Protein AF-A0A183PJD3-F1 (afdb_monomer)

InterPro domains:
  IPR001202 WW domain [PF00397] (45-72)
  IPR001202 WW domain [PF00397] (86-113)
  IPR001202 WW domain [PS01159] (47-72)
  IPR001202 WW domain [PS50020] (41-74)
  IPR001202 WW domain [PS50020] (87-115)
  IPR001202 WW domain [SM00456] (42-74)
  IPR001202 WW domain [SM00456] (83-115)
  IPR001202 WW domain [cd00201] (44-74)
  IPR001202 WW domain [cd00201] (85-115)
  IPR002713 FF domain [PF01846] (238-280)
  IPR002713 FF domain [PF01846] (368-421)
  IPR002713 FF domain [PS51676] (296-351)
  IPR002713 FF domain [SM00441] (230-284)
  IPR002713 FF domain [SM00441] (297-351)
  IPR002713 FF domain [SM00441] (364-424)
  IPR036020 WW domain superfamily [SSF51045] (35-75)
  IPR036020 WW domain superfamily [SSF51045] (81-115)
  IPR036517 FF domain superfamily [G3DSA:1.10.10.440] (220-285)
  IPR036517 FF domain superfamily [G3DSA:1.10.10.440] (286-356)
  IPR036517 FF domain superfamily [G3DSA:1.10.10.440] (357-432)

pLDDT: mean 73.34, std 24.61, range [25.33, 97.88]

Solvent-accessible surface area (backbone atoms only — not comparable to full-atom values): 30853 Å² total; per-residue (Å²): 132,90,82,88,86,85,89,86,91,82,88,89,82,80,88,85,90,80,83,84,82,85,79,80,88,78,87,88,81,87,82,81,87,83,83,76,80,72,50,72,75,53,58,63,66,28,67,42,86,46,68,46,98,84,66,49,64,32,36,37,23,76,72,76,74,46,75,39,75,63,85,51,80,72,78,44,49,75,44,52,50,45,58,73,70,44,57,60,44,84,45,67,44,97,86,68,49,63,34,34,36,27,74,80,81,72,45,74,39,78,60,87,51,66,72,53,53,53,40,53,50,51,43,49,52,63,70,65,72,79,79,76,88,86,88,87,86,90,89,90,87,85,89,89,85,88,85,87,89,88,81,86,86,85,90,90,90,76,82,87,75,81,51,71,69,54,57,50,53,52,55,63,57,66,76,74,74,85,86,83,86,84,82,83,90,85,86,86,82,86,88,88,82,88,87,85,89,87,88,84,88,89,83,83,89,88,82,89,87,88,84,84,86,90,82,82,92,81,85,86,85,84,78,77,82,85,64,88,44,75,68,48,48,52,49,51,46,48,47,48,42,56,75,54,62,55,56,42,82,60,52,73,67,60,43,43,76,59,37,71,87,43,78,69,59,63,74,63,83,54,66,71,57,56,51,50,51,46,54,51,44,30,56,49,36,49,47,48,58,53,48,54,51,48,51,51,52,52,48,35,48,54,52,28,46,54,49,55,73,66,36,91,87,66,56,52,86,64,52,71,71,62,49,50,75,70,36,68,88,35,66,54,53,63,73,36,57,69,75,58,49,50,60,48,45,60,54,44,35,52,53,45,40,50,48,54,56,46,53,51,50,51,49,52,54,50,34,57,49,53,51,52,51,51,59,72,67,38,84,88,68,49,59,80,64,48,70,75,56,52,52,50,56,43,67,74,29,67,75,48,69,69,32,69,69,50,68,64,49,56,67,69,57,56,49,49,55,47,52,56,50,35,51,50,41,45,49,52,53,54,51,46,55,51,50,50,55,52,48,52,58,50,50,59,44,51,55,50,54,54,48,49,52,53,51,53,52,34,36,77,71,63,75,42,53,98,83,59,51,68,78,65,51,44,71,65,74,73,115

Radius of gyration: 49.26 Å; Cα contacts (8 Å, |Δi|>4): 268; chains: 1; bounding box: 119×136×124 Å

Secondary structure (DSSP, 8-state):
---------------------------------------HHHHTT-EEEEE-TTS-EEEEETTT--EESSPPTTTS-HHHHHHHT-SEEEEE-TTS-EEEEETTT--EESS--HHHHHHHHHHHHHHHTTS---------------------------PPPPPHHHHHHHHHHTTS-------------PPP------------------------------------SHHHHHHHHHHHHHHTT--TT--HHHHHHHHTTSGGGGS---HHHHHHHHHHHHHHHHHHHHHHHHHHHHHHHHHHHHHHHT-TT--TT--HHHHHHHHTT-HHHHTS-HHHHHHHHHHHHHHHHHHHHHHHHHHHHHHHHHHHHHHHH-TT--TT--HHHHHHHHHT-HHHHT-HHHHTS-HHHHHHHHHHHHHHHHHHHHHHHHHHHHHHHHHHHHHHHHHHHHHHHHHHTTS--TT--HHHHHHHH--

Structure (mmCIF, N/CA/C/O backbone):
data_AF-A0A183PJD3-F1
#
_entry.id   AF-A0A183PJD3-F1
#
loop_
_atom_site.group_PDB
_atom_site.id
_atom_site.type_symbol
_atom_site.label_atom_id
_atom_site.label_alt_id
_atom_site.label_comp_id
_atom_site.label_asym_id
_atom_site.label_entity_id
_atom_site.label_seq_id
_atom_site.pdbx_PDB_ins_code
_atom_site.Cartn_x
_atom_site.Cartn_y
_atom_site.Cartn_z
_atom_site.occupancy
_atom_site.B_iso_or_equiv
_atom_site.auth_seq_id
_atom_site.auth_comp_id
_atom_site.auth_asym_id
_atom_site.auth_atom_id
_atom_site.pdbx_PDB_model_num
ATOM 1 N N . MET A 1 1 ? -37.348 -37.891 -31.412 1.00 41.81 1 MET A N 1
ATOM 2 C CA . MET A 1 1 ? -36.635 -37.026 -30.440 1.00 41.81 1 MET A CA 1
ATOM 3 C C . MET A 1 1 ? -36.827 -35.569 -30.862 1.00 41.81 1 MET A C 1
ATOM 5 O O . MET A 1 1 ? -37.270 -35.357 -31.985 1.00 41.81 1 MET A O 1
ATOM 9 N N . ALA A 1 2 ? -36.609 -34.597 -29.971 1.00 39.41 2 ALA A N 1
ATOM 10 C CA . ALA A 1 2 ? -36.847 -33.166 -30.234 1.00 39.41 2 ALA A CA 1
ATOM 11 C C . ALA A 1 2 ? -35.868 -32.584 -31.285 1.00 39.41 2 ALA A C 1
ATOM 13 O O . ALA A 1 2 ? -34.819 -33.178 -31.514 1.00 39.41 2 ALA A O 1
ATOM 14 N N . GLY A 1 3 ? -36.130 -31.440 -31.931 1.00 28.84 3 GLY A N 1
ATOM 15 C CA . GLY A 1 3 ? -37.303 -30.547 -31.886 1.00 28.84 3 GLY A CA 1
ATOM 16 C C . GLY A 1 3 ? -37.085 -29.311 -32.786 1.00 28.84 3 GLY A C 1
ATOM 17 O O . GLY A 1 3 ? -35.941 -28.964 -33.061 1.00 28.84 3 GLY A O 1
ATOM 18 N N . TYR A 1 4 ? -38.155 -28.676 -33.283 1.00 35.03 4 TYR A N 1
ATOM 19 C CA . TYR A 1 4 ? -38.076 -27.549 -34.239 1.00 35.03 4 TYR A CA 1
ATOM 20 C C . TYR A 1 4 ? -37.845 -26.167 -33.565 1.00 35.03 4 TYR A C 1
ATOM 22 O O . TYR A 1 4 ? -38.125 -26.026 -32.374 1.00 35.03 4 TYR A O 1
ATOM 30 N N . PRO A 1 5 ? -37.355 -25.147 -34.308 1.00 49.28 5 PRO A N 1
ATOM 31 C CA . PRO A 1 5 ? -37.060 -23.798 -33.799 1.00 49.28 5 PRO A CA 1
ATOM 32 C C . PRO A 1 5 ? -38.197 -22.759 -34.012 1.00 49.28 5 PRO A C 1
ATOM 34 O O . PRO A 1 5 ? -39.247 -23.077 -34.560 1.00 49.28 5 PRO A O 1
ATOM 37 N N . HIS A 1 6 ? -37.885 -21.495 -33.669 1.00 31.31 6 HIS A N 1
ATOM 38 C CA . HIS A 1 6 ? -38.583 -20.209 -33.915 1.00 31.31 6 HIS A CA 1
ATOM 39 C C . HIS A 1 6 ? -39.651 -19.669 -32.925 1.00 31.31 6 HIS A C 1
ATOM 41 O O . HIS A 1 6 ? -40.658 -20.292 -32.623 1.00 31.31 6 HIS A O 1
ATOM 47 N N . HIS A 1 7 ? -39.408 -18.401 -32.549 1.00 33.59 7 HIS A N 1
ATOM 48 C CA . HIS A 1 7 ? -40.323 -17.273 -32.274 1.00 33.59 7 HIS A CA 1
ATOM 49 C C . HIS A 1 7 ? -41.572 -17.407 -31.372 1.00 33.59 7 HIS A C 1
ATOM 51 O O . HIS A 1 7 ? -42.620 -17.855 -31.814 1.00 33.59 7 HIS A O 1
ATOM 57 N N . PHE A 1 8 ? -41.522 -16.712 -30.226 1.00 29.62 8 PHE A N 1
ATOM 58 C CA . PHE A 1 8 ? -42.503 -15.697 -29.776 1.00 29.62 8 PHE A CA 1
ATOM 59 C C . PHE A 1 8 ? -41.684 -14.622 -29.013 1.00 29.62 8 PHE A C 1
ATOM 61 O O . PHE A 1 8 ? -40.809 -15.003 -28.244 1.00 29.62 8 PHE A O 1
ATOM 68 N N . VAL A 1 9 ? -41.709 -13.301 -29.249 1.00 30.89 9 VAL A N 1
ATOM 69 C CA . VAL A 1 9 ? -42.735 -12.301 -29.636 1.00 30.89 9 VAL A CA 1
ATOM 70 C C . VAL A 1 9 ? -43.510 -11.722 -28.441 1.00 30.89 9 VAL A C 1
ATOM 72 O O . VAL A 1 9 ? -44.583 -12.193 -28.081 1.00 30.89 9 VAL A O 1
ATOM 75 N N . THR A 1 10 ? -42.982 -10.610 -27.921 1.00 29.44 10 THR A N 1
ATOM 76 C CA . THR A 1 10 ? -43.690 -9.555 -27.170 1.00 29.44 10 THR A CA 1
ATOM 77 C C . THR A 1 10 ? -43.034 -8.221 -27.557 1.00 29.44 10 THR A C 1
ATOM 79 O O . THR A 1 10 ? -41.882 -7.965 -27.231 1.00 29.44 10 THR A O 1
ATOM 82 N N . ALA A 1 11 ? -43.607 -7.493 -28.517 1.00 30.38 11 ALA A N 1
ATOM 83 C CA . ALA A 1 11 ? -44.678 -6.504 -28.327 1.00 30.38 11 ALA A CA 1
ATOM 84 C C . ALA A 1 11 ? -44.126 -5.137 -27.873 1.00 30.38 11 ALA A C 1
ATOM 86 O O . ALA A 1 11 ? -43.779 -4.940 -26.713 1.00 30.38 11 ALA A O 1
ATOM 87 N N . HIS A 1 12 ? -44.048 -4.195 -28.818 1.00 30.08 12 HIS A N 1
ATOM 88 C CA . HIS A 1 12 ? -43.500 -2.851 -28.626 1.00 30.08 12 HIS A CA 1
ATOM 89 C C . HIS A 1 12 ? -44.633 -1.812 -28.710 1.00 30.08 12 HIS A C 1
ATOM 91 O O . HIS A 1 12 ? -45.297 -1.704 -29.740 1.00 30.08 12 HIS A O 1
ATOM 97 N N . LEU A 1 13 ? -44.851 -1.061 -27.629 1.00 32.12 13 LEU A N 1
ATOM 98 C CA . LEU A 1 13 ? -45.772 0.079 -27.505 1.00 32.12 13 LEU A CA 1
ATOM 99 C C . LEU A 1 13 ? -45.138 1.065 -26.500 1.00 32.12 13 LEU A C 1
ATOM 101 O O . LEU A 1 13 ? -44.667 0.616 -25.461 1.00 32.12 13 LEU A O 1
ATOM 105 N N . GLY A 1 14 ? -45.094 2.384 -26.705 1.00 26.23 14 GLY A N 1
ATOM 106 C CA . GLY A 1 14 ? -45.423 3.170 -27.899 1.00 26.23 14 GLY A CA 1
ATOM 107 C C . GLY A 1 14 ? -45.722 4.639 -27.542 1.00 26.23 14 GLY A C 1
ATOM 108 O O . GLY A 1 14 ? -46.578 4.870 -26.697 1.00 26.23 14 GLY A O 1
ATOM 109 N N . TYR A 1 15 ? -45.085 5.599 -28.238 1.00 31.28 15 TYR A N 1
ATOM 110 C CA . TYR A 1 15 ? -45.245 7.072 -28.102 1.00 31.28 15 TYR A CA 1
ATOM 111 C C . TYR A 1 15 ? -44.806 7.706 -26.756 1.00 31.28 15 TYR A C 1
ATOM 113 O O . TYR A 1 15 ? -44.725 7.022 -25.741 1.00 31.28 15 TYR A O 1
ATOM 121 N N . PRO A 1 16 ? -44.614 9.044 -26.697 1.00 41.31 16 PRO A N 1
ATOM 122 C CA . PRO A 1 16 ? -43.756 9.909 -27.526 1.00 41.31 16 PRO A CA 1
ATOM 123 C C . PRO A 1 16 ? -42.675 10.607 -26.646 1.00 41.31 16 PRO A C 1
ATOM 125 O O . PRO A 1 16 ? -42.697 10.501 -25.428 1.00 41.31 16 PRO A O 1
ATOM 128 N N . GLY A 1 17 ? -41.684 11.357 -27.138 1.00 27.53 17 GLY A N 1
ATOM 129 C CA . GLY A 1 17 ? -41.460 11.901 -28.479 1.00 27.53 17 GLY A CA 1
ATOM 130 C C . GLY A 1 17 ? -41.365 13.435 -28.454 1.00 27.53 17 GLY A C 1
ATOM 131 O O . GLY A 1 17 ? -42.299 14.107 -28.876 1.00 27.53 17 GLY A O 1
ATOM 132 N N . TYR A 1 18 ? -40.234 13.976 -27.984 1.00 32.53 18 TYR A N 1
ATOM 133 C CA . TYR A 1 18 ? -39.846 15.387 -28.144 1.00 32.53 18 TYR A CA 1
ATOM 134 C C . TYR A 1 18 ? -38.422 15.472 -28.707 1.00 32.53 18 TYR A C 1
ATOM 136 O O . TYR A 1 18 ? -37.580 14.626 -28.409 1.00 32.53 18 TYR A O 1
ATOM 144 N N . ALA A 1 19 ? -38.177 16.447 -29.584 1.00 31.42 19 ALA A N 1
ATOM 145 C CA . ALA A 1 19 ? -37.013 16.449 -30.467 1.00 31.42 19 ALA A CA 1
ATOM 146 C C . ALA A 1 19 ? -35.782 17.148 -29.869 1.00 31.42 19 ALA A C 1
ATOM 148 O O . ALA A 1 19 ? -35.881 18.245 -29.323 1.00 31.42 19 ALA A O 1
ATOM 149 N N . HIS A 1 20 ? -34.602 16.562 -30.090 1.00 29.31 20 HIS A N 1
ATOM 150 C CA . HIS A 1 20 ? -33.339 17.295 -30.016 1.00 29.31 20 HIS A CA 1
ATOM 151 C C . HIS A 1 20 ? -33.124 18.068 -31.320 1.00 29.31 20 HIS A C 1
ATOM 153 O O . HIS A 1 20 ? -32.841 17.480 -32.364 1.00 29.31 20 HIS A O 1
ATOM 159 N N . THR A 1 21 ? -33.249 19.392 -31.263 1.00 30.44 21 THR A N 1
ATOM 160 C CA . THR A 1 21 ? -32.995 20.270 -32.409 1.00 30.44 21 THR A CA 1
ATOM 161 C C . THR A 1 21 ? -31.496 20.342 -32.701 1.00 30.44 21 THR A C 1
ATOM 163 O O . THR A 1 21 ? -30.753 21.039 -32.013 1.00 30.44 21 THR A O 1
ATOM 166 N N . THR A 1 22 ? -31.035 19.653 -33.744 1.00 33.44 22 THR A N 1
ATOM 167 C CA . THR A 1 22 ? -29.688 19.859 -34.293 1.00 33.44 22 THR A CA 1
ATOM 168 C C . THR A 1 22 ? -29.606 21.234 -34.952 1.00 33.44 22 THR A C 1
ATOM 170 O O . THR A 1 22 ? -30.261 21.458 -35.971 1.00 33.44 22 THR A O 1
ATOM 173 N N . PHE A 1 23 ? -28.788 22.139 -34.412 1.00 29.20 23 PHE A N 1
ATOM 174 C CA . PHE A 1 23 ? -28.471 23.407 -35.071 1.00 29.20 23 PHE A CA 1
ATOM 175 C C . PHE A 1 23 ? -27.035 23.388 -35.600 1.00 29.20 23 PHE A C 1
ATOM 177 O O . PHE A 1 23 ? -26.088 23.173 -34.846 1.00 29.20 23 PHE A O 1
ATOM 184 N N . VAL A 1 24 ? -26.883 23.591 -36.909 1.00 35.16 24 VAL A N 1
ATOM 185 C CA . VAL A 1 24 ? -25.585 23.600 -37.594 1.00 35.16 24 VAL A CA 1
ATOM 186 C C . VAL A 1 24 ? -25.028 25.029 -37.583 1.00 35.16 24 VAL A C 1
ATOM 188 O O . VAL A 1 24 ? -25.715 25.932 -38.063 1.00 35.16 24 VAL A O 1
ATOM 191 N N . PRO A 1 25 ? -23.802 25.274 -37.084 1.00 31.66 25 PRO A N 1
ATOM 192 C CA . PRO A 1 25 ? -23.184 26.591 -37.168 1.00 31.66 25 PRO A CA 1
ATOM 193 C C . PRO A 1 25 ? -22.685 26.857 -38.597 1.00 31.66 25 PRO A C 1
ATOM 195 O O . PRO A 1 25 ? -21.680 26.298 -39.037 1.00 31.66 25 PRO A O 1
ATOM 198 N N . A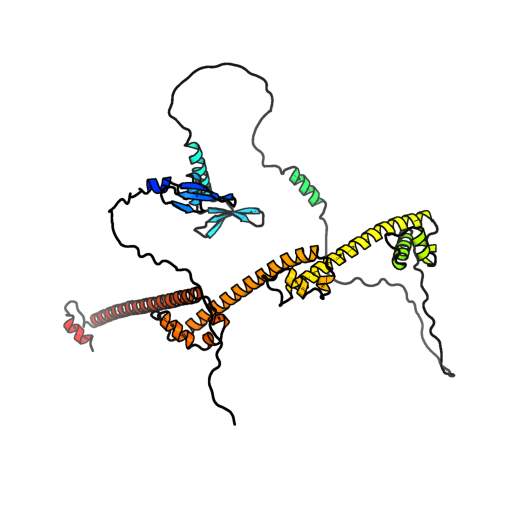LA A 1 26 ? -23.386 27.727 -39.326 1.00 30.08 26 ALA A N 1
ATOM 199 C CA . ALA A 1 26 ? -22.888 28.302 -40.574 1.00 30.08 26 ALA A CA 1
ATOM 200 C C . ALA A 1 26 ? -21.807 29.370 -40.298 1.00 30.08 26 ALA A C 1
ATOM 202 O O . ALA A 1 26 ? -21.770 29.974 -39.228 1.00 30.08 26 ALA A O 1
ATOM 203 N N . SER A 1 27 ? -20.898 29.565 -41.254 1.00 32.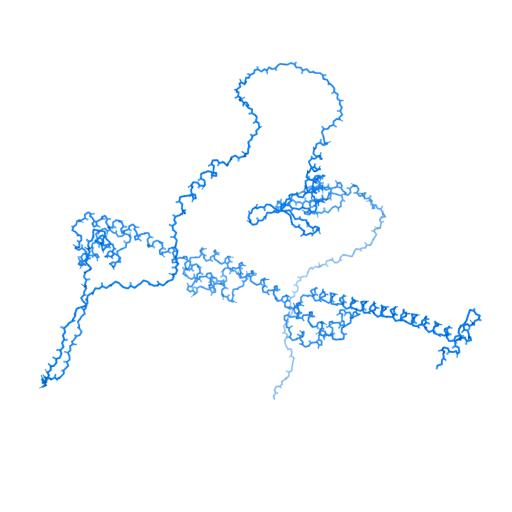94 27 SER A N 1
ATOM 204 C CA . SER A 1 27 ? -19.644 30.317 -41.078 1.00 32.94 27 SER A CA 1
ATOM 205 C C . SER A 1 27 ? -19.768 31.849 -41.196 1.00 32.94 27 SER A C 1
ATOM 207 O O . SER A 1 27 ? -20.809 32.360 -41.596 1.00 32.94 27 SER A O 1
ATOM 209 N N . ILE A 1 28 ? -18.610 32.517 -41.004 1.00 33.47 28 ILE A N 1
ATOM 210 C CA . ILE A 1 28 ? -18.258 33.947 -41.209 1.00 33.47 28 ILE A CA 1
ATOM 211 C C . ILE A 1 28 ? -18.296 34.750 -39.884 1.00 33.47 28 ILE A C 1
ATOM 213 O O . ILE A 1 28 ? -19.300 34.719 -39.186 1.00 33.47 28 ILE A O 1
ATOM 217 N N . SER A 1 29 ? -17.245 35.472 -39.455 1.00 27.41 29 SER A N 1
ATOM 218 C CA . SER A 1 29 ? -16.002 35.924 -40.125 1.00 27.41 29 SER A CA 1
ATOM 219 C C . SER A 1 29 ? -14.735 35.825 -39.247 1.00 27.41 29 SER A C 1
ATOM 221 O O . SER A 1 29 ? -14.807 35.800 -38.022 1.00 27.41 29 SER A O 1
ATOM 223 N N . ASN A 1 30 ? -13.557 35.881 -39.885 1.00 40.41 30 ASN A N 1
ATOM 224 C CA . ASN A 1 30 ? -12.325 36.348 -39.231 1.00 40.41 30 ASN A CA 1
ATOM 225 C C . ASN A 1 30 ? -12.359 37.878 -39.056 1.00 40.41 30 ASN A C 1
ATOM 227 O O . ASN A 1 30 ? -12.640 38.590 -40.024 1.00 40.41 30 ASN A O 1
ATOM 231 N N . PRO A 1 31 ? -11.889 38.384 -37.910 1.00 32.62 31 PRO A N 1
ATOM 232 C CA . PRO A 1 31 ? -10.976 39.522 -37.855 1.00 32.62 31 PRO A CA 1
ATOM 233 C C . PRO A 1 31 ? -9.562 39.058 -37.457 1.00 32.62 31 PRO A C 1
ATOM 235 O O . PRO A 1 31 ? -9.393 38.086 -36.724 1.00 32.62 31 PRO A O 1
ATOM 238 N N . ALA A 1 32 ? -8.529 39.736 -37.959 1.00 27.61 32 ALA A N 1
ATOM 239 C CA . ALA A 1 32 ? -7.133 39.366 -37.710 1.00 27.61 32 ALA A CA 1
ATOM 240 C C . ALA A 1 32 ? -6.560 39.986 -36.419 1.00 27.61 32 ALA A C 1
ATOM 242 O O . ALA A 1 32 ? -7.008 41.038 -35.976 1.00 27.61 32 ALA A O 1
ATOM 243 N N . ASN A 1 33 ? -5.511 39.345 -35.890 1.00 36.53 33 ASN A N 1
ATOM 244 C CA . ASN A 1 33 ? -4.451 39.879 -35.023 1.00 36.53 33 ASN A CA 1
ATOM 245 C C . ASN A 1 33 ? -4.799 40.981 -34.002 1.00 36.53 33 ASN A C 1
ATOM 247 O O . ASN A 1 33 ? -4.826 42.168 -34.316 1.00 36.53 33 ASN A O 1
ATOM 251 N N . SER A 1 34 ? -4.823 40.603 -32.722 1.00 30.41 34 SER A N 1
ATOM 252 C CA . SER A 1 34 ? -4.477 41.493 -31.598 1.00 30.41 34 SER A CA 1
ATOM 253 C C . SER A 1 34 ? -3.848 40.702 -30.441 1.00 30.41 34 SER A C 1
ATOM 255 O O . SER A 1 34 ? -4.283 40.787 -29.296 1.00 30.41 34 SER A O 1
ATOM 257 N N . VAL A 1 35 ? -2.817 39.896 -30.735 1.00 35.25 35 VAL A N 1
ATOM 258 C CA . VAL A 1 35 ? -1.986 39.283 -29.685 1.00 35.25 35 VAL A CA 1
ATOM 259 C C . VAL A 1 35 ? -1.051 40.356 -29.132 1.00 35.25 35 VAL A C 1
ATOM 261 O O . VAL A 1 35 ? 0.051 40.564 -29.637 1.00 35.25 35 VAL A O 1
ATOM 264 N N . THR A 1 36 ? -1.500 41.054 -28.091 1.00 41.69 36 THR A N 1
ATOM 265 C CA . THR A 1 36 ? -0.639 41.931 -27.295 1.00 41.69 36 THR A CA 1
ATOM 266 C C . THR A 1 36 ? 0.420 41.074 -26.607 1.00 41.69 36 THR A C 1
ATOM 268 O O . THR A 1 36 ? 0.128 40.400 -25.620 1.00 41.69 36 THR A O 1
ATOM 271 N N . GLN A 1 37 ? 1.654 41.083 -27.120 1.00 43.75 37 GLN A N 1
ATOM 272 C CA . GLN A 1 37 ? 2.791 40.482 -26.424 1.00 43.75 37 GLN A CA 1
ATOM 273 C C . GLN A 1 37 ? 3.050 41.253 -25.125 1.00 43.75 37 GLN A C 1
ATOM 275 O O . GLN A 1 37 ? 3.690 42.304 -25.121 1.00 43.75 37 GLN A O 1
ATOM 280 N N . LEU A 1 38 ? 2.534 40.725 -24.015 1.00 54.06 38 LEU A N 1
ATOM 281 C CA . LEU A 1 38 ? 2.899 41.167 -22.674 1.00 54.06 38 LEU A CA 1
ATOM 282 C C . LEU A 1 38 ? 4.397 40.929 -22.476 1.00 54.06 38 LEU A C 1
ATOM 284 O O . LEU A 1 38 ? 4.893 39.822 -22.692 1.00 54.06 38 LEU A O 1
ATOM 288 N N . SER A 1 39 ? 5.125 41.964 -22.060 1.00 55.41 39 SER A N 1
ATOM 289 C CA . SER A 1 39 ? 6.545 41.812 -21.748 1.00 55.41 39 SER A CA 1
ATOM 290 C C . SER A 1 39 ? 6.735 40.919 -20.517 1.00 55.41 39 SER A C 1
ATOM 292 O O . SER A 1 39 ? 5.891 40.891 -19.616 1.00 55.41 39 SER A O 1
ATOM 294 N N . ALA A 1 40 ? 7.883 40.241 -20.428 1.00 55.09 40 ALA A N 1
ATOM 295 C CA . ALA A 1 40 ? 8.231 39.440 -19.251 1.00 55.09 40 ALA A CA 1
ATOM 296 C C . ALA A 1 40 ? 8.166 40.261 -17.945 1.00 55.09 40 ALA A C 1
ATOM 298 O O . ALA A 1 40 ? 7.750 39.749 -16.913 1.00 55.09 40 ALA A O 1
ATOM 299 N N . ALA A 1 41 ? 8.481 41.562 -17.998 1.00 54.66 41 ALA A N 1
ATOM 300 C CA . ALA A 1 41 ? 8.358 42.469 -16.856 1.00 54.66 41 ALA A CA 1
ATOM 301 C C . ALA A 1 41 ? 6.904 42.672 -16.380 1.00 54.66 41 ALA A C 1
ATOM 303 O O . ALA A 1 41 ? 6.678 42.840 -15.185 1.00 54.66 41 ALA A O 1
ATOM 304 N N . GLN A 1 42 ? 5.919 42.635 -17.284 1.00 54.94 42 GLN A N 1
ATOM 305 C CA . GLN A 1 42 ? 4.496 42.753 -16.935 1.00 54.94 42 GLN A CA 1
ATOM 306 C C . GLN A 1 42 ? 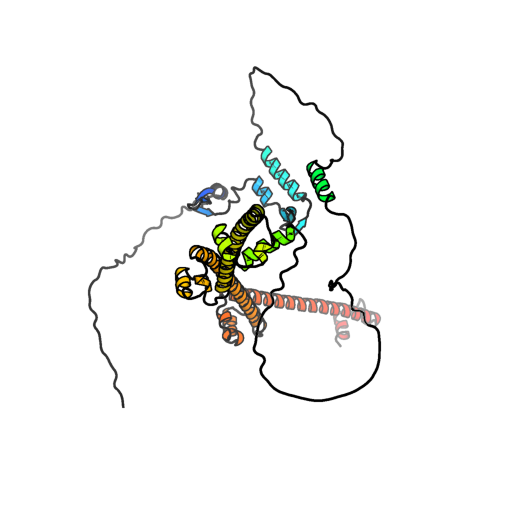3.940 41.432 -16.396 1.00 54.94 42 GLN A C 1
ATOM 308 O O . GLN A 1 42 ? 3.270 41.438 -15.369 1.00 54.94 42 GLN A O 1
ATOM 313 N N . ILE A 1 43 ? 4.281 40.301 -17.026 1.00 58.66 43 ILE A N 1
ATOM 314 C CA . ILE A 1 43 ? 3.921 38.956 -16.541 1.00 58.66 43 ILE A CA 1
ATOM 315 C C . ILE A 1 43 ? 4.384 38.772 -15.086 1.00 58.66 4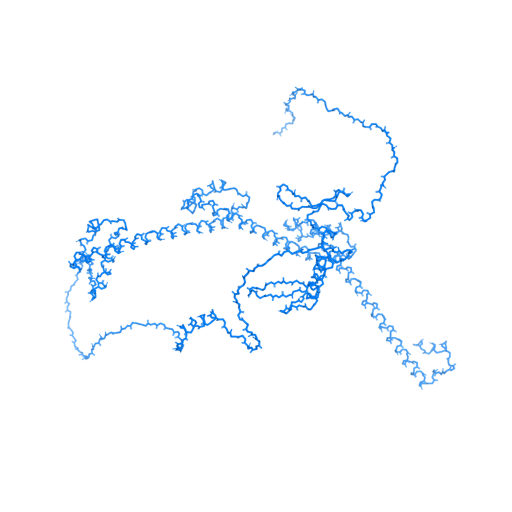3 ILE A C 1
ATOM 317 O O . ILE A 1 43 ? 3.598 38.371 -14.228 1.00 58.66 43 ILE A O 1
ATOM 321 N N . ASN A 1 44 ? 5.621 39.171 -14.796 1.00 58.81 44 ASN A N 1
ATOM 322 C CA . ASN A 1 44 ? 6.257 39.083 -13.482 1.00 58.81 44 ASN A CA 1
ATOM 323 C C . ASN A 1 44 ? 5.655 40.023 -12.413 1.00 58.81 44 ASN A C 1
ATOM 325 O O . ASN A 1 44 ? 5.886 39.826 -11.221 1.00 58.81 44 ASN A O 1
ATOM 329 N N . ALA A 1 45 ? 4.881 41.039 -12.809 1.00 61.50 45 ALA A N 1
ATOM 330 C CA . ALA A 1 45 ? 4.266 42.013 -11.902 1.00 61.50 45 ALA A CA 1
ATOM 331 C C . ALA A 1 45 ? 2.797 41.695 -11.546 1.00 61.50 45 ALA A C 1
ATOM 333 O O . ALA A 1 45 ? 2.197 42.405 -10.743 1.00 61.50 45 ALA A O 1
ATOM 334 N N . GLY A 1 46 ? 2.199 40.657 -12.146 1.00 62.34 46 GLY A N 1
ATOM 335 C CA . GLY A 1 46 ? 0.755 40.393 -12.071 1.00 62.34 46 GLY A CA 1
ATOM 336 C C . GLY A 1 46 ? 0.251 39.587 -10.872 1.00 62.34 46 GLY A C 1
ATOM 337 O O . GLY A 1 46 ? -0.961 39.396 -10.765 1.00 62.34 46 GLY A O 1
ATOM 338 N N . TRP A 1 47 ? 1.133 39.059 -10.018 1.00 76.69 47 TRP A N 1
ATOM 339 C CA . TRP A 1 47 ? 0.773 38.086 -8.978 1.00 76.69 47 TRP A CA 1
ATOM 340 C C . TRP A 1 47 ? 0.126 38.719 -7.736 1.00 76.69 47 TRP A C 1
ATOM 342 O O . TRP A 1 47 ? 0.745 39.519 -7.038 1.00 76.69 47 TRP A O 1
ATOM 352 N N . VAL A 1 48 ? -1.091 38.278 -7.412 1.00 75.81 48 VAL A N 1
ATOM 353 C CA . VAL A 1 48 ? -1.876 38.695 -6.239 1.00 75.81 48 VAL A CA 1
ATOM 354 C C . VAL A 1 48 ? -2.131 37.490 -5.328 1.00 75.81 48 VAL A C 1
ATOM 356 O O . VAL A 1 48 ? -2.413 36.394 -5.813 1.00 75.81 48 VAL A O 1
ATOM 359 N N . GLU A 1 49 ? -2.033 37.671 -4.008 1.00 83.44 49 GLU A N 1
ATOM 360 C CA . GLU A 1 49 ? -2.379 36.634 -3.025 1.00 83.44 49 GLU A CA 1
ATOM 361 C C . GLU A 1 49 ? -3.898 36.595 -2.785 1.00 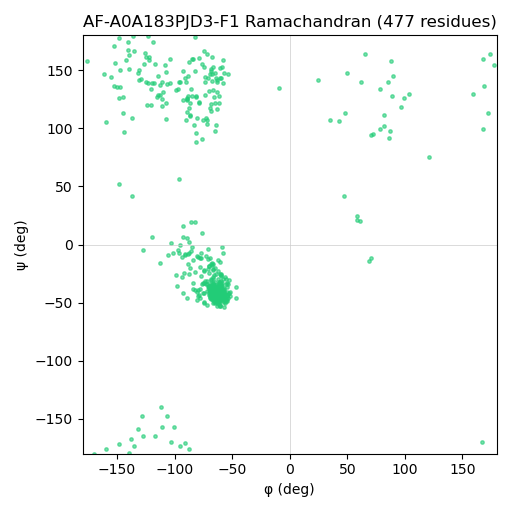83.44 49 GLU A C 1
ATOM 363 O O . GLU A 1 49 ? -4.516 37.601 -2.441 1.00 83.44 49 GLU A O 1
ATOM 368 N N . HIS A 1 50 ? -4.490 35.412 -2.923 1.00 77.19 50 HIS A N 1
ATOM 369 C CA . HIS A 1 50 ? -5.892 35.118 -2.642 1.00 77.19 50 HIS A CA 1
ATOM 370 C C . HIS A 1 50 ? -6.007 33.943 -1.659 1.00 77.19 50 HIS A C 1
ATOM 372 O O . HIS A 1 50 ? -5.051 33.207 -1.419 1.00 77.19 50 HIS A O 1
ATOM 378 N N . HIS A 1 51 ? -7.190 33.768 -1.069 1.00 86.00 51 HIS A N 1
ATOM 379 C CA . HIS A 1 51 ? -7.485 32.679 -0.137 1.00 86.00 51 HIS A CA 1
ATOM 380 C C . HIS A 1 51 ? -8.641 31.836 -0.686 1.00 86.00 51 HIS A C 1
ATOM 382 O O . HIS A 1 51 ? -9.639 32.374 -1.164 1.00 86.00 51 HIS A O 1
ATOM 388 N N . SER A 1 52 ? -8.490 30.514 -0.643 1.00 75.06 52 SER A N 1
ATOM 389 C CA . SER A 1 52 ? -9.523 29.550 -1.026 1.00 75.06 52 SER A CA 1
ATOM 390 C C . SER A 1 52 ? -10.628 29.467 0.036 1.00 75.06 52 SER A C 1
ATOM 392 O O . SER A 1 52 ? -10.451 29.902 1.173 1.00 75.06 52 SER A O 1
ATOM 394 N N . HIS A 1 53 ? -11.754 28.839 -0.309 1.00 65.12 53 HIS A N 1
ATOM 395 C CA . HIS A 1 53 ? -12.838 28.530 0.633 1.00 65.12 53 HIS A CA 1
ATOM 396 C C . HIS A 1 53 ? -12.384 27.606 1.783 1.00 65.12 53 HIS A C 1
ATOM 398 O O . HIS A 1 53 ? -12.935 27.677 2.875 1.00 65.12 53 HIS A O 1
ATOM 404 N N . ASP A 1 54 ? -11.338 26.801 1.560 1.00 68.81 54 ASP A N 1
ATOM 405 C CA . ASP A 1 54 ? -10.642 25.979 2.568 1.00 68.81 54 ASP A CA 1
ATOM 406 C C . ASP A 1 54 ? -9.535 26.763 3.321 1.00 68.81 54 ASP A C 1
ATOM 408 O O . ASP A 1 54 ? -8.569 26.195 3.821 1.00 68.81 54 ASP A O 1
ATOM 412 N N . GLY A 1 55 ? -9.574 28.101 3.302 1.00 72.44 55 GLY A N 1
ATOM 413 C CA . GLY A 1 55 ? -8.603 28.995 3.956 1.00 72.44 55 GLY A CA 1
ATOM 414 C C . GLY A 1 55 ? -7.186 29.015 3.356 1.00 72.44 55 GLY A C 1
ATOM 415 O O . GLY A 1 55 ? -6.407 29.921 3.657 1.00 72.44 55 GLY A O 1
ATOM 416 N N . ARG A 1 56 ? -6.832 28.054 2.492 1.00 70.38 56 ARG A N 1
ATOM 417 C CA . ARG A 1 56 ? -5.499 27.945 1.871 1.00 70.38 56 ARG A CA 1
ATOM 418 C C . ARG A 1 56 ? -5.188 29.143 0.979 1.00 70.38 56 ARG A C 1
ATOM 420 O O . ARG A 1 56 ? -5.981 29.487 0.103 1.00 70.38 56 ARG A O 1
ATOM 427 N N . LYS A 1 57 ? -4.000 29.722 1.156 1.00 81.38 57 LYS A N 1
ATOM 428 C CA . LYS A 1 57 ? -3.457 30.757 0.269 1.00 81.38 57 LYS A CA 1
ATOM 429 C C . LYS A 1 57 ? -3.134 30.183 -1.111 1.00 81.38 57 LYS A C 1
ATOM 431 O O . LYS A 1 57 ? -2.599 29.081 -1.209 1.00 81.38 57 LYS A O 1
ATOM 436 N N . TYR A 1 58 ? -3.411 30.958 -2.151 1.00 77.19 58 TYR A N 1
ATOM 437 C CA . TYR A 1 58 ? -2.958 30.726 -3.520 1.00 77.19 58 TYR A CA 1
ATOM 438 C C . TYR A 1 58 ? -2.606 32.062 -4.178 1.00 77.19 58 TYR A C 1
ATOM 440 O O . TYR A 1 58 ? -3.064 33.120 -3.748 1.00 77.19 58 TYR A O 1
ATOM 448 N N . TYR A 1 59 ? -1.787 32.026 -5.222 1.00 82.06 59 TYR A N 1
ATOM 449 C CA . TYR A 1 59 ? -1.332 33.211 -5.941 1.00 82.06 59 TYR A CA 1
ATOM 450 C C . TYR A 1 59 ? -1.896 33.182 -7.357 1.00 82.06 59 TYR A C 1
ATOM 452 O O . TYR A 1 59 ? -1.780 32.175 -8.056 1.00 82.06 59 TYR A O 1
ATOM 460 N N . TYR A 1 60 ? -2.526 34.277 -7.771 1.00 77.81 60 TYR A N 1
ATOM 461 C CA . TYR A 1 60 ? -3.163 34.423 -9.077 1.00 77.81 60 TYR A CA 1
ATOM 462 C C . TYR A 1 60 ? -2.452 35.498 -9.895 1.00 77.81 60 TYR A C 1
ATOM 464 O O . TYR A 1 60 ? -2.278 36.620 -9.422 1.00 77.81 60 TYR A O 1
ATOM 472 N N . ASN A 1 61 ? -2.038 35.168 -11.117 1.00 79.25 61 ASN A N 1
ATOM 473 C CA . ASN A 1 61 ? -1.456 36.129 -12.041 1.00 79.25 61 ASN A CA 1
ATOM 474 C C . ASN A 1 61 ? -2.567 36.816 -12.837 1.00 79.25 61 ASN A C 1
ATOM 476 O O . ASN A 1 61 ? -3.205 36.210 -13.698 1.00 79.25 61 ASN A O 1
ATOM 480 N N . THR A 1 62 ? -2.770 38.102 -12.578 1.00 74.38 62 THR A N 1
ATOM 481 C CA . THR A 1 62 ? -3.812 38.912 -13.223 1.00 74.38 62 THR A CA 1
ATOM 482 C C . THR A 1 62 ? -3.587 39.145 -14.722 1.00 74.38 62 THR A C 1
ATOM 484 O O . THR A 1 62 ? -4.548 39.455 -15.422 1.00 74.38 62 THR A O 1
ATOM 487 N N . PHE A 1 63 ? -2.367 38.945 -15.241 1.00 71.12 63 PHE A N 1
ATOM 488 C CA . PHE A 1 63 ? -2.045 39.088 -16.666 1.00 71.12 63 PHE A CA 1
ATOM 489 C C . PHE A 1 63 ? -2.039 37.758 -17.436 1.00 71.12 63 PHE A C 1
ATOM 491 O O . PHE A 1 63 ? -2.454 37.740 -18.593 1.00 71.12 63 PHE A O 1
ATOM 498 N N . THR A 1 64 ? -1.603 36.644 -16.829 1.00 76.06 64 THR A N 1
ATOM 499 C CA . THR A 1 64 ? -1.609 35.313 -17.485 1.00 76.06 64 THR A CA 1
ATOM 500 C C . THR A 1 64 ? -2.827 34.451 -17.143 1.00 76.06 64 THR A C 1
ATOM 502 O O . THR A 1 64 ? -3.006 33.396 -17.745 1.00 76.06 64 THR A O 1
ATOM 505 N N . GLN A 1 65 ? -3.667 34.888 -16.197 1.00 75.75 65 GLN A N 1
ATOM 506 C CA . GLN A 1 65 ? -4.830 34.163 -15.663 1.00 75.75 65 GLN A CA 1
ATOM 507 C C . GLN A 1 65 ? -4.492 32.793 -15.034 1.00 75.75 65 GLN A C 1
ATOM 509 O O . GLN A 1 65 ? -5.341 31.910 -14.935 1.00 75.75 65 GLN A O 1
ATOM 514 N N . GLN A 1 66 ? -3.250 32.611 -14.576 1.00 72.75 66 GLN A N 1
ATOM 515 C CA . GLN A 1 66 ? -2.775 31.371 -13.953 1.00 72.75 66 GLN A CA 1
ATOM 516 C C . GLN A 1 66 ? -2.846 31.432 -12.422 1.00 72.75 66 GLN A C 1
ATOM 518 O O . GLN A 1 66 ? -2.490 32.440 -11.813 1.00 72.75 66 GLN A O 1
ATOM 523 N N . THR A 1 67 ? -3.244 30.328 -11.787 1.00 81.12 67 THR A N 1
ATOM 524 C CA . THR A 1 67 ? -3.182 30.128 -10.329 1.00 81.12 67 THR A CA 1
ATOM 525 C C . THR A 1 67 ? -2.063 29.162 -9.949 1.00 81.12 67 THR A C 1
ATOM 527 O O . THR A 1 67 ? -1.947 28.100 -10.558 1.00 81.12 67 THR A O 1
ATOM 530 N N . THR A 1 68 ? -1.314 29.463 -8.888 1.00 76.44 68 THR A N 1
ATOM 531 C CA . THR A 1 68 ? -0.369 28.533 -8.248 1.00 76.44 68 THR A CA 1
ATOM 532 C C . THR A 1 68 ? -0.564 28.497 -6.731 1.00 76.44 68 THR A C 1
ATOM 534 O O . THR A 1 68 ? -0.970 29.486 -6.119 1.00 76.44 68 THR A O 1
ATOM 537 N N . TRP A 1 69 ? -0.269 27.354 -6.115 1.00 77.88 69 TRP A N 1
ATOM 538 C CA . TRP A 1 69 ? -0.285 27.172 -4.659 1.00 77.88 69 TRP A CA 1
ATOM 539 C C . TRP A 1 69 ? 1.065 27.517 -4.008 1.00 77.88 69 TRP A C 1
ATOM 541 O O . TRP A 1 69 ? 1.127 27.763 -2.805 1.00 77.88 69 TRP A O 1
ATOM 551 N N . GLU A 1 70 ? 2.143 27.586 -4.794 1.00 68.00 70 GLU A N 1
ATOM 552 C CA . GLU A 1 70 ? 3.474 27.976 -4.325 1.00 68.00 70 GLU A CA 1
ATOM 553 C C . GLU A 1 70 ? 3.732 29.466 -4.562 1.00 68.00 70 GLU A C 1
ATOM 555 O O . GLU A 1 70 ? 3.390 30.000 -5.614 1.00 68.00 70 GLU A O 1
ATOM 560 N N . LYS A 1 71 ? 4.373 30.146 -3.602 1.00 71.31 71 LYS A N 1
ATOM 561 C CA . LYS A 1 71 ? 4.668 31.584 -3.697 1.00 71.31 71 LYS A CA 1
ATOM 562 C C . LYS A 1 71 ? 5.614 31.871 -4.883 1.00 71.31 71 LYS A C 1
ATOM 564 O O . LYS A 1 71 ? 6.764 31.423 -4.824 1.00 71.31 71 LYS A O 1
ATOM 569 N N . PRO A 1 72 ? 5.185 32.631 -5.915 1.00 69.19 72 PRO A N 1
ATOM 570 C CA . PRO A 1 72 ? 5.993 32.935 -7.097 1.00 69.19 72 PRO A CA 1
ATOM 571 C C . PRO A 1 72 ? 7.358 33.537 -6.758 1.00 69.19 72 PRO A C 1
ATOM 573 O O . PRO A 1 72 ? 7.495 34.301 -5.798 1.00 69.19 72 PRO A O 1
ATOM 576 N N . GLN A 1 73 ? 8.366 33.226 -7.577 1.00 62.44 73 GLN A N 1
ATOM 577 C CA . GLN A 1 73 ? 9.754 33.657 -7.374 1.00 62.44 73 GLN A CA 1
ATOM 578 C C . GLN A 1 73 ? 9.886 35.196 -7.354 1.00 62.44 73 GLN A C 1
ATOM 580 O O . GLN A 1 73 ? 10.769 35.731 -6.684 1.00 62.44 73 GLN A O 1
ATOM 585 N N . GLU A 1 74 ? 8.983 35.918 -8.023 1.00 62.94 74 GLU A N 1
ATOM 586 C CA . GLU A 1 74 ? 8.885 37.382 -7.988 1.00 62.94 74 GLU A CA 1
ATOM 587 C C . GLU A 1 74 ? 8.403 37.942 -6.639 1.00 62.94 74 GLU A C 1
ATOM 589 O O . GLU A 1 74 ? 8.972 38.924 -6.165 1.00 62.94 74 GLU A O 1
ATOM 594 N N . LEU A 1 75 ? 7.417 37.305 -5.991 1.00 58.72 75 LEU A N 1
ATOM 595 C CA . LEU A 1 75 ? 6.876 37.730 -4.688 1.00 58.72 75 LEU A CA 1
ATOM 596 C C . LEU A 1 75 ? 7.783 37.351 -3.503 1.00 58.72 75 LEU A C 1
ATOM 598 O O . LEU A 1 75 ? 7.560 37.810 -2.377 1.00 58.72 75 LEU A O 1
ATOM 602 N N . LYS A 1 76 ? 8.797 36.505 -3.717 1.00 57.16 76 LYS A N 1
ATOM 603 C CA . LYS A 1 76 ? 9.828 36.219 -2.709 1.00 57.16 76 LYS A CA 1
ATOM 604 C C . LYS A 1 76 ? 10.684 37.467 -2.491 1.00 57.16 76 LYS A C 1
ATOM 606 O O . LYS A 1 76 ? 11.315 37.967 -3.425 1.00 57.16 76 LYS A O 1
ATOM 611 N N . THR A 1 77 ? 10.725 37.962 -1.252 1.00 62.59 77 THR A N 1
ATOM 612 C CA . THR A 1 77 ? 11.587 39.095 -0.878 1.00 62.59 77 THR A CA 1
ATOM 613 C C . THR A 1 77 ? 13.061 38.785 -1.164 1.00 62.59 77 THR A C 1
ATOM 615 O O . THR A 1 77 ? 13.457 37.622 -1.236 1.00 62.59 77 THR A O 1
ATOM 618 N N . GLN A 1 78 ? 13.914 39.809 -1.290 1.00 54.16 78 GLN A N 1
ATOM 619 C CA . GLN A 1 78 ? 15.353 39.598 -1.521 1.00 54.16 78 GLN A CA 1
ATOM 620 C C . GLN A 1 78 ? 15.990 38.705 -0.436 1.00 54.16 78 GLN A C 1
ATOM 622 O O . GLN A 1 78 ? 16.830 37.859 -0.733 1.00 54.16 78 GLN A O 1
ATOM 627 N N . ARG A 1 79 ? 15.497 38.820 0.803 1.00 50.81 79 ARG A N 1
ATOM 628 C CA . ARG A 1 79 ? 15.807 37.942 1.938 1.00 50.81 79 ARG A CA 1
ATOM 629 C C . ARG A 1 79 ? 15.411 36.481 1.697 1.00 50.81 79 ARG A C 1
ATOM 631 O O . ARG A 1 79 ? 16.235 35.593 1.894 1.00 50.81 79 ARG A O 1
ATOM 638 N N . GLU A 1 80 ? 14.181 36.224 1.251 1.00 63.09 80 GLU A N 1
ATOM 639 C CA . GLU A 1 80 ? 13.729 34.872 0.883 1.00 63.09 80 GLU A CA 1
ATOM 640 C C . GLU A 1 80 ? 14.547 34.290 -0.279 1.00 63.09 80 GLU A C 1
ATOM 642 O O . GLU A 1 80 ? 14.852 33.101 -0.260 1.00 63.09 80 GLU A O 1
ATOM 647 N N . LYS A 1 81 ? 14.949 35.112 -1.260 1.00 62.34 81 LYS A N 1
ATOM 648 C CA . LYS A 1 81 ? 15.797 34.682 -2.385 1.00 62.34 81 LYS A CA 1
ATOM 649 C C . LYS A 1 81 ? 17.189 34.249 -1.925 1.00 62.34 81 LYS A C 1
ATOM 651 O O . LYS A 1 81 ? 17.620 33.167 -2.302 1.00 62.34 81 LYS A O 1
ATOM 656 N N . ILE A 1 82 ? 17.854 35.041 -1.079 1.00 60.41 82 ILE A N 1
ATOM 657 C CA . ILE A 1 82 ? 19.175 34.701 -0.515 1.00 60.41 82 ILE A CA 1
ATOM 658 C C . ILE A 1 82 ? 19.104 33.385 0.276 1.00 60.41 82 ILE A C 1
ATOM 660 O O . ILE A 1 82 ? 19.928 32.499 0.069 1.00 60.41 82 ILE A O 1
ATOM 664 N N . LEU A 1 83 ? 18.079 33.216 1.120 1.00 60.53 83 LEU A N 1
ATOM 665 C CA . LEU A 1 83 ? 17.890 31.999 1.917 1.00 60.53 83 LEU A CA 1
ATOM 666 C C . LEU A 1 83 ? 17.533 30.766 1.068 1.00 60.53 83 LEU A C 1
ATOM 668 O O . LEU A 1 83 ? 18.041 29.686 1.344 1.00 60.53 83 LEU A O 1
ATOM 672 N N . CYS A 1 84 ? 16.723 30.908 0.012 1.00 57.84 84 CYS A N 1
ATOM 673 C CA . CYS A 1 84 ? 16.420 29.801 -0.910 1.00 57.84 84 CYS A CA 1
ATOM 674 C C . CYS A 1 84 ? 17.612 29.388 -1.789 1.00 57.84 84 CYS A C 1
ATOM 676 O O . CYS A 1 84 ? 17.583 28.303 -2.362 1.00 57.84 84 CYS A O 1
ATOM 678 N N . ASN A 1 85 ? 18.626 30.247 -1.936 1.00 67.31 85 ASN A N 1
ATOM 679 C CA . ASN A 1 85 ? 19.793 30.005 -2.786 1.00 67.31 85 ASN A CA 1
ATOM 680 C C . ASN A 1 85 ? 21.050 29.599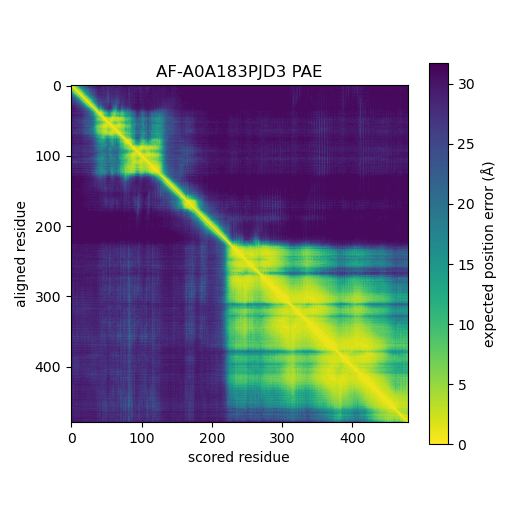 -1.985 1.00 67.31 85 ASN A C 1
ATOM 682 O O . ASN A 1 85 ? 22.109 29.383 -2.574 1.00 67.31 85 ASN A O 1
ATOM 686 N N . CYS A 1 86 ? 20.944 29.490 -0.655 1.00 71.31 86 CYS A N 1
ATOM 687 C CA . CYS A 1 86 ? 21.963 28.882 0.197 1.00 71.31 86 CYS A CA 1
ATOM 688 C C . CYS A 1 86 ? 21.750 27.353 0.225 1.00 71.31 86 CYS A C 1
ATOM 690 O O . CYS A 1 86 ? 20.640 26.912 0.524 1.00 71.31 86 CYS A O 1
ATOM 692 N N . PRO A 1 87 ? 22.772 26.520 -0.056 1.00 73.25 87 PRO A N 1
ATOM 693 C CA . PRO A 1 87 ? 22.605 25.065 -0.105 1.00 73.25 87 PRO A CA 1
ATOM 694 C C . PRO A 1 87 ? 22.526 24.408 1.282 1.00 73.25 87 PRO A C 1
ATOM 696 O O . PRO A 1 87 ? 22.286 23.206 1.371 1.00 73.25 87 PRO A O 1
ATOM 699 N N . TRP A 1 88 ? 22.753 25.160 2.362 1.00 79.19 88 TRP A N 1
ATOM 700 C CA . TRP A 1 88 ? 22.759 24.654 3.733 1.00 79.19 88 TRP A CA 1
ATOM 701 C C . TRP A 1 88 ? 21.413 24.877 4.427 1.00 79.19 88 TRP A C 1
ATOM 703 O O . TRP A 1 88 ? 20.882 25.986 4.425 1.00 79.19 88 TRP A O 1
ATOM 713 N N . LYS A 1 89 ? 20.899 23.844 5.101 1.00 80.12 89 LYS A N 1
ATOM 714 C CA . LYS A 1 89 ? 19.697 23.920 5.948 1.00 80.12 89 LYS A CA 1
ATOM 715 C C . LYS A 1 89 ? 19.994 23.432 7.362 1.00 80.12 89 LYS A C 1
ATOM 717 O O . LYS A 1 89 ? 20.718 22.454 7.543 1.00 80.12 89 LYS A O 1
ATOM 722 N N . GLU A 1 90 ? 19.431 24.111 8.360 1.00 83.50 90 GLU A N 1
ATOM 723 C CA . GLU A 1 90 ? 19.486 23.680 9.761 1.00 83.50 90 GLU A CA 1
ATOM 724 C C . GLU A 1 90 ? 18.412 22.617 10.030 1.00 83.50 90 GLU A C 1
ATOM 726 O O . GLU A 1 90 ? 17.227 22.826 9.772 1.00 83.50 90 GLU A O 1
ATOM 731 N N . PHE A 1 91 ? 18.834 21.491 10.596 1.00 82.00 91 PHE A N 1
ATOM 732 C CA . PHE A 1 91 ? 17.981 20.412 11.078 1.00 82.00 91 PHE A CA 1
ATOM 733 C C . PHE A 1 91 ? 18.288 20.126 12.550 1.00 82.00 91 PHE A C 1
ATOM 735 O O . PHE A 1 91 ? 19.348 20.484 13.062 1.00 82.00 91 PHE A O 1
ATOM 742 N N . LYS A 1 92 ? 17.372 19.451 13.251 1.00 83.94 92 LYS A N 1
ATOM 743 C CA . LYS A 1 92 ? 17.589 19.015 14.638 1.00 83.94 92 LYS A CA 1
ATOM 744 C C . LYS A 1 92 ? 17.722 17.502 14.699 1.00 83.94 92 LYS A C 1
ATOM 746 O O . LYS A 1 92 ? 16.921 16.779 14.117 1.00 83.94 92 LYS A O 1
ATOM 751 N N . SER A 1 93 ? 18.765 17.038 15.380 1.00 78.00 93 SER A N 1
ATOM 752 C CA . SER A 1 93 ? 18.950 15.620 15.689 1.00 78.00 93 SER A CA 1
ATOM 753 C C . SER A 1 93 ? 17.950 15.155 16.751 1.00 78.00 93 SER A C 1
ATOM 755 O O . SER A 1 93 ? 17.373 15.967 17.473 1.00 78.00 93 SER A O 1
ATOM 757 N N . GLU A 1 94 ? 17.787 13.839 16.880 1.00 72.12 94 GLU A N 1
ATOM 758 C CA . GLU A 1 94 ? 16.944 13.186 17.894 1.00 72.12 94 GLU A CA 1
ATOM 759 C C . GLU A 1 94 ? 17.286 13.637 19.330 1.00 72.12 94 GLU A C 1
ATOM 761 O O . GLU A 1 94 ? 16.403 13.865 20.150 1.00 72.12 94 GLU A O 1
ATOM 766 N N . ASN A 1 95 ? 18.567 13.922 19.593 1.00 69.62 95 ASN A N 1
ATOM 767 C CA . ASN A 1 95 ? 19.067 14.476 20.858 1.00 69.62 95 ASN A CA 1
ATOM 768 C C . ASN A 1 95 ? 18.918 16.012 20.970 1.00 69.62 95 ASN A C 1
ATOM 770 O O . ASN A 1 95 ? 19.652 16.657 21.720 1.00 69.62 95 ASN A O 1
ATOM 774 N N . GLY A 1 96 ? 18.049 16.633 20.167 1.00 78.06 96 GLY A N 1
ATOM 775 C CA . GLY A 1 96 ? 17.758 18.073 20.155 1.00 78.06 96 GLY A CA 1
ATOM 776 C C . GLY A 1 96 ? 18.869 18.990 19.618 1.00 78.06 96 GLY A C 1
ATOM 777 O O . GLY A 1 96 ? 18.611 20.167 19.360 1.00 78.06 96 GLY A O 1
ATOM 778 N N . LYS A 1 97 ? 20.095 18.483 19.418 1.00 76.69 97 LYS A N 1
ATOM 779 C CA . LYS A 1 97 ? 21.243 19.262 18.920 1.00 76.69 97 LYS A CA 1
ATOM 780 C C . LYS A 1 97 ? 21.053 19.640 17.443 1.00 76.69 97 LYS A C 1
ATOM 782 O O . LYS A 1 97 ? 20.736 18.738 16.656 1.00 76.69 97 LYS A O 1
ATOM 787 N N . PRO A 1 98 ? 21.268 20.909 17.049 1.00 85.12 98 PRO A N 1
ATOM 788 C CA . PRO A 1 98 ? 21.216 21.310 15.650 1.00 85.12 98 PRO A CA 1
ATOM 789 C C . PRO A 1 98 ? 22.394 20.722 14.862 1.00 85.12 98 PRO A C 1
ATOM 791 O O . PRO A 1 98 ? 23.497 20.570 15.391 1.00 85.12 98 PRO A O 1
ATOM 794 N N . TYR A 1 99 ? 22.155 20.417 13.592 1.00 84.00 99 TYR A N 1
ATOM 795 C CA . TYR A 1 99 ? 23.170 20.099 12.592 1.00 84.00 99 TYR A CA 1
ATOM 796 C C . TYR A 1 99 ? 22.784 20.749 11.261 1.00 84.00 99 TYR A C 1
ATOM 798 O O . TYR A 1 99 ? 21.606 20.959 10.974 1.00 84.00 99 TYR A O 1
ATOM 806 N N . TYR A 1 100 ? 23.776 21.079 10.445 1.00 86.06 100 TYR A N 1
ATOM 807 C CA . TYR A 1 100 ? 23.590 21.786 9.183 1.00 86.06 100 TYR A CA 1
ATOM 808 C C . TYR A 1 100 ? 23.900 20.833 8.037 1.00 86.06 100 TYR A C 1
ATOM 810 O O . TYR A 1 100 ? 24.975 20.234 8.003 1.00 86.06 100 TYR A O 1
ATOM 818 N N . PHE A 1 101 ? 22.955 20.666 7.119 1.00 80.06 101 PHE A N 1
ATOM 819 C CA . PHE A 1 101 ? 23.060 19.745 5.990 1.00 80.06 101 PHE A CA 1
ATOM 820 C C . PHE A 1 101 ? 23.137 20.521 4.678 1.00 80.06 101 PHE A C 1
ATOM 822 O O . PHE A 1 101 ? 22.299 21.387 4.426 1.00 80.06 101 PHE A O 1
ATOM 829 N N . ASN A 1 102 ? 24.137 20.211 3.855 1.00 80.75 102 ASN A N 1
ATOM 830 C CA . ASN A 1 102 ? 24.302 20.770 2.520 1.00 80.75 102 ASN A CA 1
ATOM 831 C C . ASN A 1 102 ? 23.549 19.899 1.509 1.00 80.75 102 ASN A C 1
ATOM 833 O O . ASN A 1 102 ? 23.918 18.749 1.271 1.00 80.75 102 ASN A O 1
ATOM 837 N N . GLU A 1 103 ? 22.508 20.437 0.880 1.00 75.31 103 GLU A N 1
ATOM 838 C CA . GLU A 1 103 ? 21.700 19.685 -0.082 1.00 75.31 103 GLU A CA 1
ATOM 839 C C . GLU A 1 103 ? 22.432 19.388 -1.396 1.00 75.31 103 GLU A C 1
ATOM 841 O O . GLU A 1 103 ? 22.039 18.451 -2.095 1.00 75.31 103 GLU A O 1
ATOM 846 N N . ASN A 1 104 ? 23.513 20.106 -1.709 1.00 74.69 104 ASN A N 1
ATOM 847 C CA . ASN A 1 104 ? 24.290 19.917 -2.934 1.00 74.69 104 ASN A CA 1
ATOM 848 C C . ASN A 1 104 ? 25.398 18.869 -2.737 1.00 74.69 104 ASN A C 1
ATOM 850 O O . ASN A 1 104 ? 25.541 17.974 -3.565 1.00 74.69 104 ASN A O 1
ATOM 854 N N . THR A 1 105 ? 26.154 18.935 -1.633 1.00 80.75 105 THR A N 1
ATOM 855 C CA . THR A 1 105 ? 27.248 17.984 -1.331 1.00 80.75 105 THR A CA 1
ATOM 856 C C . THR A 1 105 ? 26.805 16.771 -0.506 1.00 80.75 105 THR A C 1
ATOM 858 O O . THR A 1 105 ? 27.587 15.839 -0.329 1.00 80.75 105 THR A O 1
ATOM 861 N N . LYS A 1 106 ? 25.565 16.773 0.007 1.00 82.06 106 LYS A 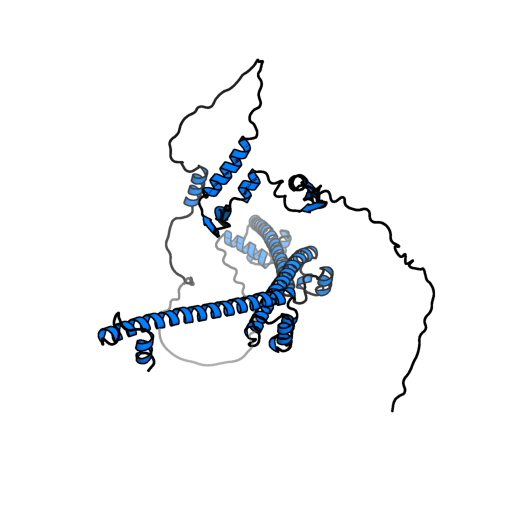N 1
ATOM 862 C CA . LYS A 1 106 ? 24.986 15.770 0.927 1.00 82.06 106 LYS A CA 1
ATOM 863 C C . LYS A 1 106 ? 25.762 15.595 2.245 1.00 82.06 106 LYS A C 1
ATOM 865 O O . LYS A 1 106 ? 25.623 14.575 2.917 1.00 82.06 106 LYS A O 1
ATOM 870 N N . GLN A 1 107 ? 26.567 16.584 2.631 1.00 75.75 107 GLN A N 1
ATOM 871 C CA . GLN A 1 107 ? 27.359 16.567 3.865 1.00 75.75 107 GLN A CA 1
ATOM 872 C C . GLN A 1 107 ? 26.586 17.180 5.038 1.00 75.75 107 GLN A C 1
ATOM 874 O O . GLN A 1 107 ? 25.878 18.173 4.871 1.00 75.75 107 GLN A O 1
ATOM 879 N N . SER A 1 108 ? 26.764 16.624 6.238 1.00 86.06 108 SER A N 1
ATOM 880 C CA . SER A 1 108 ? 26.262 17.184 7.497 1.00 86.06 108 SER A CA 1
ATOM 881 C C . SER A 1 108 ? 27.411 17.649 8.396 1.00 86.06 108 SER A C 1
ATOM 883 O O . SER A 1 108 ? 28.425 16.967 8.537 1.00 86.06 108 SER A O 1
ATOM 885 N N . VAL A 1 109 ? 27.251 18.816 9.023 1.00 86.31 109 VAL A N 1
ATOM 886 C CA . VAL A 1 109 ? 28.218 19.389 9.972 1.00 86.31 109 VAL A CA 1
ATOM 887 C C . VAL A 1 109 ? 27.527 19.868 11.249 1.00 86.31 109 VAL A C 1
ATOM 889 O O . VAL A 1 109 ? 26.387 20.327 11.229 1.00 86.31 109 VAL A O 1
ATOM 892 N N . TRP A 1 110 ? 28.228 19.781 12.380 1.00 84.75 110 TRP A N 1
ATOM 893 C CA . TRP A 1 110 ? 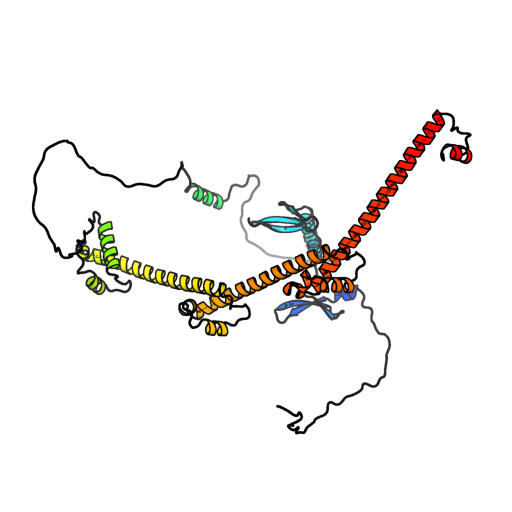27.710 20.174 13.702 1.00 84.75 110 TRP A CA 1
ATOM 894 C C . TRP A 1 110 ? 27.988 21.643 14.070 1.00 84.75 110 TRP A C 1
ATOM 896 O O . TRP A 1 110 ? 27.497 22.134 15.082 1.00 84.75 110 TRP A O 1
ATOM 906 N N . ILE A 1 111 ? 28.783 22.344 13.259 1.00 81.56 111 ILE A N 1
ATOM 907 C CA . ILE A 1 111 ? 29.157 23.756 13.423 1.00 81.56 111 ILE A CA 1
ATOM 908 C C . ILE A 1 111 ? 28.481 24.543 12.298 1.00 81.56 111 ILE A C 1
ATOM 910 O O . ILE A 1 111 ? 28.438 24.052 11.171 1.00 81.56 111 ILE A O 1
ATOM 914 N N . LYS A 1 112 ? 27.950 25.741 12.578 1.00 84.19 112 LYS A N 1
ATOM 915 C CA . LYS A 1 112 ? 27.254 26.541 11.559 1.00 84.19 112 LYS A CA 1
ATOM 916 C C . LYS A 1 112 ? 28.223 26.890 10.405 1.00 84.19 112 LYS A C 1
ATOM 918 O O . LYS A 1 112 ? 29.259 27.493 10.682 1.00 84.19 112 LYS A O 1
ATOM 923 N N . PRO A 1 113 ? 27.929 26.515 9.143 1.00 83.69 113 PRO A N 1
ATOM 924 C CA . PRO A 1 113 ? 28.803 26.787 8.002 1.00 83.69 113 PRO A CA 1
ATOM 925 C C . PRO A 1 113 ? 28.974 28.287 7.765 1.00 83.69 113 PRO A C 1
ATOM 927 O O . PRO A 1 113 ? 27.994 29.030 7.832 1.00 83.69 113 PRO A O 1
ATOM 930 N N . GLN A 1 114 ? 30.183 28.722 7.394 1.00 79.50 114 GLN A N 1
ATOM 931 C CA . GLN A 1 114 ? 30.445 30.132 7.081 1.00 79.50 114 GLN A CA 1
ATOM 932 C C . GLN A 1 114 ? 29.548 30.640 5.939 1.00 79.50 114 GLN A C 1
ATOM 934 O O . GLN A 1 114 ? 28.987 31.720 6.043 1.00 79.50 114 GLN A O 1
ATOM 939 N N . GLU A 1 115 ? 29.302 29.817 4.915 1.00 78.62 115 GLU A N 1
ATOM 940 C CA . GLU A 1 115 ? 28.388 30.131 3.803 1.00 78.62 115 GLU A CA 1
ATOM 941 C C . GLU A 1 115 ? 26.946 30.429 4.259 1.00 78.62 115 GLU A C 1
ATOM 943 O O . GLU A 1 115 ? 26.261 31.253 3.655 1.00 78.62 115 GLU A O 1
ATOM 948 N N . LEU A 1 116 ? 26.480 29.781 5.335 1.00 79.12 116 LEU A N 1
ATOM 949 C CA . LEU A 1 116 ? 25.159 30.031 5.916 1.00 79.12 116 LEU A CA 1
ATOM 950 C C . LEU A 1 116 ? 25.175 31.291 6.792 1.00 79.12 116 LEU A C 1
ATOM 952 O O . LEU A 1 116 ? 24.238 32.080 6.724 1.00 79.12 116 LEU A O 1
ATOM 956 N N . ILE A 1 117 ? 26.250 31.518 7.556 1.00 80.06 117 ILE A N 1
ATOM 957 C CA . ILE A 1 117 ? 26.461 32.753 8.333 1.00 80.06 117 ILE A CA 1
ATOM 958 C C . ILE A 1 117 ? 26.494 33.972 7.399 1.00 80.06 117 ILE A C 1
ATOM 960 O O . ILE A 1 117 ? 25.834 34.976 7.659 1.00 80.06 117 ILE A O 1
ATOM 964 N N . ASP A 1 118 ? 27.208 33.881 6.279 1.00 79.44 118 ASP A N 1
ATOM 965 C CA . ASP A 1 118 ? 27.334 34.966 5.307 1.00 79.44 118 ASP A CA 1
ATOM 966 C C . ASP A 1 118 ? 26.015 35.212 4.559 1.00 79.44 118 ASP A C 1
ATOM 968 O O . ASP A 1 118 ? 25.657 36.367 4.320 1.00 79.44 118 ASP A O 1
ATOM 972 N N . ALA A 1 119 ? 25.242 34.161 4.261 1.00 76.06 119 ALA A N 1
ATOM 973 C CA . ALA A 1 119 ? 23.891 34.289 3.713 1.00 76.06 119 ALA A CA 1
ATOM 974 C C . ALA A 1 119 ? 22.909 34.931 4.715 1.00 76.06 119 ALA A C 1
ATOM 976 O O . ALA A 1 119 ? 22.144 35.819 4.336 1.00 76.06 119 ALA A O 1
ATOM 977 N N . GLU A 1 120 ? 22.951 34.548 5.998 1.00 79.88 120 GLU A N 1
ATOM 978 C CA . GLU A 1 120 ? 22.175 35.190 7.072 1.00 79.88 120 GLU A CA 1
ATOM 979 C C . GLU A 1 120 ? 22.557 36.670 7.239 1.00 79.88 120 GLU A C 1
ATOM 981 O O . GLU A 1 120 ? 21.676 37.528 7.339 1.00 79.88 120 GLU A O 1
ATOM 986 N N . ASN A 1 121 ? 23.854 36.992 7.194 1.00 77.00 121 ASN A N 1
ATOM 987 C CA . ASN A 1 121 ? 24.365 38.359 7.290 1.00 77.00 121 ASN A CA 1
ATOM 988 C C . ASN A 1 121 ? 23.960 39.220 6.083 1.00 77.00 121 ASN A C 1
ATOM 990 O O . ASN A 1 121 ? 23.536 40.361 6.266 1.00 77.00 121 ASN A O 1
ATOM 994 N N . GLN A 1 122 ? 24.011 38.690 4.857 1.00 73.06 122 GLN A N 1
ATOM 995 C CA . GLN A 1 122 ? 23.517 39.388 3.661 1.00 73.06 122 GLN A CA 1
ATOM 996 C C . GLN A 1 122 ? 21.995 39.601 3.725 1.00 73.06 122 GLN A C 1
ATOM 998 O O . GLN A 1 122 ? 21.505 40.703 3.474 1.00 73.06 122 GLN A O 1
ATOM 1003 N N . ALA A 1 123 ? 21.243 38.582 4.152 1.00 68.62 123 ALA A N 1
ATOM 1004 C CA . ALA A 1 123 ? 19.801 38.662 4.377 1.00 68.62 123 ALA A CA 1
ATOM 1005 C C . ALA A 1 123 ? 19.402 39.643 5.502 1.00 68.62 123 ALA A C 1
ATOM 1007 O O . ALA A 1 123 ? 18.285 40.170 5.492 1.00 68.62 123 ALA A O 1
ATOM 1008 N N . ALA A 1 124 ? 20.293 39.904 6.463 1.00 71.06 124 ALA A N 1
ATOM 1009 C CA . ALA A 1 124 ? 20.141 40.952 7.469 1.00 71.06 124 ALA A CA 1
ATOM 1010 C C . ALA A 1 124 ? 20.514 42.340 6.918 1.00 71.06 124 ALA A C 1
ATOM 1012 O O . ALA A 1 124 ? 19.753 43.287 7.105 1.00 71.06 124 ALA A O 1
ATOM 1013 N N . ALA A 1 125 ? 21.623 42.465 6.182 1.00 67.44 125 ALA A N 1
ATOM 1014 C CA . ALA A 1 125 ? 22.072 43.725 5.585 1.00 67.44 125 ALA A CA 1
ATOM 1015 C C . ALA A 1 125 ? 21.041 44.317 4.604 1.00 67.44 125 ALA A C 1
ATOM 1017 O O . ALA A 1 125 ? 20.816 45.529 4.602 1.00 67.44 125 ALA A O 1
ATOM 1018 N N . CYS A 1 126 ? 20.339 43.472 3.838 1.00 60.12 126 CYS A N 1
ATOM 1019 C CA . CYS A 1 126 ? 19.243 43.907 2.966 1.00 60.12 126 CYS A CA 1
ATOM 1020 C C . CYS A 1 126 ? 18.082 44.595 3.714 1.00 60.12 126 CYS A C 1
ATOM 1022 O O . CYS A 1 126 ? 17.404 45.425 3.111 1.00 60.12 126 CYS A O 1
ATOM 1024 N N . ASN A 1 127 ? 17.860 44.316 5.007 1.00 51.09 127 ASN A N 1
ATOM 1025 C CA . ASN A 1 127 ? 16.839 45.019 5.796 1.00 51.09 127 ASN A CA 1
ATOM 1026 C C . ASN A 1 127 ? 17.264 46.451 6.180 1.00 51.09 127 ASN A C 1
ATOM 1028 O O . ASN A 1 127 ? 16.399 47.280 6.450 1.00 51.09 127 ASN A O 1
ATOM 1032 N N . SER A 1 128 ? 18.565 46.760 6.207 1.00 47.72 128 SER A N 1
ATOM 1033 C CA . SER A 1 128 ? 19.077 48.079 6.617 1.00 47.72 128 SER A CA 1
ATOM 1034 C C . SER A 1 128 ? 19.132 49.098 5.472 1.00 47.72 128 SER A C 1
ATOM 1036 O O . SER A 1 128 ? 19.166 50.299 5.721 1.00 47.72 128 SER A O 1
ATOM 1038 N N . ALA A 1 129 ? 19.126 48.642 4.216 1.00 41.16 129 ALA A N 1
ATOM 1039 C CA . ALA A 1 129 ? 19.305 49.497 3.037 1.00 41.16 129 ALA A CA 1
ATOM 1040 C C . ALA A 1 129 ? 18.038 50.261 2.589 1.00 41.16 129 ALA A C 1
ATOM 1042 O O . ALA A 1 129 ? 18.122 51.131 1.728 1.00 41.16 129 ALA A O 1
ATOM 1043 N N . VAL A 1 130 ? 16.865 49.953 3.153 1.00 40.72 130 VAL A N 1
ATOM 1044 C CA . VAL A 1 130 ? 15.560 50.496 2.713 1.00 40.72 130 VAL A CA 1
ATOM 1045 C C . VAL A 1 130 ? 15.158 51.832 3.355 1.00 40.72 130 VAL A C 1
ATOM 1047 O O . VAL A 1 130 ? 14.069 52.320 3.076 1.00 40.72 130 VAL A O 1
ATOM 1050 N N . ASN A 1 131 ? 15.998 52.437 4.205 1.00 36.19 131 ASN A N 1
ATOM 1051 C CA . ASN A 1 131 ? 15.580 53.568 5.048 1.00 36.19 131 ASN A CA 1
ATOM 1052 C C . ASN A 1 131 ? 16.601 54.729 5.116 1.00 36.19 131 ASN A C 1
ATOM 1054 O O . ASN A 1 131 ? 16.843 55.282 6.188 1.00 36.19 131 ASN A O 1
ATOM 1058 N N . ALA A 1 132 ? 17.221 55.093 3.981 1.00 29.27 132 ALA A N 1
ATOM 1059 C CA . ALA A 1 132 ? 18.235 56.154 3.917 1.00 29.27 132 ALA A CA 1
ATOM 1060 C C . ALA A 1 132 ? 18.100 57.114 2.707 1.00 29.27 132 ALA A C 1
ATOM 1062 O O . ALA A 1 132 ? 18.483 56.791 1.587 1.00 29.27 132 ALA A O 1
ATOM 1063 N N . THR A 1 133 ? 17.677 58.348 3.016 1.00 28.78 133 THR A N 1
ATOM 1064 C CA . THR A 1 133 ? 18.082 59.619 2.369 1.00 28.78 133 THR A CA 1
ATOM 1065 C C . THR A 1 133 ? 17.488 60.036 1.008 1.00 28.78 133 THR A C 1
ATOM 1067 O O . THR A 1 133 ? 18.057 59.775 -0.048 1.00 28.78 133 THR A O 1
ATOM 1070 N N . VAL A 1 134 ? 16.490 60.930 1.073 1.00 28.78 134 VAL A N 1
ATOM 1071 C CA . VAL A 1 134 ? 16.494 62.243 0.377 1.00 28.78 134 VAL A CA 1
ATOM 1072 C C . VAL A 1 134 ? 16.106 63.311 1.437 1.00 28.78 134 VAL A C 1
ATOM 1074 O O . VAL A 1 134 ? 15.304 62.964 2.307 1.00 28.78 134 VAL A O 1
ATOM 1077 N N . PRO A 1 135 ? 16.684 64.537 1.481 1.00 43.72 135 PRO A N 1
ATOM 1078 C CA . PRO A 1 135 ? 16.730 65.332 2.725 1.00 43.72 135 PRO A CA 1
ATOM 1079 C C . PRO A 1 135 ? 15.981 66.685 2.715 1.00 43.72 135 PRO A C 1
ATOM 1081 O O . PRO A 1 135 ? 15.917 67.333 1.677 1.00 43.72 135 PRO A O 1
ATOM 1084 N N . GLU A 1 136 ? 15.575 67.179 3.899 1.00 25.62 136 GLU A N 1
ATOM 1085 C CA . GLU A 1 136 ? 15.639 68.616 4.265 1.00 25.62 136 GLU A CA 1
ATOM 1086 C C . GLU A 1 136 ? 15.592 68.853 5.802 1.00 25.62 136 GLU A C 1
ATOM 1088 O O . GLU A 1 136 ? 15.702 67.894 6.569 1.00 25.62 136 GLU A O 1
ATOM 1093 N N . GLN A 1 137 ? 15.562 70.119 6.262 1.00 30.06 137 GLN A N 1
ATOM 1094 C CA . GLN A 1 137 ? 16.051 70.566 7.591 1.00 30.06 137 GLN A CA 1
ATOM 1095 C C . GLN A 1 137 ? 14.938 71.175 8.536 1.00 30.06 137 GLN A C 1
ATOM 1097 O O . GLN A 1 137 ? 13.774 70.852 8.310 1.00 30.06 137 GLN A O 1
ATOM 1102 N N . PRO A 1 138 ? 15.195 71.904 9.666 1.00 47.78 138 PRO A N 1
ATOM 1103 C CA . PRO A 1 138 ? 14.360 71.871 10.898 1.00 47.78 138 PRO A CA 1
ATOM 1104 C C . PRO A 1 138 ? 13.594 73.223 11.130 1.00 47.78 138 PRO A C 1
ATOM 1106 O O . PRO A 1 138 ? 13.465 73.948 10.142 1.00 47.78 138 PRO A O 1
ATOM 1109 N N . PRO A 1 139 ? 13.124 73.674 12.339 1.00 48.56 139 PRO A N 1
ATOM 1110 C CA . PRO A 1 139 ? 13.175 73.106 13.712 1.00 48.56 139 PRO A CA 1
ATOM 1111 C C . PRO A 1 139 ? 11.912 73.270 14.618 1.00 48.56 139 PRO A C 1
ATOM 1113 O O . PRO A 1 139 ? 10.998 74.018 14.295 1.00 48.56 139 PRO A O 1
ATOM 1116 N N . SER A 1 140 ? 11.908 72.654 15.821 1.00 25.33 140 SER A N 1
ATOM 1117 C CA . SER A 1 140 ? 11.815 73.340 17.146 1.00 25.33 140 SER A CA 1
ATOM 1118 C C . SER A 1 140 ? 11.689 72.357 18.347 1.00 25.33 140 SER A C 1
ATOM 1120 O O . SER A 1 140 ? 11.375 71.184 18.176 1.00 25.33 140 SER A O 1
ATOM 1122 N N . ILE A 1 141 ? 11.931 72.860 19.565 1.00 29.50 141 ILE A N 1
ATOM 1123 C CA . ILE A 1 141 ? 11.815 72.248 20.920 1.00 29.50 141 ILE A CA 1
ATOM 1124 C C . ILE A 1 141 ? 11.101 73.294 21.838 1.00 29.50 141 ILE A C 1
ATOM 1126 O O . ILE A 1 141 ? 10.747 74.345 21.292 1.00 29.50 141 ILE A O 1
ATOM 1130 N N . PRO A 1 142 ? 10.921 73.178 23.187 1.00 46.38 142 PRO A N 1
ATOM 1131 C CA . PRO A 1 142 ? 11.022 72.086 24.191 1.00 46.38 142 PRO A CA 1
ATOM 1132 C C . PRO A 1 142 ? 9.705 72.011 25.046 1.00 46.38 142 PRO A C 1
ATOM 1134 O O . PRO A 1 142 ? 8.671 72.439 24.535 1.00 46.38 142 PRO A O 1
ATOM 1137 N N . PRO A 1 143 ? 9.670 71.641 26.355 1.00 53.44 143 PRO A N 1
ATOM 1138 C CA . PRO A 1 143 ? 10.445 70.689 27.185 1.00 53.44 143 PRO A CA 1
ATOM 1139 C C . PRO A 1 143 ? 9.563 69.427 27.490 1.00 53.44 143 PRO A C 1
ATOM 1141 O O . PRO A 1 143 ? 8.808 69.052 26.603 1.00 53.44 143 PRO A O 1
ATOM 1144 N N . VAL A 1 144 ? 9.563 68.645 28.592 1.00 26.22 144 VAL A N 1
ATOM 1145 C CA . VAL A 1 144 ? 10.186 68.645 29.945 1.00 26.22 144 VAL A CA 1
ATOM 1146 C C . VAL A 1 144 ? 10.448 67.190 30.423 1.00 26.22 144 VAL A C 1
ATOM 1148 O O . VAL A 1 144 ? 10.102 66.228 29.746 1.00 26.22 144 VAL A O 1
ATOM 1151 N N . THR A 1 145 ? 11.046 67.035 31.608 1.00 29.98 145 THR A N 1
ATOM 1152 C CA . THR A 1 145 ? 11.348 65.790 32.362 1.00 29.98 145 THR A CA 1
ATOM 1153 C C . THR A 1 145 ? 11.026 66.043 33.869 1.00 29.98 145 THR A C 1
ATOM 1155 O O . THR A 1 145 ? 10.416 67.087 34.124 1.00 29.98 145 THR A O 1
ATOM 1158 N N . PRO A 1 146 ? 11.400 65.230 34.900 1.00 50.19 146 PRO A N 1
ATOM 1159 C CA . PRO A 1 146 ? 12.064 63.907 34.945 1.00 50.19 146 PRO A CA 1
ATOM 1160 C C . PRO A 1 146 ? 11.456 62.883 35.954 1.00 50.19 146 PRO A C 1
ATOM 1162 O O . PRO A 1 146 ? 10.523 63.202 36.682 1.00 50.19 146 PRO A O 1
ATOM 1165 N N . CYS A 1 147 ? 12.022 61.660 36.029 1.00 26.38 147 CYS A N 1
ATOM 1166 C CA . CYS A 1 147 ? 12.672 61.108 37.250 1.00 26.38 147 CYS A CA 1
ATOM 1167 C C . CYS A 1 147 ? 13.084 59.616 37.131 1.00 26.38 147 CYS A C 1
ATOM 1169 O O . CYS A 1 147 ? 12.250 58.717 37.098 1.00 26.38 147 CYS A O 1
ATOM 1171 N N . THR A 1 148 ? 14.397 59.371 37.143 1.00 30.86 148 THR A N 1
ATOM 1172 C CA . THR A 1 148 ? 15.100 58.116 37.520 1.00 30.86 148 THR A CA 1
ATOM 1173 C C . THR A 1 148 ? 15.436 58.158 39.042 1.00 30.86 148 THR A C 1
ATOM 1175 O O . THR A 1 148 ? 14.944 59.096 39.675 1.00 30.86 148 THR A O 1
ATOM 1178 N N . PRO A 1 149 ? 16.229 57.261 39.701 1.00 40.44 149 PRO A N 1
ATOM 1179 C CA . PRO A 1 149 ? 17.149 56.193 39.239 1.00 40.44 149 PRO A CA 1
ATOM 1180 C C . PRO A 1 149 ? 16.913 54.841 39.996 1.00 40.44 149 PRO A C 1
ATOM 1182 O O . PRO A 1 149 ? 15.820 54.645 40.510 1.00 40.44 149 PRO A O 1
ATOM 1185 N N . ALA A 1 150 ? 17.802 53.836 40.110 1.00 28.22 150 ALA A N 1
ATOM 1186 C CA . ALA A 1 150 ? 19.190 53.627 39.665 1.00 28.22 150 ALA A CA 1
ATOM 1187 C C . ALA A 1 150 ? 19.496 52.127 39.442 1.00 28.22 150 ALA A C 1
ATOM 1189 O O . ALA A 1 150 ? 18.935 51.274 40.126 1.00 28.22 150 ALA A O 1
ATOM 1190 N N . THR A 1 151 ? 20.498 51.827 38.612 1.00 36.00 151 THR A N 1
ATOM 1191 C CA . THR A 1 151 ? 21.313 50.600 38.695 1.00 36.00 151 THR A CA 1
ATOM 1192 C C . THR A 1 151 ? 22.791 50.976 38.829 1.00 36.00 151 THR A C 1
ATOM 1194 O O . THR A 1 151 ? 23.241 51.893 38.136 1.00 36.00 151 THR A O 1
ATOM 1197 N N . PRO A 1 152 ? 23.576 50.286 39.675 1.00 44.75 152 PRO A N 1
ATOM 1198 C CA . PRO A 1 152 ? 25.029 50.274 39.567 1.00 44.75 152 PRO A CA 1
ATOM 1199 C C . PRO A 1 152 ? 25.483 49.372 38.413 1.00 44.75 152 PRO A C 1
ATOM 1201 O O . PRO A 1 152 ? 24.795 48.424 38.033 1.00 44.75 152 PRO A O 1
ATOM 1204 N N . LYS A 1 153 ? 26.675 49.664 37.901 1.00 34.44 153 LYS A N 1
ATOM 1205 C CA . LYS A 1 153 ? 27.482 48.785 37.047 1.00 34.44 153 LYS A CA 1
ATOM 1206 C C . LYS A 1 153 ? 28.628 48.186 37.918 1.00 34.44 153 LYS A C 1
ATOM 1208 O O . LYS A 1 153 ? 28.558 48.340 39.135 1.00 34.44 153 LYS A O 1
ATOM 1213 N N . ASP A 1 154 ? 29.674 47.490 37.464 1.00 42.38 154 ASP A N 1
ATOM 1214 C CA . ASP A 1 154 ? 30.327 47.347 36.149 1.00 42.38 154 ASP A CA 1
ATOM 1215 C C . ASP A 1 154 ? 31.025 45.970 36.005 1.00 42.38 154 ASP A C 1
ATOM 1217 O O . ASP A 1 154 ? 31.232 45.245 36.977 1.00 42.38 154 ASP A O 1
ATOM 1221 N N . ASP A 1 155 ? 31.466 45.725 34.768 1.00 32.00 155 ASP A N 1
ATOM 1222 C CA . ASP A 1 155 ? 32.704 45.031 34.371 1.00 32.00 155 ASP A CA 1
ATOM 1223 C C . ASP A 1 155 ? 32.814 43.502 34.190 1.00 32.00 155 ASP A C 1
ATOM 1225 O O . ASP A 1 155 ? 32.018 42.681 34.646 1.00 32.00 155 ASP A O 1
ATOM 1229 N N . VAL A 1 156 ? 33.837 43.148 33.401 1.00 44.91 156 VAL A N 1
ATOM 1230 C CA . VAL A 1 156 ? 34.024 41.872 32.704 1.00 44.91 156 VAL A CA 1
ATOM 1231 C C . VAL A 1 156 ? 35.359 41.232 33.090 1.00 44.91 156 VAL A C 1
ATOM 1233 O O . VAL A 1 156 ? 36.407 41.798 32.798 1.00 44.91 156 VAL A O 1
ATOM 1236 N N . ASN A 1 157 ? 35.320 40.022 33.668 1.00 46.12 157 ASN A N 1
ATOM 1237 C CA . ASN A 1 157 ? 36.204 38.867 33.382 1.00 46.12 157 ASN A CA 1
ATOM 1238 C C . ASN A 1 157 ? 36.051 37.770 34.458 1.00 46.12 157 ASN A C 1
ATOM 1240 O O . ASN A 1 157 ? 36.680 37.824 35.515 1.00 46.12 157 ASN A O 1
ATOM 1244 N N . LYS A 1 158 ? 35.265 36.724 34.174 1.00 38.38 158 LYS A N 1
ATOM 1245 C CA . LYS A 1 158 ? 35.290 35.446 34.909 1.00 38.38 158 LYS A CA 1
ATOM 1246 C C . LYS A 1 158 ? 34.762 34.323 34.002 1.00 38.38 158 LYS A C 1
ATOM 1248 O O . LYS A 1 158 ? 33.836 34.589 33.236 1.00 38.38 158 LYS A O 1
ATOM 1253 N N . PRO A 1 159 ? 35.295 33.086 34.064 1.00 44.47 159 PRO A N 1
ATOM 1254 C CA . PRO A 1 159 ? 34.629 31.932 33.460 1.00 44.47 159 PRO A CA 1
ATOM 1255 C C . PRO A 1 159 ? 33.207 31.767 34.026 1.00 44.47 159 PRO A C 1
ATOM 1257 O O . PRO A 1 159 ? 32.993 32.096 35.197 1.00 44.47 159 PRO A O 1
ATOM 1260 N N . PRO A 1 160 ? 32.237 31.266 33.240 1.00 43.41 160 PRO A N 1
ATOM 1261 C CA . PRO A 1 160 ? 30.866 31.107 33.709 1.00 43.41 160 PRO A CA 1
ATOM 1262 C C . PRO A 1 160 ? 30.803 30.082 34.847 1.00 43.41 160 PRO A C 1
ATOM 1264 O O . PRO A 1 160 ? 31.186 28.925 34.672 1.00 43.41 160 PRO A O 1
ATOM 1267 N N . GLU A 1 161 ? 30.302 30.498 36.010 1.00 51.75 161 GLU A N 1
ATOM 1268 C CA . GLU A 1 161 ? 29.892 29.549 37.046 1.00 51.75 161 GLU A CA 1
ATOM 1269 C C . GLU A 1 161 ? 28.571 28.867 36.647 1.00 51.75 161 GLU A C 1
ATOM 1271 O O . GLU A 1 161 ? 27.712 29.506 36.028 1.00 51.75 161 GLU A O 1
ATOM 1276 N N . PRO A 1 162 ? 28.393 27.576 36.981 1.00 54.47 162 PRO A N 1
ATOM 1277 C CA . PRO A 1 162 ? 27.173 26.842 36.673 1.00 54.47 162 PRO A CA 1
ATOM 1278 C C . PRO A 1 162 ? 25.972 27.448 37.407 1.00 54.47 162 PRO A C 1
ATOM 1280 O O . PRO A 1 162 ? 26.062 27.831 38.575 1.00 54.47 162 PRO A O 1
ATOM 1283 N N . SER A 1 163 ? 24.831 27.516 36.717 1.00 65.88 163 SER A N 1
ATOM 1284 C CA . SER A 1 163 ? 23.599 28.115 37.244 1.00 65.88 163 SER A CA 1
ATOM 1285 C C . SER A 1 163 ? 23.124 27.419 38.528 1.00 65.88 163 SER A C 1
ATOM 1287 O O . SER A 1 163 ? 23.333 26.219 38.716 1.00 65.88 163 SER A O 1
ATOM 1289 N N . GLU A 1 164 ? 22.401 28.135 39.394 1.00 53.09 164 GLU A N 1
ATOM 1290 C CA . GLU A 1 164 ? 21.813 27.569 40.619 1.00 53.09 164 GLU A CA 1
ATOM 1291 C C . GLU A 1 164 ? 20.910 26.352 40.335 1.00 53.09 164 GLU A C 1
ATOM 1293 O O . GLU A 1 164 ? 20.863 25.416 41.132 1.00 53.09 164 GLU A O 1
ATOM 1298 N N . ILE A 1 165 ? 20.277 26.311 39.156 1.00 53.25 165 ILE A N 1
ATOM 1299 C CA . ILE A 1 165 ? 19.508 25.162 38.647 1.00 53.25 165 ILE A CA 1
ATOM 1300 C C . ILE A 1 165 ? 20.395 23.922 38.448 1.00 53.25 165 ILE A C 1
ATOM 1302 O O . ILE A 1 165 ? 20.003 22.814 38.812 1.00 53.25 165 ILE A O 1
ATOM 1306 N N . GLU A 1 166 ? 21.607 24.092 37.916 1.00 55.56 166 GLU A N 1
ATOM 1307 C CA . GLU A 1 166 ? 22.568 23.000 37.739 1.00 55.56 166 GLU A CA 1
ATOM 1308 C C . GLU A 1 166 ? 23.099 22.522 39.098 1.00 55.56 166 GLU A C 1
ATOM 1310 O O . GLU A 1 166 ? 23.203 21.319 39.340 1.00 55.56 166 GLU A O 1
ATOM 1315 N N . ARG A 1 167 ? 23.343 23.451 40.033 1.00 69.38 167 ARG A N 1
ATOM 1316 C CA . ARG A 1 167 ? 23.726 23.128 41.416 1.00 69.38 167 ARG A CA 1
ATOM 1317 C C . ARG A 1 167 ? 22.630 22.340 42.147 1.00 69.38 167 ARG A C 1
ATOM 1319 O O . ARG A 1 167 ? 22.956 21.402 42.874 1.00 69.38 167 ARG A O 1
ATOM 1326 N N . ALA A 1 168 ? 21.357 22.664 41.913 1.00 59.75 168 ALA A N 1
ATOM 1327 C CA . ALA A 1 168 ? 20.216 21.910 42.429 1.00 59.75 168 ALA A CA 1
ATOM 1328 C C . ALA A 1 168 ? 20.128 20.499 41.815 1.00 59.75 168 ALA A C 1
ATOM 1330 O O . ALA A 1 168 ? 20.091 19.520 42.558 1.00 59.75 168 ALA A O 1
ATOM 1331 N N . MET A 1 169 ? 20.192 20.368 40.482 1.00 62.31 169 MET A N 1
ATOM 1332 C CA . MET A 1 169 ? 20.188 19.055 39.811 1.00 62.31 169 MET A CA 1
ATOM 1333 C C . MET A 1 169 ? 21.342 18.156 40.277 1.00 62.31 169 MET A C 1
ATOM 1335 O O . MET A 1 169 ? 21.145 16.966 40.527 1.00 62.31 169 MET A O 1
ATOM 1339 N N . LYS A 1 170 ? 22.542 18.722 40.446 1.00 63.59 170 LYS A N 1
ATOM 1340 C CA . LYS A 1 170 ? 23.727 17.980 40.896 1.00 63.59 170 LYS A CA 1
ATOM 1341 C C . LYS A 1 170 ? 23.607 17.515 42.350 1.00 63.59 170 LYS A C 1
ATOM 1343 O O . LYS A 1 170 ? 24.071 16.425 42.667 1.00 63.59 170 LYS A O 1
ATOM 1348 N N . ALA A 1 171 ? 22.933 18.285 43.209 1.00 61.19 171 ALA A N 1
ATOM 1349 C CA . ALA A 1 171 ? 22.608 17.866 44.573 1.00 61.19 171 ALA A CA 1
ATOM 1350 C C . ALA A 1 171 ? 21.580 16.717 44.608 1.00 61.19 171 ALA A C 1
ATOM 1352 O O . ALA A 1 171 ? 21.721 15.811 45.424 1.00 61.19 171 ALA A O 1
ATOM 1353 N N . THR A 1 172 ? 20.588 16.708 43.708 1.00 58.59 172 THR A N 1
ATOM 1354 C CA . THR A 1 172 ? 19.603 15.612 43.604 1.00 58.59 172 THR A CA 1
ATOM 1355 C C . THR A 1 172 ? 20.202 14.326 43.027 1.00 58.59 172 THR A C 1
ATOM 1357 O O . THR A 1 172 ? 19.816 13.238 43.440 1.00 58.59 172 THR A O 1
ATOM 1360 N N . LEU A 1 173 ? 21.166 14.417 42.106 1.00 46.94 173 LEU A N 1
ATOM 1361 C CA . LEU A 1 173 ? 21.889 13.240 41.601 1.00 46.94 173 LEU A CA 1
ATOM 1362 C C . LEU A 1 173 ? 22.873 12.666 42.634 1.00 46.94 173 LEU A C 1
ATOM 1364 O O . LEU A 1 173 ? 23.020 11.451 42.730 1.00 46.94 173 LEU A O 1
ATOM 1368 N N . ALA A 1 174 ? 23.498 13.515 43.456 1.00 51.78 174 ALA A N 1
ATOM 1369 C CA . ALA A 1 174 ? 24.435 13.083 44.495 1.00 51.78 174 ALA A CA 1
ATOM 1370 C C . ALA A 1 174 ? 23.783 12.329 45.675 1.00 51.78 174 ALA A C 1
ATOM 1372 O O . ALA A 1 174 ? 24.500 11.740 46.478 1.00 51.78 174 ALA A O 1
ATOM 1373 N N . SER A 1 175 ? 22.449 12.328 45.802 1.00 49.34 175 SER A N 1
ATOM 1374 C CA . SER A 1 175 ? 21.737 11.607 46.868 1.00 49.34 175 SER A CA 1
ATOM 1375 C C . SER A 1 175 ? 21.300 10.184 46.493 1.00 49.34 175 SER A C 1
ATOM 1377 O O . SER A 1 175 ? 20.553 9.580 47.261 1.00 49.34 175 SER A O 1
ATOM 1379 N N . PHE A 1 176 ? 21.693 9.667 45.320 1.00 46.50 176 PHE A N 1
ATOM 1380 C CA . PHE A 1 176 ? 21.179 8.395 44.791 1.00 46.50 176 PHE A CA 1
ATOM 1381 C C . PHE A 1 176 ? 22.219 7.347 44.374 1.00 46.50 176 PHE A C 1
ATOM 1383 O O . PHE A 1 176 ? 21.797 6.238 44.055 1.00 46.50 176 PHE A O 1
ATOM 1390 N N . ASP A 1 177 ? 23.530 7.627 44.406 1.00 38.72 177 ASP A N 1
ATOM 1391 C CA . ASP A 1 177 ? 24.527 6.602 44.059 1.00 38.72 177 ASP A CA 1
ATOM 1392 C C . ASP A 1 177 ? 25.842 6.670 44.865 1.00 38.72 177 ASP A C 1
ATOM 1394 O O . ASP A 1 177 ? 26.608 7.633 44.792 1.00 38.72 177 ASP A O 1
ATOM 1398 N N . THR A 1 178 ? 26.040 5.634 45.683 1.00 35.50 178 THR A N 1
ATOM 1399 C CA . THR A 1 178 ? 27.275 5.016 46.220 1.00 35.50 178 THR A CA 1
ATOM 1400 C C . THR A 1 178 ? 26.821 4.053 47.329 1.00 35.50 178 THR A C 1
ATOM 1402 O O . THR A 1 178 ? 25.979 4.417 48.147 1.00 35.50 178 THR A O 1
ATOM 1405 N N . SER A 1 179 ? 27.300 2.818 47.487 1.00 37.16 179 SER A N 1
ATOM 1406 C CA . SER A 1 179 ? 28.255 1.950 46.761 1.00 37.16 179 SER A CA 1
ATOM 1407 C C . SER A 1 179 ? 28.228 0.585 47.497 1.00 37.16 179 SER A C 1
ATOM 1409 O O . SER A 1 179 ? 27.929 0.587 48.689 1.00 37.16 179 SER A O 1
ATOM 1411 N N . ASP A 1 180 ? 28.583 -0.596 46.986 1.00 33.91 180 ASP A N 1
ATOM 1412 C CA . ASP A 1 180 ? 28.919 -1.140 45.655 1.00 33.91 180 ASP A CA 1
ATOM 1413 C C . ASP A 1 180 ? 28.993 -2.696 45.812 1.00 33.91 180 ASP A C 1
ATOM 1415 O O . ASP A 1 180 ? 28.850 -3.212 46.923 1.00 33.91 180 ASP A O 1
ATOM 1419 N N . THR A 1 181 ? 29.288 -3.424 44.729 1.00 33.25 181 THR A N 1
ATOM 1420 C CA . THR A 1 181 ? 29.691 -4.841 44.582 1.00 33.25 181 THR A CA 1
ATOM 1421 C C . THR A 1 181 ? 28.600 -5.867 44.239 1.00 33.25 181 THR A C 1
ATOM 1423 O O . THR A 1 181 ? 27.659 -6.124 44.984 1.00 33.25 181 THR A O 1
ATOM 1426 N N . GLY A 1 182 ? 28.783 -6.505 43.075 1.00 33.66 182 GLY A N 1
ATOM 1427 C CA . GLY A 1 182 ? 28.213 -7.814 42.724 1.00 33.66 182 GLY A CA 1
ATOM 1428 C C . GLY A 1 182 ? 29.267 -8.930 42.881 1.00 33.66 182 GLY A C 1
ATOM 1429 O O . GLY A 1 182 ? 30.256 -8.702 43.579 1.00 33.66 182 GLY A O 1
ATOM 1430 N N . PRO A 1 183 ? 29.152 -10.095 42.202 1.00 46.94 183 PRO A N 1
ATOM 1431 C CA . PRO A 1 183 ? 28.188 -10.456 41.153 1.00 46.94 183 PRO A CA 1
ATOM 1432 C C . PRO A 1 183 ? 27.423 -11.779 41.436 1.00 46.94 183 PRO A C 1
ATOM 1434 O O . PRO A 1 183 ? 27.495 -12.334 42.525 1.00 46.94 183 PRO A O 1
ATOM 1437 N N . SER A 1 184 ? 26.773 -12.314 40.391 1.00 31.56 184 SER A N 1
ATOM 1438 C CA . SER A 1 184 ? 26.276 -13.701 40.242 1.00 31.56 184 SER A CA 1
ATOM 1439 C C . SER A 1 184 ? 24.926 -14.091 40.871 1.00 31.56 184 SER A C 1
ATOM 1441 O O . SER A 1 184 ? 24.770 -14.243 42.072 1.00 31.56 184 SER A O 1
ATOM 1443 N N . SER A 1 185 ? 23.975 -14.349 39.968 1.00 35.50 185 SER A N 1
ATOM 1444 C CA . SER A 1 185 ? 23.179 -15.580 39.803 1.00 35.50 185 SER A CA 1
ATOM 1445 C C . SER A 1 185 ? 22.932 -16.559 40.974 1.00 35.50 185 SER A C 1
ATOM 1447 O O . SER A 1 185 ? 23.867 -17.031 41.608 1.00 35.50 185 SER A O 1
ATOM 1449 N N . ILE A 1 186 ? 21.689 -17.078 40.987 1.00 33.16 186 ILE A N 1
ATOM 1450 C CA . ILE A 1 186 ? 21.168 -18.337 41.586 1.00 33.16 186 ILE A CA 1
ATOM 1451 C C . ILE A 1 186 ? 20.368 -18.216 42.906 1.00 33.16 186 ILE A C 1
ATOM 1453 O O . ILE A 1 186 ? 20.771 -17.611 43.889 1.00 33.16 186 ILE A O 1
ATOM 1457 N N . SER A 1 187 ? 19.196 -18.861 42.845 1.00 38.44 187 SER A N 1
ATOM 1458 C CA . SER A 1 187 ? 18.214 -19.301 43.846 1.00 38.44 187 SER A CA 1
ATOM 1459 C C . SER A 1 187 ? 18.546 -19.232 45.346 1.00 38.44 187 SER A C 1
ATOM 1461 O O . SER A 1 187 ? 19.542 -19.784 45.804 1.00 38.44 187 SER A O 1
ATOM 1463 N N . ILE A 1 188 ? 17.582 -18.733 46.134 1.00 27.61 188 ILE A N 1
ATOM 1464 C CA . ILE A 1 188 ? 17.558 -18.821 47.607 1.00 27.61 188 ILE A CA 1
ATOM 1465 C C . ILE A 1 188 ? 16.768 -20.077 48.058 1.00 27.61 188 ILE A C 1
ATOM 1467 O O . ILE A 1 188 ? 15.605 -20.207 47.665 1.00 27.61 188 ILE A O 1
ATOM 1471 N N . PRO A 1 189 ? 17.349 -20.992 48.868 1.00 31.05 189 PRO A N 1
ATOM 1472 C CA . PRO A 1 189 ? 16.663 -22.184 49.396 1.00 31.05 189 PRO A CA 1
ATOM 1473 C C . PRO A 1 189 ? 15.888 -21.979 50.719 1.00 31.05 189 PRO A C 1
ATOM 1475 O O . PRO A 1 189 ? 15.812 -20.885 51.274 1.00 31.05 189 PRO A O 1
ATOM 1478 N N . LEU A 1 190 ? 15.333 -23.086 51.230 1.00 30.89 190 LEU A N 1
ATOM 1479 C CA . LEU A 1 190 ? 14.652 -23.223 52.528 1.00 30.89 190 LEU A CA 1
ATOM 1480 C C . LEU A 1 190 ? 15.589 -23.000 53.743 1.00 30.89 190 LEU A C 1
ATOM 1482 O O . LEU A 1 190 ? 16.742 -23.431 53.693 1.00 30.89 190 LEU A O 1
ATOM 1486 N N . PRO A 1 191 ? 15.092 -22.449 54.871 1.00 39.12 191 PRO A N 1
ATOM 1487 C CA . PRO A 1 191 ? 15.769 -22.520 56.169 1.00 39.12 191 PRO A CA 1
ATOM 1488 C C . PRO A 1 191 ? 15.487 -23.862 56.895 1.00 39.12 191 PRO A C 1
ATOM 1490 O O . PRO A 1 191 ? 14.395 -24.413 56.730 1.00 39.12 191 PRO A O 1
ATOM 1493 N N . PRO A 1 192 ? 16.423 -24.389 57.712 1.00 43.19 192 PRO A N 1
ATOM 1494 C CA . PRO A 1 192 ? 16.280 -25.685 58.385 1.00 43.19 192 PRO A CA 1
ATOM 1495 C C . PRO A 1 192 ? 15.934 -25.583 59.882 1.00 43.19 192 PRO A C 1
ATOM 1497 O O . PRO A 1 192 ? 16.306 -24.617 60.542 1.00 43.19 192 PRO A O 1
ATOM 1500 N N . GLU A 1 193 ? 15.387 -26.661 60.456 1.00 28.66 193 GLU A N 1
ATOM 1501 C CA . GLU A 1 193 ? 15.732 -27.072 61.826 1.00 28.66 193 GLU A CA 1
ATOM 1502 C C . GLU A 1 193 ? 15.613 -28.597 62.023 1.00 28.66 193 GLU A C 1
ATOM 1504 O O . GLU A 1 193 ? 14.639 -29.208 61.600 1.00 28.66 193 GLU A O 1
ATOM 1509 N N . LYS A 1 194 ? 16.626 -29.162 62.696 1.00 33.44 194 LYS A N 1
ATOM 1510 C CA . LYS A 1 194 ? 16.612 -30.358 63.564 1.00 33.44 194 LYS A CA 1
ATOM 1511 C C . LYS A 1 194 ? 15.821 -31.601 63.113 1.00 33.44 194 LYS A C 1
ATOM 1513 O O . LYS A 1 194 ? 14.624 -31.720 63.353 1.00 33.44 194 LYS A O 1
ATOM 1518 N N . VAL A 1 195 ? 16.575 -32.618 62.700 1.00 32.25 195 VAL A N 1
ATOM 1519 C CA . VAL A 1 195 ? 16.358 -33.991 63.183 1.00 32.25 195 VAL A CA 1
ATOM 1520 C C . VAL A 1 195 ? 17.582 -34.416 63.993 1.00 32.25 195 VAL A C 1
ATOM 1522 O O . VAL A 1 195 ? 18.697 -33.990 63.691 1.00 32.25 195 VAL A O 1
ATOM 1525 N N . ASP A 1 196 ? 17.341 -35.206 65.028 1.00 35.56 196 ASP A N 1
ATOM 1526 C CA . ASP A 1 196 ? 18.333 -35.887 65.856 1.00 35.56 196 ASP A CA 1
ATOM 1527 C C . ASP A 1 196 ? 18.046 -37.384 65.727 1.00 35.56 196 ASP A C 1
ATOM 1529 O O . ASP A 1 196 ? 16.870 -37.753 65.693 1.00 35.56 196 ASP A O 1
ATOM 1533 N N . ASP A 1 197 ? 19.081 -38.215 65.621 1.00 32.59 197 ASP A N 1
ATOM 1534 C CA . ASP A 1 197 ? 18.950 -39.644 65.906 1.00 32.59 197 ASP A CA 1
ATOM 1535 C C . ASP A 1 197 ? 20.315 -40.291 66.174 1.00 32.59 197 ASP A C 1
ATOM 1537 O O . ASP A 1 197 ? 21.347 -39.913 65.608 1.00 32.59 197 ASP A O 1
ATOM 1541 N N . SER A 1 198 ? 20.312 -41.285 67.052 1.00 37.22 198 SER A N 1
ATOM 1542 C CA . SER A 1 198 ? 21.457 -42.113 67.422 1.00 37.22 198 SER A CA 1
ATOM 1543 C C . SER A 1 198 ? 20.936 -43.403 68.039 1.00 37.22 198 SER A C 1
ATOM 1545 O O . SER A 1 198 ? 20.471 -43.381 69.173 1.00 37.22 198 SER A O 1
ATOM 1547 N N . ASP A 1 199 ? 21.001 -44.506 67.291 1.00 35.12 199 ASP A N 1
ATOM 1548 C CA . ASP A 1 199 ? 21.605 -45.786 67.704 1.00 35.12 199 ASP A CA 1
ATOM 1549 C C . ASP A 1 199 ? 21.224 -46.916 66.726 1.00 35.12 199 ASP A C 1
ATOM 1551 O O . ASP A 1 199 ? 20.800 -46.663 65.593 1.00 35.12 199 ASP A O 1
ATOM 1555 N N . LYS A 1 200 ? 21.526 -48.169 67.088 1.00 34.72 200 LYS A N 1
ATOM 1556 C CA . LYS A 1 200 ? 21.686 -49.283 66.153 1.00 34.72 200 LYS A CA 1
ATOM 1557 C C . LYS A 1 200 ? 21.236 -50.629 66.745 1.00 34.72 200 LYS A C 1
ATOM 1559 O O . LYS A 1 200 ? 21.447 -50.884 67.923 1.00 34.72 200 LYS A O 1
ATOM 1564 N N . ASP A 1 201 ? 20.774 -51.489 65.835 1.00 34.25 201 ASP A N 1
ATOM 1565 C CA . ASP A 1 201 ? 20.739 -52.964 65.872 1.00 34.25 201 ASP A CA 1
ATOM 1566 C C . ASP A 1 201 ? 19.663 -53.746 66.691 1.00 34.25 201 ASP A C 1
ATOM 1568 O O . ASP A 1 201 ? 19.425 -53.533 67.872 1.00 34.25 201 ASP A O 1
ATOM 1572 N N . GLU A 1 202 ? 19.120 -54.749 65.973 1.00 37.06 202 GLU A N 1
ATOM 1573 C CA . GLU A 1 202 ? 18.711 -56.124 66.355 1.00 37.06 202 GLU A CA 1
ATOM 1574 C C . GLU A 1 202 ? 17.344 -56.551 66.968 1.00 37.06 202 GLU A C 1
ATOM 1576 O O . GLU A 1 202 ? 16.811 -56.005 67.928 1.00 37.06 202 GLU A O 1
ATOM 1581 N N . SER A 1 203 ? 16.910 -57.714 66.435 1.00 30.28 203 SER A N 1
ATOM 1582 C CA . SER A 1 203 ? 16.014 -58.780 66.951 1.00 30.28 203 SER A CA 1
ATOM 1583 C C . SER A 1 203 ? 14.468 -58.721 66.793 1.00 30.28 203 SER A C 1
ATOM 1585 O O . SER A 1 203 ? 13.750 -58.130 67.588 1.00 30.28 203 SER A O 1
ATOM 1587 N N . ASP A 1 204 ? 14.008 -59.438 65.751 1.00 32.66 204 ASP A N 1
ATOM 1588 C CA . ASP A 1 204 ? 13.043 -60.570 65.719 1.00 32.66 204 ASP A CA 1
ATOM 1589 C C . ASP A 1 204 ? 11.551 -60.514 66.158 1.00 32.66 204 ASP A C 1
ATOM 1591 O O . ASP A 1 204 ? 11.189 -59.982 67.196 1.00 32.66 204 ASP A O 1
ATOM 1595 N N . GLU A 1 205 ? 10.741 -61.215 65.329 1.00 33.03 205 GLU A N 1
ATOM 1596 C CA . GLU A 1 205 ? 9.437 -61.919 65.523 1.00 33.03 205 GLU A CA 1
ATOM 1597 C C . GLU A 1 205 ? 8.241 -61.195 66.222 1.00 33.03 205 GLU A C 1
ATOM 1599 O O . GLU A 1 205 ? 8.389 -60.321 67.060 1.00 33.03 205 GLU A O 1
ATOM 1604 N N . GLU A 1 206 ? 6.958 -61.437 65.900 1.00 30.95 206 GLU A N 1
ATOM 1605 C CA . GLU A 1 206 ? 6.289 -62.569 65.224 1.00 30.95 206 GLU A CA 1
ATOM 1606 C C . GLU A 1 206 ? 5.031 -62.112 64.402 1.00 30.95 206 GLU A C 1
ATOM 1608 O O . GLU A 1 206 ? 4.771 -60.922 64.219 1.00 30.95 206 GLU A O 1
ATOM 1613 N N . LYS A 1 207 ? 4.223 -63.053 63.879 1.00 33.22 207 LYS A N 1
ATOM 1614 C CA . LYS A 1 207 ? 2.913 -62.866 63.183 1.00 33.22 207 LYS A CA 1
ATOM 1615 C C . LYS A 1 207 ? 1.815 -63.685 63.908 1.00 33.22 207 LYS A C 1
ATOM 1617 O O . LYS A 1 207 ? 2.185 -64.483 64.760 1.00 33.22 207 LYS A O 1
ATOM 1622 N N . PRO A 1 208 ? 0.517 -63.694 63.497 1.00 46.81 208 PRO A N 1
ATOM 1623 C CA . PRO A 1 208 ? -0.266 -62.801 62.612 1.00 46.81 208 PRO A CA 1
ATOM 1624 C C . PRO A 1 208 ? -1.326 -62.029 63.469 1.00 46.81 208 PRO A C 1
ATOM 1626 O O . PRO A 1 208 ? -0.950 -61.595 64.546 1.00 46.81 208 PRO A O 1
ATOM 1629 N N . VAL A 1 209 ? -2.610 -61.721 63.176 1.00 32.81 209 VAL A N 1
ATOM 1630 C CA . VAL A 1 209 ? -3.612 -61.936 62.092 1.00 32.81 209 VAL A CA 1
ATOM 1631 C C . VAL A 1 209 ? -4.607 -60.745 62.143 1.00 32.81 209 VAL A C 1
ATOM 1633 O O . VAL A 1 209 ? -5.031 -60.375 63.233 1.00 32.81 209 VAL A O 1
ATOM 1636 N N . SER A 1 210 ? -5.050 -60.103 61.053 1.00 30.56 210 SER A N 1
ATOM 1637 C CA . SER A 1 210 ? -6.291 -60.427 60.302 1.00 30.56 210 SER A CA 1
ATOM 1638 C C . SER A 1 210 ? -6.626 -59.305 59.297 1.00 30.56 210 SER A C 1
ATOM 1640 O O . SER A 1 210 ? -6.211 -58.167 59.479 1.00 30.56 210 SER A O 1
ATOM 1642 N N . ASN A 1 211 ? -7.439 -59.606 58.281 1.00 33.84 211 ASN A N 1
ATOM 1643 C CA . ASN A 1 211 ? -8.022 -58.668 57.300 1.00 33.84 211 ASN A CA 1
ATOM 1644 C C . ASN A 1 211 ? -9.527 -59.045 57.134 1.00 33.84 211 ASN A C 1
ATOM 1646 O O . ASN A 1 211 ? -9.852 -60.176 57.510 1.00 33.84 211 ASN A O 1
ATOM 1650 N N . PRO A 1 212 ? -10.440 -58.244 56.526 1.00 49.22 212 PRO A N 1
ATOM 1651 C CA . PRO A 1 212 ? -10.263 -56.907 55.942 1.00 49.22 212 PRO A CA 1
ATOM 1652 C C . PRO A 1 212 ? -11.406 -55.874 56.200 1.00 49.22 212 PRO A C 1
ATOM 1654 O O . PRO A 1 212 ? -12.484 -56.201 56.683 1.00 49.22 212 PRO A O 1
ATOM 1657 N N . HIS A 1 213 ? -11.203 -54.671 55.640 1.00 31.06 213 HIS A N 1
ATOM 1658 C CA . HIS A 1 213 ? -12.213 -53.795 55.002 1.00 31.06 213 HIS A CA 1
ATOM 1659 C C . HIS A 1 213 ? -13.014 -52.735 55.804 1.00 31.06 213 HIS A C 1
ATOM 1661 O O . HIS A 1 213 ? -13.478 -52.946 56.915 1.00 31.06 213 HIS A O 1
ATOM 1667 N N . ILE A 1 214 ? -13.274 -51.623 55.090 1.00 36.03 214 ILE A N 1
ATOM 1668 C CA . ILE A 1 214 ? -14.149 -50.465 55.390 1.00 36.03 214 ILE A CA 1
ATOM 1669 C C . ILE A 1 214 ? -13.651 -49.500 56.487 1.00 36.03 214 ILE A C 1
ATOM 1671 O O . ILE A 1 214 ? -14.022 -49.607 57.651 1.00 36.03 214 ILE A O 1
ATOM 1675 N N . THR A 1 215 ? -12.970 -48.432 56.049 1.00 29.56 215 THR A N 1
ATOM 1676 C CA . THR A 1 215 ? -12.927 -47.146 56.770 1.00 29.56 215 THR A CA 1
ATOM 1677 C C . THR A 1 215 ? -13.488 -46.046 55.871 1.00 29.56 215 THR A C 1
ATOM 1679 O O . THR A 1 215 ? -12.985 -45.800 54.776 1.00 29.56 215 THR A O 1
ATOM 1682 N N . THR A 1 216 ? -14.558 -45.405 56.333 1.00 27.97 216 THR A N 1
ATOM 1683 C CA . THR A 1 216 ? -15.286 -44.328 55.645 1.00 27.97 216 THR A CA 1
ATOM 1684 C C . THR A 1 216 ? -14.456 -43.040 55.549 1.00 27.97 216 THR A C 1
ATOM 1686 O O . THR A 1 216 ? -13.676 -42.733 56.449 1.00 27.97 216 THR A O 1
ATOM 1689 N N . PHE A 1 217 ? -14.666 -42.240 54.498 1.00 35.09 217 PHE A N 1
ATOM 1690 C CA . PHE A 1 217 ? -14.119 -40.880 54.402 1.00 35.09 217 PHE A CA 1
ATOM 1691 C C . PHE A 1 217 ? -14.578 -39.993 55.576 1.00 35.09 217 PHE A C 1
ATOM 1693 O O . PHE A 1 217 ? -15.760 -39.981 55.916 1.00 35.09 217 PHE A O 1
ATOM 1700 N N . SER A 1 218 ? -13.670 -39.174 56.116 1.00 29.11 218 SER A N 1
ATOM 1701 C CA . SER A 1 218 ? -13.997 -38.040 56.993 1.00 29.11 218 SER A CA 1
ATOM 1702 C C . SER A 1 218 ? -12.963 -36.913 56.795 1.00 29.11 218 SER A C 1
ATOM 1704 O O . SER A 1 218 ? -11.768 -37.211 56.855 1.00 29.11 218 SER A O 1
ATOM 1706 N N . PRO A 1 219 ? -13.355 -35.656 56.486 1.00 44.88 219 PRO A N 1
ATOM 1707 C CA . PRO A 1 219 ? -12.413 -34.647 55.992 1.00 44.88 219 PRO A CA 1
ATOM 1708 C C . PRO A 1 219 ? -12.056 -33.505 56.969 1.00 44.88 219 PRO A C 1
ATOM 1710 O O . PRO A 1 219 ? -12.884 -33.033 57.741 1.00 44.88 219 PRO A O 1
ATOM 1713 N N . ASN A 1 220 ? -10.861 -32.946 56.740 1.00 36.34 220 ASN A N 1
ATOM 1714 C CA . ASN A 1 220 ? -10.489 -31.530 56.916 1.00 36.34 220 ASN A CA 1
ATOM 1715 C C . ASN A 1 220 ? -10.369 -30.947 58.347 1.00 36.34 220 ASN A C 1
ATOM 1717 O O . ASN A 1 220 ? -11.307 -30.370 58.895 1.00 36.34 220 ASN A O 1
ATOM 1721 N N . THR A 1 221 ? -9.147 -30.955 58.890 1.00 35.75 221 THR A N 1
ATOM 1722 C CA . THR A 1 221 ? -8.730 -30.124 60.033 1.00 35.75 221 THR A CA 1
ATOM 1723 C C . THR A 1 221 ? -8.168 -28.775 59.567 1.00 35.75 221 THR A C 1
ATOM 1725 O O . THR A 1 221 ? -7.041 -28.689 59.084 1.00 35.75 221 THR A O 1
ATOM 1728 N N . GLN A 1 222 ? -8.918 -27.685 59.765 1.00 44.28 222 GLN A N 1
ATOM 1729 C CA . GLN A 1 222 ? -8.386 -26.330 59.568 1.00 44.28 222 GLN A CA 1
ATOM 1730 C C . GLN A 1 222 ? -7.397 -25.965 60.686 1.00 44.28 222 GLN A C 1
ATOM 1732 O O . GLN A 1 222 ? -7.797 -25.668 61.813 1.00 44.28 222 GLN A O 1
ATOM 1737 N N . THR A 1 223 ? -6.103 -25.931 60.370 1.00 45.41 223 THR A N 1
ATOM 1738 C CA . THR A 1 223 ? -5.085 -25.336 61.242 1.00 45.41 223 THR A CA 1
ATOM 1739 C C . THR A 1 223 ? -5.220 -23.811 61.222 1.00 45.41 223 THR A C 1
ATOM 1741 O O . THR A 1 223 ? -4.927 -23.149 60.227 1.00 45.41 223 THR A O 1
ATOM 1744 N N . VAL A 1 224 ? -5.694 -23.228 62.326 1.00 53.50 224 VAL A N 1
ATOM 1745 C CA . VAL A 1 224 ? -5.748 -21.765 62.480 1.00 53.50 224 VAL A CA 1
ATOM 1746 C C . VAL A 1 224 ? -4.309 -21.226 62.505 1.00 53.50 224 VAL A C 1
ATOM 1748 O O . VAL A 1 224 ? -3.521 -21.710 63.319 1.00 53.50 224 VAL A O 1
ATOM 1751 N N . PRO A 1 225 ? -3.935 -20.245 61.658 1.00 57.44 225 PRO A N 1
ATOM 1752 C CA . PRO A 1 225 ? -2.584 -19.692 61.678 1.00 57.44 225 PRO A CA 1
ATOM 1753 C C . PRO A 1 225 ? -2.248 -19.049 63.030 1.00 57.44 225 PRO A C 1
ATOM 1755 O O . PRO A 1 225 ? -3.091 -18.399 63.648 1.00 57.44 225 PRO A O 1
ATOM 1758 N N . GLU A 1 226 ? -1.003 -19.193 63.481 1.00 53.88 226 GLU A N 1
ATOM 1759 C CA . GLU A 1 226 ? -0.520 -18.551 64.705 1.00 53.88 226 GLU A CA 1
ATOM 1760 C C . GLU A 1 226 ? -0.096 -17.102 64.406 1.00 53.88 226 GLU A C 1
ATOM 1762 O O . GLU A 1 226 ? 0.967 -16.852 63.838 1.00 53.88 226 GLU A O 1
ATOM 1767 N N . TYR A 1 227 ? -0.939 -16.133 64.770 1.00 66.50 227 TYR A N 1
ATOM 1768 C CA . TYR A 1 227 ? -0.688 -14.704 64.545 1.00 66.50 227 TYR A CA 1
ATOM 1769 C C . TYR A 1 227 ? 0.134 -14.114 65.701 1.00 66.50 227 TYR A C 1
ATOM 1771 O O . TYR A 1 227 ? -0.375 -13.980 66.814 1.00 66.50 227 TYR A O 1
ATOM 1779 N N . LYS A 1 228 ? 1.395 -13.744 65.446 1.00 66.69 228 LYS A N 1
ATOM 1780 C CA . LYS A 1 228 ? 2.374 -13.377 66.492 1.00 66.69 228 LYS A CA 1
ATOM 1781 C C . LYS A 1 228 ? 2.399 -11.880 66.792 1.00 66.69 228 LYS A C 1
ATOM 1783 O O . LYS A 1 228 ? 2.749 -11.469 67.895 1.00 66.69 228 LYS A O 1
ATOM 1788 N N . THR A 1 229 ? 1.984 -11.054 65.837 1.00 80.25 229 THR A N 1
ATOM 1789 C CA . THR A 1 229 ? 1.973 -9.592 65.943 1.00 80.25 229 THR A CA 1
ATOM 1790 C C . THR A 1 229 ? 0.583 -8.995 65.726 1.00 80.25 229 THR A C 1
ATOM 1792 O O . THR A 1 229 ? -0.294 -9.554 65.064 1.00 80.25 229 THR A O 1
ATOM 1795 N N . ARG A 1 230 ? 0.391 -7.769 66.228 1.00 75.38 230 ARG A N 1
ATOM 1796 C CA . ARG A 1 230 ? -0.830 -6.979 65.994 1.00 75.38 230 ARG A CA 1
ATOM 1797 C C . ARG A 1 230 ? -1.081 -6.696 64.506 1.00 75.38 230 ARG A C 1
ATOM 1799 O O . ARG A 1 230 ? -2.233 -6.664 64.079 1.00 75.38 230 ARG A O 1
ATOM 1806 N N . GLY A 1 231 ? -0.015 -6.524 63.720 1.00 81.56 231 GLY A N 1
ATOM 1807 C CA . GLY A 1 231 ? -0.095 -6.336 62.270 1.00 81.56 231 GLY A CA 1
ATOM 1808 C C . GLY A 1 231 ? -0.616 -7.580 61.550 1.00 81.56 231 GLY A C 1
ATOM 1809 O O . GLY A 1 231 ? -1.521 -7.473 60.723 1.00 81.56 231 GLY A O 1
ATOM 1810 N N . GLU A 1 232 ? -0.114 -8.759 61.922 1.00 83.19 232 GLU A N 1
ATOM 1811 C CA . GLU A 1 232 ? -0.578 -10.043 61.386 1.00 83.19 232 GLU A CA 1
ATOM 1812 C C . GLU A 1 232 ? -2.019 -10.347 61.795 1.00 83.19 232 GLU A C 1
ATOM 1814 O O . GLU A 1 232 ? -2.795 -10.759 60.942 1.00 83.19 232 GLU A O 1
ATOM 1819 N N . MET A 1 233 ? -2.427 -10.092 63.046 1.00 80.56 233 MET A N 1
ATOM 1820 C CA . MET A 1 233 ? -3.834 -10.248 63.456 1.00 80.56 233 MET A CA 1
ATOM 1821 C C . MET A 1 233 ? -4.774 -9.333 62.655 1.00 80.56 233 MET A C 1
ATOM 1823 O O . MET A 1 233 ? -5.865 -9.748 62.257 1.00 80.56 233 MET A O 1
ATOM 1827 N N . ALA A 1 234 ? -4.351 -8.095 62.378 1.00 83.81 234 ALA A N 1
ATOM 1828 C CA . ALA A 1 234 ? -5.112 -7.178 61.537 1.00 83.81 234 ALA A CA 1
ATOM 1829 C C . ALA A 1 234 ? -5.199 -7.664 60.081 1.00 83.81 234 ALA A C 1
ATOM 1831 O O . ALA A 1 234 ? -6.263 -7.577 59.469 1.00 83.81 234 ALA A O 1
ATOM 1832 N N . GLU A 1 235 ? -4.112 -8.208 59.532 1.00 86.31 235 GLU A N 1
ATOM 1833 C CA . GLU A 1 235 ? -4.087 -8.788 58.187 1.00 86.31 235 GLU A CA 1
ATOM 1834 C C . GLU A 1 235 ? -4.878 -10.102 58.094 1.00 86.31 235 GLU A C 1
ATOM 1836 O O . GLU A 1 235 ? -5.602 -10.308 57.126 1.00 86.31 235 GLU A O 1
ATOM 1841 N N . GLY A 1 236 ? -4.851 -10.941 59.130 1.00 86.19 236 GLY A N 1
ATOM 1842 C CA . GLY A 1 236 ? -5.702 -12.123 59.260 1.00 86.19 236 GLY A CA 1
ATOM 1843 C C . GLY A 1 236 ? -7.186 -11.775 59.185 1.00 86.19 236 GLY A C 1
ATOM 1844 O O . GLY A 1 236 ? -7.935 -12.446 58.479 1.00 86.19 236 GLY A O 1
ATOM 1845 N N . LEU A 1 237 ? -7.605 -10.669 59.812 1.00 89.12 237 LEU A N 1
ATOM 1846 C CA . LEU A 1 237 ? -8.976 -10.173 59.687 1.00 89.12 237 LEU A CA 1
ATOM 1847 C C . LEU A 1 237 ? -9.270 -9.587 58.287 1.00 89.12 237 LEU A C 1
ATOM 1849 O O . LEU A 1 237 ? -10.366 -9.801 57.770 1.00 89.12 237 LEU A O 1
ATOM 1853 N N . ARG A 1 238 ? -8.316 -8.906 57.624 1.00 89.56 238 ARG A N 1
ATOM 1854 C CA . ARG A 1 238 ? -8.480 -8.472 56.213 1.00 89.56 238 ARG A CA 1
ATOM 1855 C C . ARG A 1 238 ? -8.621 -9.654 55.255 1.00 89.56 238 ARG A C 1
ATOM 1857 O O . ARG A 1 238 ? -9.415 -9.572 54.319 1.00 89.56 238 ARG A O 1
ATOM 1864 N N . ARG A 1 239 ? -7.881 -10.740 55.493 1.00 89.56 239 ARG A N 1
ATOM 1865 C CA . ARG A 1 239 ? -8.011 -12.002 54.755 1.00 89.56 239 ARG A CA 1
ATOM 1866 C C . ARG A 1 239 ? -9.345 -12.671 55.046 1.00 89.56 239 ARG A C 1
ATOM 1868 O O . ARG A 1 239 ? -10.036 -12.998 54.101 1.00 89.56 239 ARG A O 1
ATOM 1875 N N . LEU A 1 240 ? -9.794 -12.731 56.300 1.00 91.19 240 LEU A N 1
ATOM 1876 C CA . LEU A 1 240 ? -11.125 -13.252 56.628 1.00 91.19 240 LEU A CA 1
ATOM 1877 C C . LEU A 1 240 ? -12.249 -12.521 55.872 1.00 91.19 240 LEU A C 1
ATOM 1879 O O . LEU A 1 240 ? -13.097 -13.168 55.266 1.00 91.19 240 LEU A O 1
ATOM 1883 N N . PHE A 1 241 ? -12.243 -11.182 55.844 1.00 92.69 241 PHE A N 1
ATOM 1884 C CA . PHE A 1 241 ? -13.225 -10.441 55.044 1.00 92.69 241 PHE A CA 1
ATOM 1885 C C . PHE A 1 241 ? -13.127 -10.777 53.537 1.00 92.69 241 PHE A C 1
ATOM 1887 O O . PHE A 1 241 ? -14.158 -10.844 52.867 1.00 92.69 241 PHE A O 1
ATOM 1894 N N . ARG A 1 242 ? -11.913 -11.006 53.010 1.00 90.88 242 ARG A N 1
ATOM 1895 C CA . ARG A 1 242 ? -11.644 -11.371 51.605 1.00 90.88 242 ARG A CA 1
ATOM 1896 C C . ARG A 1 242 ? -12.131 -12.787 51.272 1.00 90.88 242 ARG A C 1
ATOM 1898 O O . ARG A 1 242 ? -12.789 -12.964 50.253 1.00 90.88 242 ARG A O 1
ATOM 1905 N N . ASP A 1 243 ? -11.856 -13.756 52.140 1.00 91.38 243 ASP A N 1
ATOM 1906 C CA . ASP A 1 243 ? -12.215 -15.172 51.993 1.00 91.38 243 ASP A CA 1
ATOM 1907 C C . ASP A 1 243 ? -13.736 -15.372 52.093 1.00 91.38 243 ASP A C 1
ATOM 1909 O O . ASP A 1 243 ? -14.330 -16.088 51.292 1.00 91.38 243 ASP A O 1
ATOM 1913 N N . CYS A 1 244 ? -14.392 -14.660 53.017 1.00 91.25 244 CYS A N 1
ATOM 1914 C CA . CYS A 1 244 ? -15.854 -14.573 53.114 1.00 91.25 244 CYS A CA 1
ATOM 1915 C C . CYS A 1 244 ? -16.482 -13.652 52.042 1.00 91.25 244 CYS A C 1
ATOM 1917 O O . CYS A 1 244 ? -17.665 -13.321 52.133 1.00 91.25 244 CYS A O 1
ATOM 1919 N N . ASN A 1 245 ? -15.692 -13.213 51.053 1.00 90.25 245 ASN A N 1
ATOM 1920 C CA . ASN A 1 245 ? -16.070 -12.385 49.906 1.00 90.25 245 ASN A CA 1
ATOM 1921 C C . ASN A 1 245 ? -16.928 -11.150 50.256 1.00 90.25 245 ASN A C 1
ATOM 1923 O O . ASN A 1 245 ? -17.900 -10.829 49.572 1.00 90.25 245 ASN A O 1
ATOM 1927 N N . VAL A 1 246 ? -16.585 -10.457 51.347 1.00 92.75 246 VAL A N 1
ATOM 1928 C CA . VAL A 1 246 ? -17.333 -9.294 51.848 1.00 92.75 246 VAL A CA 1
ATOM 1929 C C . VAL A 1 246 ? -17.162 -8.108 50.880 1.00 92.75 246 VAL A C 1
ATOM 1931 O O . VAL A 1 246 ? -16.032 -7.623 50.748 1.00 92.75 246 VAL A O 1
ATOM 1934 N N . PRO A 1 247 ? -18.234 -7.596 50.235 1.00 91.31 247 PRO A N 1
ATOM 1935 C CA . PRO A 1 247 ? -18.113 -6.567 49.195 1.00 91.31 247 PRO A CA 1
ATOM 1936 C C . PRO A 1 247 ? -17.645 -5.197 49.704 1.00 91.31 247 PRO A C 1
ATOM 1938 O O . PRO A 1 247 ? -18.004 -4.772 50.805 1.00 91.31 247 PRO A O 1
ATOM 1941 N N . GLY A 1 248 ? -16.970 -4.429 48.846 1.00 89.81 248 GLY A N 1
ATOM 1942 C CA . GLY A 1 248 ? -16.564 -3.037 49.084 1.00 89.81 248 GLY A CA 1
ATOM 1943 C C . GLY A 1 248 ? -17.725 -2.063 49.329 1.00 89.81 248 GLY A C 1
ATOM 1944 O O . GLY A 1 248 ? -17.523 -0.974 49.866 1.00 89.81 248 GLY A O 1
ATOM 1945 N N . GLY A 1 249 ? -18.963 -2.453 49.011 1.00 90.81 249 GLY A N 1
ATOM 1946 C CA . GLY A 1 249 ? -20.179 -1.713 49.368 1.00 90.81 249 GLY A CA 1
ATOM 1947 C C . GLY A 1 249 ? -20.701 -1.959 50.795 1.00 90.81 249 GLY A C 1
ATOM 1948 O O . GLY A 1 249 ? -21.377 -1.087 51.345 1.00 90.81 249 GLY A O 1
ATOM 1949 N N . ALA A 1 250 ? -20.370 -3.095 51.422 1.00 92.94 250 ALA A N 1
ATOM 1950 C CA . ALA A 1 250 ? -21.104 -3.661 52.562 1.00 92.94 250 ALA A CA 1
ATOM 1951 C C . ALA A 1 250 ? -21.168 -2.772 53.820 1.00 92.94 250 ALA A C 1
ATOM 1953 O O . ALA A 1 250 ? -20.267 -1.976 54.106 1.00 92.94 250 ALA A O 1
ATOM 1954 N N . THR A 1 251 ? -22.223 -2.924 54.621 1.00 94.25 251 THR A N 1
ATOM 1955 C CA . THR A 1 251 ? -22.271 -2.388 55.990 1.00 94.25 251 THR A CA 1
ATOM 1956 C C . THR A 1 251 ? -21.490 -3.284 56.954 1.00 94.25 251 THR A C 1
ATOM 1958 O O . THR A 1 251 ? -21.251 -4.462 56.688 1.00 94.25 251 THR A O 1
ATOM 1961 N N . TRP A 1 252 ? -21.114 -2.735 58.110 1.00 92.31 252 TRP A N 1
ATOM 1962 C CA . TRP A 1 252 ? -20.457 -3.494 59.179 1.00 92.31 252 TRP A CA 1
ATOM 1963 C C . TRP A 1 252 ? -21.302 -4.697 59.645 1.00 92.31 252 TRP A C 1
ATOM 1965 O O . TRP A 1 252 ? -20.771 -5.779 59.854 1.00 92.31 252 TRP A O 1
ATOM 1975 N N . GLU A 1 253 ? -22.626 -4.548 59.730 1.00 92.50 253 GLU A N 1
ATOM 1976 C CA . GLU A 1 253 ? -23.547 -5.628 60.116 1.00 92.50 253 GLU A CA 1
ATOM 1977 C C . GLU A 1 253 ? -23.682 -6.717 59.042 1.00 92.50 253 GLU A C 1
ATOM 1979 O O . GLU A 1 253 ? -23.764 -7.900 59.370 1.00 92.50 253 GLU A O 1
ATOM 1984 N N . GLN A 1 254 ? -23.667 -6.339 57.759 1.00 92.75 254 GLN A N 1
ATOM 1985 C CA . GLN A 1 254 ? -23.629 -7.294 56.647 1.00 92.75 254 GLN A CA 1
ATOM 1986 C C . GLN A 1 254 ? -22.318 -8.091 56.659 1.00 92.75 254 GLN A C 1
ATOM 1988 O O . GLN A 1 254 ? -22.346 -9.311 56.522 1.00 92.75 254 GLN A O 1
ATOM 1993 N N . ALA A 1 255 ? -21.186 -7.422 56.897 1.00 92.06 255 ALA A N 1
ATOM 1994 C CA . ALA A 1 255 ? -19.890 -8.074 57.049 1.00 92.06 255 ALA A CA 1
ATOM 1995 C C . ALA A 1 255 ? -19.856 -9.020 58.262 1.00 92.06 255 ALA A C 1
ATOM 1997 O O . ALA A 1 255 ? -19.381 -10.145 58.137 1.00 92.06 255 ALA A O 1
ATOM 1998 N N . LEU A 1 256 ? -20.416 -8.611 59.409 1.00 90.69 256 LEU A N 1
ATOM 1999 C CA . LEU A 1 256 ? -20.520 -9.470 60.592 1.00 90.69 256 LEU A CA 1
ATOM 2000 C C . LEU A 1 256 ? -21.288 -10.764 60.302 1.00 90.69 256 LEU A C 1
ATOM 2002 O O . LEU A 1 256 ? -20.796 -11.828 60.662 1.00 90.69 256 LEU A O 1
ATOM 2006 N N . LYS A 1 257 ? -22.430 -10.701 59.601 1.00 92.00 257 LYS A N 1
ATOM 2007 C CA . LYS A 1 257 ? -23.213 -11.896 59.226 1.00 92.00 257 LYS A CA 1
ATOM 2008 C C . LYS A 1 257 ? -22.441 -12.897 58.356 1.00 92.00 257 LYS A C 1
ATOM 2010 O O . LYS A 1 257 ? -22.777 -14.075 58.377 1.00 92.00 257 LYS A O 1
ATOM 2015 N N . LEU A 1 258 ? -21.440 -12.441 57.601 1.00 89.06 258 LEU A N 1
ATOM 2016 C CA . LEU A 1 258 ? -20.619 -13.286 56.726 1.00 89.06 258 LEU A CA 1
ATOM 2017 C C . LEU A 1 258 ? -19.408 -13.906 57.442 1.00 89.06 258 LEU A C 1
ATOM 2019 O O . LEU A 1 258 ? -18.945 -14.960 57.022 1.00 89.06 258 LEU A O 1
ATOM 2023 N N . ILE A 1 259 ? -18.904 -13.281 58.515 1.00 90.38 259 ILE A N 1
ATOM 2024 C CA . ILE A 1 259 ? -17.664 -13.705 59.200 1.00 90.38 259 ILE A CA 1
ATOM 2025 C C . ILE A 1 259 ? -17.874 -14.256 60.617 1.00 90.38 259 ILE A C 1
ATOM 2027 O O . ILE A 1 259 ? -16.961 -14.865 61.163 1.00 90.38 259 ILE A O 1
ATOM 2031 N N . SER A 1 260 ? -19.029 -14.033 61.257 1.00 86.31 260 SER A N 1
ATOM 2032 C CA . SER A 1 260 ? -19.210 -14.332 62.690 1.00 86.31 260 SER A CA 1
ATOM 2033 C C . SER A 1 260 ? -19.173 -15.821 63.043 1.00 86.31 260 SER A C 1
ATOM 2035 O O . SER A 1 260 ? -19.040 -16.149 64.218 1.00 86.31 260 SER A O 1
ATOM 2037 N N . GLY A 1 261 ? -19.320 -16.706 62.052 1.00 84.50 261 GLY A N 1
ATOM 2038 C CA . GLY A 1 261 ? -19.171 -18.155 62.210 1.00 84.50 261 GLY A CA 1
ATOM 2039 C C . GLY A 1 261 ? -17.741 -18.674 62.013 1.00 84.50 261 GLY A C 1
ATOM 2040 O O . GLY A 1 261 ? -17.497 -19.848 62.270 1.00 84.50 261 GLY A O 1
ATOM 2041 N N . ASP A 1 262 ? -16.800 -17.838 61.563 1.00 85.81 262 ASP A N 1
ATOM 2042 C CA . ASP A 1 262 ? -15.413 -18.246 61.331 1.00 85.81 262 ASP A CA 1
ATOM 2043 C C . ASP A 1 262 ? -14.573 -18.069 62.615 1.00 85.81 262 ASP A C 1
ATOM 2045 O O . ASP A 1 262 ? -14.547 -16.965 63.175 1.00 85.81 262 ASP A O 1
ATOM 2049 N N . PRO A 1 263 ? -13.836 -19.098 63.086 1.00 82.44 263 PRO A N 1
ATOM 2050 C CA . PRO A 1 263 ? -12.977 -18.998 64.271 1.00 82.44 263 PRO A CA 1
ATOM 2051 C C . PRO A 1 263 ? -11.983 -17.826 64.231 1.00 82.44 263 PRO A C 1
ATOM 2053 O O . PRO A 1 263 ? -11.664 -17.237 65.268 1.00 82.44 263 PRO A O 1
ATOM 2056 N N . ARG A 1 264 ? -11.531 -17.426 63.034 1.00 81.62 264 ARG A N 1
ATOM 2057 C CA . ARG A 1 264 ? -10.589 -16.318 62.824 1.00 81.62 264 ARG A CA 1
ATOM 2058 C C . ARG A 1 264 ? -11.195 -14.960 63.189 1.00 81.62 264 ARG A C 1
ATOM 2060 O O . ARG A 1 264 ? -10.459 -14.034 63.530 1.00 81.62 264 ARG A O 1
ATOM 2067 N N . TYR A 1 265 ? -12.524 -14.823 63.223 1.00 82.31 265 TYR A N 1
ATOM 2068 C CA . TYR A 1 265 ? -13.167 -13.597 63.704 1.00 82.31 265 TYR A CA 1
ATOM 2069 C C . TYR A 1 265 ? -12.850 -13.320 65.184 1.00 82.31 265 TYR A C 1
ATOM 2071 O O . TYR A 1 265 ? -12.785 -12.156 65.588 1.00 82.31 265 TYR A O 1
ATOM 2079 N N . CYS A 1 266 ? -12.616 -14.355 65.997 1.00 78.75 266 CYS A N 1
ATOM 2080 C CA . CYS A 1 266 ? -12.373 -14.234 67.438 1.00 78.75 266 CYS A CA 1
ATOM 2081 C C . CYS A 1 266 ? -10.940 -13.820 67.818 1.00 78.75 266 CYS A C 1
ATOM 2083 O O . CYS A 1 266 ? -10.714 -13.466 68.975 1.00 78.75 266 CYS A O 1
ATOM 2085 N N . ILE A 1 267 ? -9.993 -13.818 66.869 1.00 75.00 267 ILE A N 1
ATOM 2086 C CA . ILE A 1 267 ? -8.569 -13.504 67.102 1.00 75.00 267 ILE A CA 1
ATOM 2087 C C . ILE A 1 267 ? -8.399 -12.114 67.732 1.00 75.00 267 ILE A C 1
ATOM 2089 O O . ILE A 1 267 ? -7.728 -11.947 68.749 1.00 75.00 267 ILE A O 1
ATOM 2093 N N . LEU A 1 268 ? -9.060 -11.107 67.157 1.00 75.19 268 LEU A N 1
ATOM 2094 C CA . LEU A 1 268 ? -9.102 -9.763 67.724 1.00 75.19 268 LEU A CA 1
ATOM 2095 C C . LEU A 1 268 ? -10.232 -9.667 68.757 1.00 75.19 268 LEU A C 1
ATOM 2097 O O . LEU A 1 268 ? -11.368 -10.064 68.493 1.00 75.19 268 LEU A O 1
ATOM 2101 N N . ARG A 1 269 ? -9.949 -9.084 69.927 1.00 75.56 269 ARG A N 1
ATOM 2102 C CA . ARG A 1 269 ? -10.949 -8.903 71.001 1.00 75.56 269 ARG A CA 1
ATOM 2103 C C . ARG A 1 269 ? -11.647 -7.537 70.961 1.00 75.56 269 ARG A C 1
ATOM 2105 O O . ARG A 1 269 ? -12.802 -7.424 71.357 1.00 75.56 269 ARG A O 1
ATOM 2112 N N . THR A 1 270 ? -10.986 -6.505 70.437 1.00 84.81 270 THR A N 1
ATOM 2113 C CA . THR A 1 270 ? -11.454 -5.109 70.500 1.00 84.81 270 THR A CA 1
ATOM 2114 C C . THR A 1 270 ? -12.389 -4.747 69.339 1.00 84.81 270 THR A C 1
ATOM 2116 O O . THR A 1 270 ? -11.963 -4.707 68.186 1.00 84.81 270 THR A O 1
ATOM 2119 N N . PHE A 1 271 ? -13.650 -4.398 69.624 1.00 85.88 271 PHE A N 1
ATOM 2120 C CA . PHE A 1 271 ? -14.641 -4.002 68.603 1.00 85.88 271 PHE A CA 1
ATOM 2121 C C . PHE A 1 271 ? -14.168 -2.844 67.704 1.00 85.88 271 PHE A C 1
ATOM 2123 O O . PHE A 1 271 ? -14.229 -2.945 66.478 1.00 85.88 271 PHE A O 1
ATOM 2130 N N . ASN A 1 272 ? -13.652 -1.766 68.307 1.00 87.75 272 ASN A N 1
ATOM 2131 C CA . ASN A 1 272 ? -13.200 -0.574 67.579 1.00 87.75 272 ASN A CA 1
ATOM 2132 C C . ASN A 1 272 ? -12.079 -0.890 66.578 1.00 87.75 272 ASN A C 1
ATOM 2134 O O . ASN A 1 272 ? -12.076 -0.357 65.473 1.00 87.75 272 ASN A O 1
ATOM 2138 N N . GLU A 1 273 ? -11.175 -1.801 66.937 1.00 88.50 273 GLU A N 1
ATOM 2139 C CA . GLU A 1 273 ? -10.072 -2.242 66.085 1.00 88.50 273 GLU A CA 1
ATOM 2140 C C . GLU A 1 273 ? -10.578 -3.043 64.882 1.00 88.50 273 GLU A C 1
ATOM 2142 O O . GLU A 1 273 ? -10.233 -2.719 63.747 1.00 88.50 273 GLU A O 1
ATOM 2147 N N . LYS A 1 274 ? -11.487 -4.009 65.090 1.00 89.50 274 LYS A N 1
ATOM 2148 C CA . LYS A 1 274 ? -12.119 -4.727 63.969 1.00 89.50 274 LYS A CA 1
ATOM 2149 C C . LYS A 1 274 ? -12.854 -3.773 63.024 1.00 89.50 274 LYS A C 1
ATOM 2151 O O . LYS A 1 274 ? -12.771 -3.934 61.810 1.00 89.50 274 LYS A O 1
ATOM 2156 N N . LYS A 1 275 ? -13.541 -2.762 63.570 1.00 90.50 275 LYS A N 1
ATOM 2157 C CA . LYS A 1 275 ? -14.274 -1.750 62.793 1.00 90.50 275 LYS A CA 1
ATOM 2158 C C . LYS A 1 275 ? -13.336 -0.810 62.022 1.00 90.50 275 LYS A C 1
ATOM 2160 O O . LYS A 1 275 ? -13.630 -0.466 60.880 1.00 90.50 275 LYS A O 1
ATOM 2165 N N . GLN A 1 276 ? -12.184 -0.442 62.589 1.00 91.88 276 GLN A N 1
ATOM 2166 C CA . GLN A 1 276 ? -11.125 0.286 61.876 1.00 91.88 276 GLN A CA 1
ATOM 2167 C C . GLN A 1 276 ? -10.541 -0.554 60.730 1.00 91.88 276 GLN A C 1
ATOM 2169 O O . GLN A 1 276 ? -10.466 -0.074 59.599 1.00 91.88 276 GLN A O 1
ATOM 2174 N N . ILE A 1 277 ? -10.200 -1.821 60.990 1.00 92.06 277 ILE A N 1
ATOM 2175 C CA . ILE A 1 277 ? -9.685 -2.751 59.973 1.00 92.06 277 ILE A CA 1
ATOM 2176 C C . ILE A 1 277 ? -10.717 -2.962 58.858 1.00 92.06 277 ILE A C 1
ATOM 2178 O O . ILE A 1 277 ? -10.344 -2.945 57.687 1.00 92.06 277 ILE A O 1
ATOM 2182 N N . PHE A 1 278 ? -12.006 -3.075 59.195 1.00 93.00 278 PHE A N 1
ATOM 2183 C CA . PHE A 1 278 ? -13.092 -3.136 58.216 1.00 93.00 278 PHE A CA 1
ATOM 2184 C C . PHE A 1 278 ? -13.198 -1.872 57.363 1.00 93.00 278 PHE A C 1
ATOM 2186 O O . PHE A 1 278 ? -13.340 -1.986 56.153 1.00 93.00 278 PHE A O 1
ATOM 2193 N N . ASN A 1 279 ? -13.096 -0.671 57.939 1.00 93.06 279 ASN A N 1
ATOM 2194 C CA . ASN A 1 279 ? -13.153 0.567 57.154 1.00 93.06 279 ASN A CA 1
ATOM 2195 C C . ASN A 1 279 ? -11.984 0.666 56.155 1.00 93.06 279 ASN A C 1
ATOM 2197 O O . ASN A 1 279 ? -12.181 1.088 55.012 1.00 93.06 279 ASN A O 1
ATOM 2201 N N . VAL A 1 280 ? -10.785 0.221 56.551 1.00 93.00 280 VAL A N 1
ATOM 2202 C CA . VAL A 1 280 ? -9.621 0.107 55.653 1.00 93.00 280 VAL A CA 1
ATOM 2203 C C . VAL A 1 280 ? -9.870 -0.955 54.577 1.00 93.00 280 VAL A C 1
ATOM 2205 O O . VAL A 1 280 ? -9.727 -0.661 53.392 1.00 93.00 280 VAL A O 1
ATOM 2208 N N . TYR A 1 281 ? -10.310 -2.157 54.967 1.00 94.12 281 TYR A N 1
ATOM 2209 C CA . TYR A 1 281 ? -10.654 -3.249 54.050 1.00 94.12 281 TYR A CA 1
ATOM 2210 C C . TYR A 1 281 ? -11.715 -2.825 53.027 1.00 94.12 281 TYR A C 1
ATOM 2212 O O . TYR A 1 281 ? -11.513 -3.018 51.836 1.00 94.12 281 TYR A O 1
ATOM 2220 N N . LYS A 1 282 ? -12.805 -2.188 53.467 1.00 94.00 282 LYS A N 1
ATOM 2221 C CA . LYS A 1 282 ? -13.907 -1.706 52.628 1.00 94.00 282 LYS A CA 1
ATOM 2222 C C . LYS A 1 282 ? -13.419 -0.700 51.587 1.00 94.00 282 LYS A C 1
ATOM 2224 O O . LYS A 1 282 ? -13.742 -0.823 50.409 1.00 94.00 282 LYS A O 1
ATOM 2229 N N . THR A 1 283 ? -12.609 0.269 52.016 1.00 93.62 283 THR A N 1
ATOM 2230 C CA . THR A 1 283 ? -12.031 1.290 51.129 1.00 93.62 283 THR A CA 1
ATOM 2231 C C . THR A 1 283 ? -11.092 0.659 50.098 1.00 93.62 283 THR A C 1
ATOM 2233 O O . THR A 1 283 ? -11.159 0.993 48.915 1.00 93.62 283 THR A O 1
ATOM 2236 N N . GLN A 1 284 ? -10.261 -0.297 50.525 1.00 93.56 284 GLN A N 1
ATOM 2237 C CA . GLN A 1 284 ? -9.348 -1.027 49.646 1.00 93.56 284 GLN A CA 1
ATOM 2238 C C . GLN A 1 284 ? -10.096 -1.960 48.679 1.00 93.56 284 GLN A C 1
ATOM 2240 O O . GLN A 1 284 ? -9.799 -1.933 47.492 1.00 93.56 284 GLN A O 1
ATOM 2245 N N . ARG A 1 285 ? -11.112 -2.709 49.125 1.00 93.75 285 ARG A N 1
ATOM 2246 C CA . ARG A 1 285 ? -11.997 -3.523 48.269 1.00 93.75 285 ARG A CA 1
ATOM 2247 C C . ARG A 1 285 ? -12.689 -2.690 47.208 1.00 93.75 285 ARG A C 1
ATOM 2249 O O . ARG A 1 285 ? -12.597 -3.019 46.037 1.00 93.75 285 ARG A O 1
ATOM 2256 N N . LEU A 1 286 ? -13.307 -1.573 47.589 1.00 93.69 286 LEU A N 1
ATOM 2257 C CA . LEU A 1 286 ? -13.985 -0.693 46.637 1.00 93.69 286 LEU A CA 1
ATOM 2258 C C . LEU A 1 286 ? -13.002 -0.053 45.635 1.00 93.69 286 LEU A C 1
ATOM 2260 O O . LEU A 1 286 ? -13.422 0.411 44.575 1.00 93.69 286 LEU A O 1
ATOM 2264 N N . LYS A 1 287 ? -11.698 -0.005 45.948 1.00 94.31 287 LYS A N 1
ATOM 2265 C CA . LYS A 1 287 ? -10.625 0.356 45.008 1.00 94.31 287 LYS A CA 1
ATOM 2266 C C . LYS A 1 287 ? -10.236 -0.830 44.115 1.00 94.31 287 LYS A C 1
ATOM 2268 O O . LYS A 1 287 ? -10.183 -0.646 42.904 1.00 94.31 287 LYS A O 1
ATOM 2273 N N . GLU A 1 288 ? -10.022 -2.014 44.692 1.00 93.25 288 GLU A N 1
ATOM 2274 C CA . GLU A 1 288 ? -9.719 -3.274 43.994 1.00 93.25 288 GLU A CA 1
ATOM 2275 C C . GLU A 1 288 ? -10.822 -3.628 42.977 1.00 93.25 288 GLU A C 1
ATOM 2277 O O . GLU A 1 288 ? -10.530 -3.711 41.793 1.00 93.25 288 GLU A O 1
ATOM 2282 N N . GLU A 1 289 ? -12.094 -3.685 43.384 1.00 93.06 289 GLU A N 1
ATOM 2283 C CA . GLU A 1 289 ? -13.265 -3.961 42.527 1.00 93.06 289 GLU A CA 1
ATOM 2284 C C . GLU A 1 289 ? -13.364 -3.001 41.324 1.00 93.06 289 GLU A C 1
ATOM 2286 O O . GLU A 1 289 ? -13.665 -3.409 40.199 1.00 93.06 289 GLU A O 1
ATOM 2291 N N . ARG A 1 290 ? -13.082 -1.706 41.539 1.00 94.25 290 ARG A N 1
ATOM 2292 C CA . ARG A 1 290 ? -13.085 -0.693 40.470 1.00 94.25 290 ARG A CA 1
ATOM 2293 C C . ARG A 1 290 ? -11.921 -0.890 39.501 1.00 94.25 290 ARG A C 1
ATOM 2295 O O . ARG A 1 290 ? -12.091 -0.649 38.307 1.00 94.25 290 ARG A O 1
ATOM 2302 N N . GLU A 1 291 ? -10.758 -1.303 39.994 1.00 94.81 291 GLU A N 1
ATOM 2303 C CA . GLU A 1 291 ? -9.579 -1.532 39.160 1.00 94.81 291 GLU A CA 1
ATOM 2304 C C . GLU A 1 291 ? -9.665 -2.867 38.406 1.00 94.81 291 GLU A C 1
ATOM 2306 O O . GLU A 1 291 ? -9.382 -2.908 37.215 1.00 94.81 291 GLU A O 1
ATOM 2311 N N . GLU A 1 292 ? -10.190 -3.925 39.027 1.00 94.31 292 GLU A N 1
ATOM 2312 C CA . GLU A 1 292 ? -10.543 -5.181 38.355 1.00 94.31 292 GLU A CA 1
ATOM 2313 C C . GLU A 1 292 ? -11.530 -4.941 37.202 1.00 94.31 292 GLU A C 1
ATOM 2315 O O . GLU A 1 292 ? -11.336 -5.464 36.102 1.00 94.31 292 GLU A O 1
ATOM 2320 N N . GLN A 1 293 ? -12.550 -4.097 37.403 1.00 94.25 293 GLN A N 1
ATOM 2321 C CA . GLN A 1 293 ? -13.493 -3.741 36.341 1.00 94.25 293 GLN A CA 1
ATOM 2322 C C . GLN A 1 293 ? -12.844 -2.886 35.235 1.00 94.25 293 GLN A C 1
ATOM 2324 O O . GLN A 1 293 ? -13.146 -3.094 34.060 1.00 94.25 293 GLN A O 1
ATOM 2329 N N . ARG A 1 294 ? -11.917 -1.973 35.566 1.00 95.38 294 ARG A N 1
ATOM 2330 C CA . ARG A 1 294 ? -11.112 -1.233 34.569 1.00 95.38 294 ARG A CA 1
ATOM 2331 C C . ARG A 1 294 ? -10.231 -2.166 33.742 1.00 95.38 294 ARG A C 1
ATOM 2333 O O . ARG A 1 294 ? -10.230 -2.064 32.520 1.00 95.38 294 ARG A O 1
ATOM 2340 N N . ILE A 1 295 ? -9.525 -3.091 34.393 1.00 96.44 295 ILE A N 1
ATOM 2341 C CA . ILE A 1 295 ? -8.665 -4.091 33.748 1.00 96.44 295 ILE A CA 1
ATOM 2342 C C . ILE A 1 295 ? -9.500 -5.015 32.852 1.00 96.44 295 ILE A C 1
ATOM 2344 O O . ILE A 1 295 ? -9.088 -5.303 31.730 1.00 96.44 295 ILE A O 1
ATOM 2348 N N . ARG A 1 296 ? -10.696 -5.427 33.297 1.00 95.75 296 ARG A N 1
ATOM 2349 C CA . ARG A 1 296 ? -11.642 -6.222 32.497 1.00 95.75 296 ARG A CA 1
ATOM 2350 C C . ARG A 1 296 ? -12.102 -5.478 31.242 1.00 95.75 296 ARG A C 1
ATOM 2352 O O . ARG A 1 296 ? -12.034 -6.050 30.160 1.00 95.75 296 ARG A O 1
ATOM 2359 N N . ILE A 1 297 ? -12.515 -4.213 31.371 1.00 94.81 297 ILE A N 1
ATOM 2360 C CA . ILE A 1 297 ? -12.924 -3.378 30.228 1.00 94.81 297 ILE A CA 1
ATOM 2361 C C . ILE A 1 297 ? -11.745 -3.161 29.272 1.00 94.81 297 ILE A C 1
ATOM 2363 O O . ILE A 1 297 ? -11.898 -3.357 28.070 1.00 94.81 297 ILE A O 1
ATOM 2367 N N . LYS A 1 298 ? -10.556 -2.816 29.788 1.00 97.19 298 LYS A N 1
ATOM 2368 C CA . LYS A 1 298 ? -9.348 -2.642 28.968 1.00 97.19 298 LYS A CA 1
ATOM 2369 C C . LYS A 1 298 ? -9.006 -3.920 28.194 1.00 97.19 298 LYS A C 1
ATOM 2371 O O . LYS A 1 298 ? -8.799 -3.841 26.990 1.00 97.19 298 LYS A O 1
ATOM 2376 N N . ARG A 1 299 ? -9.019 -5.087 28.848 1.00 97.19 299 ARG A N 1
ATOM 2377 C CA . ARG A 1 299 ? -8.788 -6.378 28.183 1.00 97.19 299 ARG A CA 1
ATOM 2378 C C . ARG A 1 299 ? -9.819 -6.647 27.085 1.00 97.19 299 ARG A C 1
ATOM 2380 O O . ARG A 1 299 ? -9.421 -6.996 25.985 1.00 97.19 299 ARG A O 1
ATOM 2387 N N . ALA A 1 300 ? -11.110 -6.431 27.349 1.00 97.25 300 ALA A N 1
ATOM 2388 C CA . ALA A 1 300 ? -12.154 -6.616 26.340 1.00 97.25 300 ALA A CA 1
ATOM 2389 C C . ALA A 1 300 ? -11.937 -5.716 25.106 1.00 97.25 300 ALA A C 1
ATOM 2391 O O . ALA A 1 300 ? -12.073 -6.192 23.982 1.00 97.25 300 ALA A O 1
ATOM 2392 N N . LYS A 1 301 ? -11.524 -4.451 25.302 1.00 97.62 301 LYS A N 1
ATOM 2393 C CA . LYS A 1 301 ? -11.139 -3.552 24.198 1.00 97.62 301 LYS A CA 1
ATOM 2394 C C . LYS A 1 301 ? -9.958 -4.100 23.391 1.00 97.62 301 LYS A C 1
ATOM 2396 O O . LYS A 1 301 ? -10.064 -4.221 22.176 1.00 97.62 301 LYS A O 1
ATOM 2401 N N . GLU A 1 302 ? -8.859 -4.455 24.059 1.00 97.62 302 GLU A N 1
ATOM 2402 C CA . GLU A 1 302 ? -7.661 -4.984 23.393 1.00 97.62 302 GLU A CA 1
ATOM 2403 C C . GLU A 1 302 ? -7.930 -6.308 22.655 1.00 97.62 302 GLU A C 1
ATOM 2405 O O . GLU A 1 302 ? -7.355 -6.566 21.602 1.00 97.62 302 GLU A O 1
ATOM 2410 N N . ASP A 1 303 ? -8.766 -7.184 23.212 1.00 97.06 303 ASP A N 1
ATOM 2411 C CA . ASP A 1 303 ? -9.063 -8.488 22.615 1.00 97.06 303 ASP A CA 1
ATOM 2412 C C . ASP A 1 303 ? -10.007 -8.348 21.406 1.00 97.06 303 ASP A C 1
ATOM 2414 O O . ASP A 1 303 ? -9.814 -9.044 20.406 1.00 97.06 303 ASP A O 1
ATOM 2418 N N . LEU A 1 304 ? -10.930 -7.376 21.426 1.00 96.81 304 LEU A N 1
ATOM 2419 C CA . LEU A 1 304 ? -11.694 -6.959 20.246 1.00 96.81 304 LEU A CA 1
ATOM 2420 C C . LEU A 1 304 ? -10.788 -6.370 19.150 1.00 96.81 304 LEU A C 1
ATOM 2422 O O . LEU A 1 304 ? -10.900 -6.759 17.990 1.00 96.81 304 LEU A O 1
ATOM 2426 N N . GLU A 1 305 ? -9.874 -5.465 19.500 1.00 96.75 305 GLU A N 1
ATOM 2427 C CA . GLU A 1 305 ? -8.917 -4.858 18.563 1.00 96.75 305 GLU A CA 1
ATOM 2428 C C . GLU A 1 305 ? -8.088 -5.936 17.836 1.00 96.75 305 GLU A C 1
ATOM 2430 O O . GLU A 1 305 ? -8.065 -5.995 16.603 1.00 96.75 305 GLU A O 1
ATOM 2435 N N . LYS A 1 306 ? -7.496 -6.870 18.598 1.00 96.44 306 LYS A N 1
ATOM 2436 C CA . LYS A 1 306 ? -6.749 -8.030 18.073 1.00 96.44 306 LYS A CA 1
ATOM 2437 C C . LYS A 1 306 ? -7.621 -8.922 17.182 1.00 96.44 306 LYS A C 1
ATOM 2439 O O . LYS A 1 306 ? -7.145 -9.401 16.151 1.00 96.44 306 LYS A O 1
ATOM 2444 N N . TYR A 1 307 ? -8.878 -9.160 17.568 1.00 95.69 307 TYR A N 1
ATOM 2445 C CA . TYR A 1 307 ? -9.828 -9.956 16.787 1.00 95.69 307 TYR A CA 1
ATOM 2446 C C . TYR A 1 307 ? -10.117 -9.304 15.427 1.00 95.69 307 TYR A C 1
ATOM 2448 O O . TYR A 1 307 ? -10.004 -9.965 14.393 1.00 95.69 307 TYR A O 1
ATOM 2456 N N . LEU A 1 308 ? -10.433 -8.004 15.412 1.00 95.31 308 LEU A N 1
ATOM 2457 C CA . LEU A 1 308 ? -10.728 -7.255 14.189 1.00 95.31 308 LEU A CA 1
ATOM 2458 C C . LEU A 1 308 ? -9.505 -7.187 13.264 1.00 95.31 308 LEU A C 1
ATOM 2460 O O . LEU A 1 308 ? -9.625 -7.491 12.079 1.00 95.31 308 LEU A O 1
ATOM 2464 N N . LEU A 1 309 ? -8.316 -6.885 13.801 1.00 94.44 309 LEU A N 1
ATOM 2465 C CA . LEU A 1 309 ? -7.067 -6.826 13.028 1.00 94.44 309 LEU A CA 1
ATOM 2466 C C . LEU A 1 309 ? -6.708 -8.159 12.354 1.00 94.44 309 LEU A C 1
ATOM 2468 O O . LEU A 1 309 ? -6.106 -8.138 11.278 1.00 94.44 309 LEU A O 1
ATOM 2472 N N . LYS A 1 310 ? -7.078 -9.290 12.973 1.00 93.19 310 LYS A N 1
ATOM 2473 C CA . LYS A 1 310 ? -6.879 -10.663 12.474 1.00 93.19 310 LYS A CA 1
ATOM 2474 C C . LYS A 1 310 ? -8.020 -11.154 11.565 1.00 93.19 310 LYS A C 1
ATOM 2476 O O . LYS A 1 310 ? -7.930 -12.238 10.991 1.00 93.19 310 LYS A O 1
ATOM 2481 N N . CYS A 1 311 ? -9.114 -10.407 11.433 1.00 89.44 311 CYS A N 1
ATOM 2482 C CA . CYS A 1 311 ? -10.273 -10.849 10.668 1.00 89.44 311 CYS A CA 1
ATOM 2483 C C . CYS A 1 311 ? -10.067 -10.612 9.163 1.00 89.44 311 CYS A C 1
ATOM 2485 O O . CYS A 1 311 ? -10.399 -9.550 8.651 1.00 89.44 311 CYS A O 1
ATOM 2487 N N . ASN A 1 312 ? -9.613 -11.630 8.421 1.00 82.00 312 ASN A N 1
ATOM 2488 C CA . ASN A 1 312 ? -9.413 -11.578 6.957 1.00 82.00 312 ASN A CA 1
ATOM 2489 C C . ASN A 1 312 ? -10.682 -11.251 6.125 1.00 82.00 312 ASN A C 1
ATOM 2491 O O . ASN A 1 312 ? -10.612 -11.199 4.901 1.00 82.00 312 ASN A O 1
ATOM 2495 N N . LYS A 1 313 ? -11.854 -11.088 6.755 1.00 84.88 313 LYS A N 1
ATOM 2496 C CA . LYS A 1 313 ? -13.096 -10.620 6.110 1.00 84.88 313 LYS A CA 1
ATOM 2497 C C . LYS A 1 313 ? -13.291 -9.101 6.217 1.00 84.88 313 LYS A C 1
ATOM 2499 O O . LYS A 1 313 ? -14.211 -8.580 5.596 1.00 84.88 313 LYS A O 1
ATOM 2504 N N . LEU A 1 314 ? -12.481 -8.423 7.031 1.00 91.44 314 LEU A N 1
ATOM 2505 C CA . LEU A 1 314 ? -12.501 -6.981 7.239 1.00 91.44 314 LEU A CA 1
ATOM 2506 C C . LEU A 1 314 ? -11.577 -6.311 6.215 1.00 91.44 314 LEU A C 1
ATOM 2508 O O . LEU A 1 314 ? -10.395 -6.638 6.157 1.00 91.44 314 LEU A O 1
ATOM 2512 N N . HIS A 1 315 ? -12.116 -5.373 5.438 1.00 92.12 315 HIS A N 1
ATOM 2513 C CA . HIS A 1 315 ? -11.362 -4.544 4.492 1.00 92.12 315 HIS A CA 1
ATOM 2514 C C . HIS A 1 315 ? -11.629 -3.056 4.751 1.00 92.12 315 HIS A C 1
ATOM 2516 O O . HIS A 1 315 ? -12.676 -2.697 5.297 1.00 92.12 315 HIS A O 1
ATOM 2522 N N . SER A 1 316 ? -10.705 -2.177 4.363 1.00 93.62 316 SER A N 1
ATOM 2523 C CA . SER A 1 316 ? -10.714 -0.759 4.774 1.00 93.62 316 SER A CA 1
ATOM 2524 C C . SER A 1 316 ? -11.932 0.052 4.319 1.00 93.62 316 SER A C 1
ATOM 2526 O O . SER A 1 316 ? -12.282 1.053 4.938 1.00 93.62 316 SER A O 1
ATOM 2528 N N . THR A 1 317 ? -12.614 -0.389 3.262 1.00 94.19 317 THR A N 1
ATOM 2529 C CA . THR A 1 317 ? -13.841 0.236 2.742 1.00 94.19 317 THR A CA 1
ATOM 2530 C C . THR A 1 317 ? -15.136 -0.305 3.369 1.00 94.19 317 THR A C 1
ATOM 2532 O O . THR A 1 317 ? -16.229 0.085 2.953 1.00 94.19 317 THR A O 1
ATOM 2535 N N . MET A 1 318 ? -15.062 -1.185 4.377 1.00 95.19 318 MET A N 1
ATOM 2536 C CA . MET A 1 318 ? -16.240 -1.600 5.147 1.00 95.19 318 MET A CA 1
ATOM 2537 C C . MET A 1 318 ? -16.756 -0.473 6.049 1.00 95.19 318 MET A C 1
ATOM 2539 O O . MET A 1 318 ? -15.990 0.254 6.669 1.00 95.19 318 MET A O 1
ATOM 2543 N N . SER A 1 319 ? -18.080 -0.371 6.194 1.00 96.25 319 SER A N 1
ATOM 2544 C CA . SER A 1 319 ? -18.707 0.536 7.164 1.00 96.25 319 SER A CA 1
ATOM 2545 C C . SER A 1 319 ? -18.982 -0.159 8.499 1.00 96.25 319 SER A C 1
ATOM 2547 O O . SER A 1 319 ? -19.328 -1.344 8.521 1.00 96.25 319 SER A O 1
ATOM 2549 N N . TYR A 1 320 ? -18.934 0.597 9.606 1.00 96.06 320 TYR A N 1
ATOM 2550 C CA . TYR A 1 320 ? -19.236 0.101 10.960 1.00 96.06 320 TYR A CA 1
ATOM 2551 C C . TYR A 1 320 ? -20.531 -0.718 10.999 1.00 96.06 320 TYR A C 1
ATOM 2553 O O . TYR A 1 320 ? -20.558 -1.826 11.522 1.00 96.06 320 TYR A O 1
ATOM 2561 N N . ARG A 1 321 ? -21.602 -0.218 10.362 1.00 95.62 321 ARG A N 1
ATOM 2562 C CA . ARG A 1 321 ? -22.907 -0.897 10.309 1.00 95.62 321 ARG A CA 1
ATOM 2563 C C . ARG A 1 321 ? -22.832 -2.281 9.656 1.00 95.62 321 ARG A C 1
ATOM 2565 O O . ARG A 1 321 ? -23.551 -3.178 10.082 1.00 95.62 321 ARG A O 1
ATOM 2572 N N . ARG A 1 322 ? -21.989 -2.473 8.634 1.00 94.81 322 ARG A N 1
ATOM 2573 C CA . ARG A 1 322 ? -21.835 -3.781 7.979 1.00 94.81 322 ARG A CA 1
ATOM 2574 C C . ARG A 1 322 ? -21.064 -4.771 8.853 1.00 94.81 322 ARG A C 1
ATOM 2576 O O . ARG A 1 322 ? -21.342 -5.967 8.757 1.00 94.81 322 ARG A O 1
ATOM 2583 N N . VAL A 1 323 ? -20.133 -4.275 9.668 1.00 94.75 323 VAL A N 1
ATOM 2584 C CA . VAL A 1 323 ? -19.295 -5.062 10.587 1.00 94.75 323 VAL A CA 1
ATOM 2585 C C . VAL A 1 323 ? -20.046 -5.413 11.871 1.00 94.75 323 VAL A C 1
ATOM 2587 O O . VAL A 1 323 ? -20.024 -6.570 12.270 1.00 94.75 323 VAL A O 1
ATOM 2590 N N . ASP A 1 324 ? -20.828 -4.488 12.428 1.00 95.00 324 ASP A N 1
ATOM 2591 C CA . ASP A 1 324 ? -21.778 -4.754 13.518 1.00 95.00 324 ASP A CA 1
ATOM 2592 C C . ASP A 1 324 ? -22.778 -5.864 13.136 1.00 95.00 324 ASP A C 1
ATOM 2594 O O . ASP A 1 324 ? -22.979 -6.815 13.883 1.00 95.00 324 ASP A O 1
ATOM 2598 N N . GLN A 1 325 ? -23.295 -5.834 11.901 1.00 93.94 325 GLN A N 1
ATOM 2599 C CA . GLN A 1 325 ? -24.120 -6.905 11.315 1.00 93.94 325 GLN A CA 1
ATOM 2600 C C . GLN A 1 325 ? -23.368 -8.205 10.971 1.00 93.94 325 GLN A C 1
ATOM 2602 O O . GLN A 1 325 ? -24.000 -9.186 10.585 1.00 93.94 325 GLN A O 1
ATOM 2607 N N . LEU A 1 326 ? -22.033 -8.208 10.984 1.00 92.75 326 LEU A N 1
ATOM 2608 C CA . LEU A 1 326 ? -21.212 -9.395 10.713 1.00 92.75 326 LEU A CA 1
ATOM 2609 C C . LEU A 1 326 ? -20.730 -10.057 12.011 1.00 92.75 326 LEU A C 1
ATOM 2611 O O . LEU A 1 326 ? -20.462 -11.256 12.013 1.00 92.75 326 LEU A O 1
ATOM 2615 N N . LEU A 1 327 ? -20.610 -9.272 13.085 1.00 93.62 327 LEU A N 1
ATOM 2616 C CA . LEU A 1 327 ? -20.007 -9.655 14.359 1.00 93.62 327 LEU A CA 1
ATOM 2617 C C . LEU A 1 327 ? -20.981 -9.570 15.547 1.00 93.62 327 LEU A C 1
ATOM 2619 O O . LEU A 1 327 ? -20.562 -9.809 16.674 1.00 93.62 327 LEU A O 1
ATOM 2623 N N . SER A 1 328 ? -22.271 -9.295 15.321 1.00 90.69 328 SER A N 1
ATOM 2624 C CA . SER A 1 328 ? -23.325 -9.235 16.355 1.00 90.69 328 SER A CA 1
ATOM 2625 C C . SER A 1 328 ? -23.311 -10.418 17.326 1.00 90.69 328 SER A C 1
ATOM 2627 O O . SER A 1 328 ? -23.548 -10.245 18.519 1.00 90.69 328 SER A O 1
ATOM 2629 N N . ASP A 1 329 ? -22.993 -11.601 16.802 1.00 91.69 329 ASP A N 1
ATOM 2630 C CA . ASP A 1 329 ? -23.049 -12.888 17.498 1.00 91.69 329 ASP A CA 1
ATOM 2631 C C . ASP A 1 329 ? -21.676 -13.282 18.092 1.00 91.69 329 ASP A C 1
ATOM 2633 O O . ASP A 1 329 ? -21.520 -14.342 18.697 1.00 91.69 329 ASP A O 1
ATOM 2637 N N . THR A 1 330 ? -20.652 -12.443 17.892 1.00 93.38 330 THR A N 1
ATOM 2638 C CA . THR A 1 330 ? -19.264 -12.676 18.312 1.00 93.38 330 THR A CA 1
ATOM 2639 C C . THR A 1 330 ? -19.046 -12.135 19.721 1.00 93.38 330 THR A C 1
ATOM 2641 O O . THR A 1 330 ? -19.282 -10.955 19.981 1.00 93.38 330 THR A O 1
ATOM 2644 N N . LYS A 1 331 ? -18.540 -12.973 20.635 1.00 94.12 331 LYS A N 1
ATOM 2645 C CA . LYS A 1 331 ? -18.385 -12.612 22.053 1.00 94.12 331 LYS A CA 1
ATOM 2646 C C . LYS A 1 331 ? -17.493 -11.382 22.248 1.00 94.12 331 LYS A C 1
ATOM 2648 O O . LYS A 1 331 ? -17.815 -10.492 23.031 1.00 94.12 331 LYS A O 1
ATOM 2653 N N . GLU A 1 332 ? -16.398 -11.328 21.501 1.00 94.12 332 GLU A N 1
ATOM 2654 C CA . GLU A 1 332 ? -15.410 -10.249 21.480 1.00 94.12 332 GLU A CA 1
ATOM 2655 C C . GLU A 1 332 ? -16.038 -8.907 21.062 1.00 94.12 332 GLU A C 1
ATOM 2657 O O . GLU A 1 332 ? -15.656 -7.860 21.578 1.00 94.12 332 GLU A O 1
ATOM 2662 N N . TRP A 1 333 ? -17.054 -8.929 20.190 1.00 95.62 333 TRP A N 1
ATOM 2663 C CA . TRP A 1 333 ? -17.864 -7.754 19.853 1.00 95.62 333 TRP A CA 1
ATOM 2664 C C . TRP A 1 333 ? -18.821 -7.412 21.003 1.00 95.62 333 TRP A C 1
ATOM 2666 O O . TRP A 1 333 ? -18.859 -6.270 21.465 1.00 95.62 333 TRP A O 1
ATOM 2676 N N . THR A 1 334 ? -19.569 -8.395 21.521 1.00 95.31 334 THR A N 1
ATOM 2677 C CA . THR A 1 334 ? -20.600 -8.156 22.546 1.00 95.31 334 THR A CA 1
ATOM 2678 C C . THR A 1 334 ? -20.058 -7.666 23.890 1.00 95.31 334 THR A C 1
ATOM 2680 O O . THR A 1 334 ? -20.713 -6.835 24.519 1.00 95.31 334 THR A O 1
ATOM 2683 N N . ASP A 1 335 ? -18.872 -8.123 24.310 1.00 95.75 335 ASP A N 1
ATOM 2684 C CA . ASP A 1 335 ? -18.252 -7.782 25.604 1.00 95.75 335 ASP A CA 1
ATOM 2685 C C . ASP A 1 335 ? -17.841 -6.293 25.715 1.00 95.75 335 ASP A C 1
ATOM 2687 O O . ASP A 1 335 ? -17.615 -5.792 26.821 1.00 95.75 335 ASP A O 1
ATOM 2691 N N . VAL A 1 336 ? -17.756 -5.569 24.591 1.00 96.94 336 VAL A N 1
ATOM 2692 C CA . VAL A 1 336 ? -17.371 -4.147 24.520 1.00 96.94 336 VAL A CA 1
ATOM 2693 C C . VAL A 1 336 ? -18.607 -3.252 24.283 1.00 96.94 336 VAL A C 1
ATOM 2695 O O . VAL A 1 336 ? -19.461 -3.613 23.469 1.00 96.94 336 VAL A O 1
ATOM 2698 N N . PRO A 1 337 ? -18.744 -2.074 24.932 1.00 95.75 337 PRO A N 1
ATOM 2699 C CA . PRO A 1 337 ? -19.839 -1.125 24.668 1.00 95.75 337 PRO A CA 1
ATOM 2700 C C . PRO A 1 337 ? -19.770 -0.469 23.276 1.00 95.75 337 PRO A C 1
ATOM 2702 O O . PRO A 1 337 ? -18.688 -0.139 22.809 1.00 95.75 337 PRO A O 1
ATOM 2705 N N . ASP A 1 338 ? -20.914 -0.170 22.645 1.00 96.06 338 ASP A N 1
ATOM 2706 C CA . ASP A 1 338 ? -20.988 0.389 21.274 1.00 96.06 338 ASP A CA 1
ATOM 2707 C C . ASP A 1 338 ? -20.130 1.652 21.041 1.00 96.06 338 ASP A C 1
ATOM 2709 O O . ASP A 1 338 ? -19.436 1.737 20.031 1.00 96.06 338 ASP A O 1
ATOM 2713 N N . ARG A 1 339 ? -20.093 2.598 21.993 1.00 96.38 339 ARG A N 1
ATOM 2714 C CA . ARG A 1 339 ? -19.192 3.769 21.930 1.00 96.38 339 ARG A CA 1
ATOM 2715 C C . ARG A 1 339 ? -17.733 3.344 21.742 1.00 96.38 339 ARG A C 1
ATOM 2717 O O . ARG A 1 339 ? -17.026 3.896 20.909 1.00 96.38 339 ARG A O 1
ATOM 2724 N N . ASP A 1 340 ? -17.304 2.368 22.531 1.00 96.88 340 ASP A N 1
ATOM 2725 C CA . ASP A 1 340 ? -15.930 1.887 22.544 1.00 96.88 340 ASP A CA 1
ATOM 2726 C C . ASP A 1 340 ? -15.622 1.030 21.305 1.00 96.88 340 ASP A C 1
ATOM 2728 O O . ASP A 1 340 ? -14.510 1.095 20.792 1.00 96.88 340 ASP A O 1
ATOM 2732 N N . ARG A 1 341 ? -16.609 0.282 20.784 1.00 97.31 341 ARG A N 1
ATOM 2733 C CA . ARG A 1 341 ? -16.487 -0.444 19.507 1.00 97.31 341 ARG A CA 1
ATOM 2734 C C . ARG A 1 341 ? -16.236 0.498 18.336 1.00 97.31 341 ARG A C 1
ATOM 2736 O O . ARG A 1 341 ? -15.465 0.138 17.459 1.00 97.31 341 ARG A O 1
ATOM 2743 N N . ARG A 1 342 ? -16.881 1.672 18.303 1.00 96.56 342 ARG A N 1
ATOM 2744 C CA . ARG A 1 342 ? -16.681 2.683 17.245 1.00 96.56 342 ARG A CA 1
ATOM 2745 C C . ARG A 1 342 ? -15.259 3.225 17.263 1.00 96.56 342 ARG A C 1
ATOM 2747 O O . ARG A 1 342 ? -14.594 3.172 16.240 1.00 96.56 342 ARG A O 1
ATOM 2754 N N . GLU A 1 343 ? -14.787 3.636 18.440 1.00 97.12 343 GLU A N 1
ATOM 2755 C CA . GLU A 1 343 ? -13.415 4.123 18.640 1.00 97.12 343 GLU A CA 1
ATOM 2756 C C . GLU A 1 343 ? -12.382 3.080 18.171 1.00 97.12 343 GLU A C 1
ATOM 2758 O O . GLU A 1 343 ? -11.518 3.393 17.361 1.00 97.12 343 GLU A O 1
ATOM 2763 N N . ILE A 1 344 ? -12.535 1.812 18.578 1.00 97.12 344 ILE A N 1
ATOM 2764 C CA . ILE A 1 344 ? -11.649 0.715 18.142 1.00 97.12 344 ILE A CA 1
ATOM 2765 C C . ILE A 1 344 ? -11.789 0.427 16.637 1.00 97.12 344 ILE A C 1
ATOM 2767 O O . ILE A 1 344 ? -10.801 0.141 15.967 1.00 97.12 344 ILE A O 1
ATOM 2771 N N . PHE A 1 345 ? -13.003 0.471 16.087 1.00 96.69 345 PHE A N 1
ATOM 2772 C CA . PHE A 1 345 ? -13.255 0.193 14.672 1.00 96.69 345 PHE A CA 1
ATOM 2773 C C . PHE A 1 345 ? -12.590 1.224 13.752 1.00 96.69 345 PHE A C 1
ATOM 2775 O O . PHE A 1 345 ? -11.969 0.827 12.766 1.00 96.69 345 PHE A O 1
ATOM 2782 N N . ASP A 1 346 ? -12.689 2.515 14.077 1.00 96.44 346 ASP A N 1
ATOM 2783 C CA . ASP A 1 346 ? -12.118 3.589 13.261 1.00 96.44 346 ASP A CA 1
ATOM 2784 C C . ASP A 1 346 ? -10.576 3.514 13.236 1.00 96.44 346 ASP A C 1
ATOM 2786 O O . ASP A 1 346 ? -9.964 3.704 12.181 1.00 96.44 346 ASP A O 1
ATOM 2790 N N . ASP A 1 347 ? -9.937 3.149 14.354 1.00 96.38 347 ASP A N 1
ATOM 2791 C CA . ASP A 1 347 ? -8.489 2.890 14.423 1.00 96.38 347 ASP A CA 1
ATOM 2792 C C . ASP A 1 347 ? -8.092 1.613 13.654 1.00 96.38 347 ASP A C 1
ATOM 2794 O O . ASP A 1 347 ? -7.159 1.621 12.842 1.00 96.38 347 ASP A O 1
ATOM 2798 N N . VAL A 1 348 ? -8.827 0.508 13.834 1.00 96.44 348 VAL A N 1
ATOM 2799 C CA . VAL A 1 348 ? -8.520 -0.762 13.155 1.00 96.44 348 VAL A CA 1
ATOM 2800 C C . VAL A 1 348 ? -8.708 -0.665 11.639 1.00 96.44 348 VAL A C 1
ATOM 2802 O O . VAL A 1 348 ? -7.891 -1.211 10.899 1.00 96.44 348 VAL A O 1
ATOM 2805 N N . ILE A 1 349 ? -9.719 0.052 11.141 1.00 95.75 349 ILE A N 1
ATOM 2806 C CA . ILE A 1 349 ? -9.908 0.272 9.697 1.00 95.75 349 ILE A CA 1
ATOM 2807 C C . ILE A 1 349 ? -8.742 1.059 9.085 1.00 95.75 349 ILE A C 1
ATOM 2809 O O . ILE A 1 349 ? -8.316 0.747 7.968 1.00 95.75 349 ILE A O 1
ATOM 2813 N N . GLN A 1 350 ? -8.167 2.022 9.813 1.00 95.69 350 GLN A N 1
ATOM 2814 C CA . GLN A 1 350 ? -6.975 2.744 9.359 1.00 95.69 350 GLN A CA 1
ATOM 2815 C C . GLN A 1 350 ? -5.754 1.819 9.249 1.00 95.69 350 GLN A C 1
ATOM 2817 O O . GLN A 1 350 ? -5.056 1.858 8.231 1.00 95.69 350 GLN A O 1
ATOM 2822 N N . GLU A 1 351 ? -5.518 0.950 10.238 1.00 95.31 351 GLU A N 1
ATOM 2823 C CA . GLU A 1 351 ? -4.418 -0.026 10.205 1.00 95.31 351 GLU A CA 1
ATOM 2824 C C . GLU A 1 351 ? -4.639 -1.146 9.170 1.00 95.31 351 GLU A C 1
ATOM 2826 O O . GLU A 1 351 ? -3.689 -1.542 8.493 1.00 95.31 351 GLU A O 1
ATOM 2831 N N . VAL A 1 352 ? -5.879 -1.602 8.952 1.00 95.50 352 VAL A N 1
ATOM 2832 C CA . VAL A 1 352 ? -6.231 -2.517 7.848 1.00 95.50 352 VAL A CA 1
ATOM 2833 C C . VAL A 1 352 ? -5.947 -1.854 6.499 1.00 95.50 352 VAL A C 1
ATOM 2835 O O . VAL A 1 352 ? -5.188 -2.398 5.702 1.00 95.50 352 VAL A O 1
ATOM 2838 N N . GLY A 1 353 ? -6.438 -0.634 6.261 1.00 95.50 353 GLY A N 1
ATOM 2839 C CA . GLY A 1 353 ? -6.182 0.085 5.008 1.00 95.50 353 GLY A CA 1
ATOM 2840 C C . GLY A 1 353 ? -4.719 0.470 4.804 1.00 95.50 353 GLY A C 1
ATOM 2841 O O . GLY A 1 353 ? -4.264 0.646 3.677 1.00 95.50 353 GLY A O 1
ATOM 2842 N N . LYS A 1 354 ? -3.943 0.628 5.879 1.00 96.00 354 LYS A N 1
ATOM 2843 C CA . LYS A 1 354 ? -2.482 0.811 5.844 1.00 96.00 354 LYS A CA 1
ATOM 2844 C C . LYS A 1 354 ? -1.766 -0.483 5.453 1.00 96.00 354 LYS A C 1
ATOM 2846 O O . LYS A 1 354 ? -0.841 -0.416 4.647 1.00 96.00 354 LYS A O 1
ATOM 2851 N N . ARG A 1 355 ? -2.221 -1.633 5.962 1.00 94.50 355 ARG A N 1
ATOM 2852 C CA . ARG A 1 355 ? -1.731 -2.964 5.582 1.00 94.50 355 ARG A CA 1
ATOM 2853 C C . ARG A 1 355 ? -2.000 -3.256 4.106 1.00 94.50 355 ARG A C 1
ATOM 2855 O O . ARG A 1 355 ? -1.044 -3.489 3.379 1.00 94.50 355 ARG A O 1
ATOM 2862 N N . GLU A 1 356 ? -3.246 -3.103 3.652 1.00 95.38 356 GLU A N 1
ATOM 2863 C CA . GLU A 1 356 ? -3.653 -3.256 2.242 1.00 95.38 356 GLU A CA 1
ATOM 2864 C C . GLU A 1 356 ? -2.781 -2.397 1.303 1.00 95.38 356 GLU A C 1
ATOM 2866 O O . GLU A 1 356 ? -2.286 -2.867 0.279 1.00 95.38 356 GLU A O 1
ATOM 2871 N N . ARG A 1 357 ? -2.526 -1.133 1.676 1.00 95.56 357 ARG A N 1
ATOM 2872 C CA . ARG A 1 357 ? -1.653 -0.222 0.913 1.00 95.56 357 ARG A CA 1
ATOM 2873 C C . ARG A 1 357 ? -0.182 -0.637 0.903 1.00 95.56 357 ARG A C 1
ATOM 2875 O O . ARG A 1 357 ? 0.513 -0.287 -0.047 1.00 95.56 357 ARG A O 1
ATOM 2882 N N . GLU A 1 358 ? 0.327 -1.314 1.929 1.00 96.19 358 GLU A N 1
ATOM 2883 C CA . GLU A 1 358 ? 1.709 -1.814 1.928 1.00 96.19 358 GLU A CA 1
ATOM 2884 C C . GLU A 1 358 ? 1.820 -3.144 1.173 1.00 96.19 358 GLU A C 1
ATOM 2886 O O . GLU A 1 358 ? 2.743 -3.312 0.383 1.00 96.19 358 GLU A O 1
ATOM 2891 N N . GLU A 1 359 ? 0.839 -4.036 1.313 1.00 94.88 359 GLU A N 1
ATOM 2892 C CA . GLU A 1 359 ? 0.712 -5.267 0.523 1.00 94.88 359 GLU A CA 1
ATOM 2893 C C . GLU A 1 359 ? 0.658 -4.949 -0.982 1.00 94.88 359 GLU A C 1
ATOM 2895 O O . GLU A 1 359 ? 1.418 -5.529 -1.757 1.00 94.88 359 GLU A O 1
ATOM 2900 N N . ALA A 1 360 ? -0.114 -3.934 -1.391 1.00 95.31 360 ALA A N 1
ATOM 2901 C CA . ALA A 1 360 ? -0.138 -3.443 -2.771 1.00 95.31 360 ALA A CA 1
ATOM 2902 C C . ALA A 1 360 ? 1.226 -2.898 -3.252 1.00 95.31 360 ALA A C 1
ATOM 2904 O O . ALA A 1 360 ? 1.639 -3.173 -4.380 1.00 95.31 360 ALA A O 1
ATOM 2905 N N . LYS A 1 361 ? 1.980 -2.172 -2.408 1.00 96.81 361 LYS A N 1
ATOM 2906 C CA . LYS A 1 361 ? 3.352 -1.728 -2.745 1.00 96.81 361 LYS A CA 1
ATOM 2907 C C . LYS A 1 361 ? 4.326 -2.898 -2.858 1.00 96.81 361 LYS A C 1
ATOM 2909 O O . LYS A 1 361 ? 5.213 -2.860 -3.709 1.00 96.81 361 LYS A O 1
ATOM 2914 N N . ILE A 1 362 ? 4.204 -3.901 -1.989 1.00 97.00 362 ILE A N 1
ATOM 2915 C CA . ILE A 1 362 ? 5.034 -5.111 -2.010 1.00 97.00 362 ILE A CA 1
ATOM 2916 C C . ILE A 1 362 ? 4.752 -5.901 -3.289 1.00 97.00 362 ILE A C 1
ATOM 2918 O O . ILE A 1 362 ? 5.700 -6.302 -3.961 1.00 97.00 362 ILE A O 1
ATOM 2922 N N . LEU A 1 363 ? 3.481 -6.043 -3.678 1.00 96.75 363 LEU A N 1
ATOM 2923 C CA . LEU A 1 363 ? 3.080 -6.687 -4.926 1.00 96.75 363 LEU A CA 1
ATOM 2924 C C . LEU A 1 363 ? 3.595 -5.923 -6.153 1.00 96.75 363 LEU A C 1
ATOM 2926 O O . LEU A 1 363 ? 4.273 -6.510 -6.988 1.00 96.75 363 LEU A O 1
ATOM 2930 N N . ARG A 1 364 ? 3.407 -4.598 -6.213 1.00 96.62 364 ARG A N 1
ATOM 2931 C CA . ARG A 1 364 ? 3.977 -3.750 -7.277 1.00 96.62 364 ARG A CA 1
ATOM 2932 C C . ARG A 1 364 ? 5.499 -3.918 -7.392 1.00 96.62 364 ARG A C 1
ATOM 2934 O O . ARG A 1 364 ? 6.014 -4.108 -8.487 1.00 96.62 364 ARG A O 1
ATOM 2941 N N . LYS A 1 365 ? 6.225 -3.934 -6.265 1.00 97.50 365 LYS A N 1
ATOM 2942 C CA . LYS A 1 365 ? 7.682 -4.181 -6.227 1.00 97.50 365 LYS A CA 1
ATOM 2943 C C . LYS A 1 365 ? 8.071 -5.607 -6.641 1.00 97.50 365 LYS A C 1
ATOM 2945 O O . LYS A 1 365 ? 9.117 -5.770 -7.266 1.00 97.50 365 LYS A O 1
ATOM 2950 N N . ARG A 1 366 ? 7.269 -6.629 -6.306 1.00 97.38 366 ARG A N 1
ATOM 2951 C CA . ARG A 1 366 ? 7.445 -8.009 -6.801 1.00 97.38 366 ARG A CA 1
ATOM 2952 C C . ARG A 1 366 ? 7.338 -8.017 -8.320 1.00 97.38 366 ARG A C 1
ATOM 2954 O O . ARG A 1 366 ? 8.247 -8.502 -8.981 1.00 97.38 366 ARG A O 1
ATOM 2961 N N . ASN A 1 367 ? 6.265 -7.439 -8.845 1.00 97.38 367 ASN A N 1
ATOM 2962 C CA . ASN A 1 367 ? 5.929 -7.502 -10.259 1.00 97.38 367 ASN A CA 1
ATOM 2963 C C . ASN A 1 367 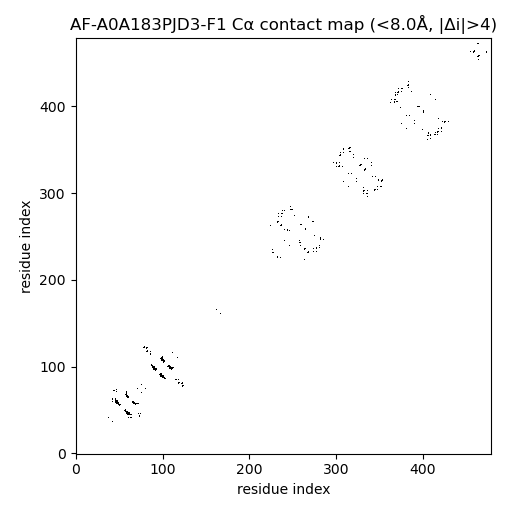? 6.955 -6.727 -11.094 1.00 97.38 367 ASN A C 1
ATOM 2965 O O . ASN A 1 367 ? 7.501 -7.295 -12.029 1.00 97.38 367 ASN A O 1
ATOM 2969 N N . ILE A 1 368 ? 7.342 -5.513 -10.679 1.00 97.56 368 ILE A N 1
ATOM 2970 C CA . ILE A 1 368 ? 8.456 -4.754 -11.282 1.00 97.56 368 ILE A CA 1
ATOM 2971 C C . ILE A 1 368 ? 9.758 -5.573 -11.301 1.00 97.56 368 ILE A C 1
ATOM 2973 O O . ILE A 1 368 ? 10.449 -5.604 -12.317 1.00 97.56 368 ILE A O 1
ATOM 2977 N N . ARG A 1 369 ? 10.106 -6.276 -10.210 1.00 97.50 369 ARG A N 1
ATOM 2978 C CA . ARG A 1 369 ? 11.316 -7.115 -10.179 1.00 97.50 369 ARG A CA 1
ATOM 2979 C C . ARG A 1 369 ? 11.226 -8.288 -11.155 1.00 97.50 369 ARG A C 1
ATOM 2981 O O . ARG A 1 369 ? 12.159 -8.485 -11.921 1.00 97.50 369 ARG A O 1
ATOM 2988 N N . VAL A 1 370 ? 10.135 -9.053 -11.120 1.00 97.00 370 VAL A N 1
ATOM 2989 C CA . VAL A 1 370 ? 9.955 -10.242 -11.973 1.00 97.00 370 VAL A CA 1
ATOM 2990 C C . VAL A 1 370 ? 9.836 -9.845 -13.449 1.00 97.00 370 VAL A C 1
ATOM 2992 O O . VAL A 1 370 ? 10.344 -10.552 -14.310 1.00 97.00 370 VAL A O 1
ATOM 2995 N N . PHE A 1 371 ? 9.254 -8.684 -13.751 1.00 97.50 371 PHE A N 1
ATOM 2996 C CA . PHE A 1 371 ? 9.227 -8.117 -15.098 1.00 97.50 371 PHE A CA 1
ATOM 2997 C C . PHE A 1 371 ? 10.643 -7.824 -15.620 1.00 97.50 371 PHE A C 1
ATOM 2999 O O . PHE A 1 371 ? 11.000 -8.268 -16.706 1.00 97.50 371 PHE A O 1
ATOM 3006 N N . ASN A 1 372 ? 11.484 -7.159 -14.819 1.00 96.62 372 ASN A N 1
ATOM 3007 C CA . ASN A 1 372 ? 12.884 -6.897 -15.174 1.00 96.62 372 ASN A CA 1
ATOM 3008 C C . ASN A 1 372 ? 13.742 -8.175 -15.243 1.00 96.62 372 ASN A C 1
ATOM 3010 O O . ASN A 1 372 ? 14.630 -8.263 -16.090 1.00 96.62 372 ASN A O 1
ATOM 3014 N N . GLU A 1 373 ? 13.473 -9.174 -14.395 1.00 96.44 373 GLU A N 1
ATOM 3015 C CA . GLU A 1 373 ? 14.080 -10.512 -14.482 1.00 96.44 373 GLU A CA 1
ATOM 3016 C C . GLU A 1 373 ? 13.742 -11.167 -15.831 1.00 96.44 373 GLU A C 1
ATOM 3018 O O . GLU A 1 373 ? 14.645 -11.596 -16.541 1.00 96.44 373 GLU A O 1
ATOM 3023 N N . ILE A 1 374 ? 12.467 -11.145 -16.235 1.00 96.00 374 ILE A N 1
ATOM 3024 C CA . ILE A 1 374 ? 12.001 -11.680 -17.522 1.00 96.00 374 ILE A CA 1
ATOM 3025 C C . ILE A 1 374 ? 12.637 -10.946 -18.710 1.00 96.00 374 ILE A C 1
ATOM 3027 O O . ILE A 1 374 ? 13.157 -11.618 -19.597 1.00 96.00 374 ILE A O 1
ATOM 3031 N N . LEU A 1 375 ? 12.661 -9.605 -18.719 1.00 95.75 375 LEU A N 1
ATOM 3032 C CA . LEU A 1 375 ? 13.343 -8.838 -19.775 1.00 95.75 375 LEU A CA 1
ATOM 3033 C C . LEU A 1 375 ? 14.831 -9.216 -19.873 1.00 95.75 375 LEU A C 1
ATOM 3035 O O . LEU A 1 375 ? 15.351 -9.377 -20.970 1.00 95.75 375 LEU A O 1
ATOM 3039 N N . SER A 1 376 ? 15.495 -9.440 -18.735 1.00 94.50 376 SER A N 1
ATOM 3040 C CA . SER A 1 376 ? 16.914 -9.822 -18.685 1.00 94.50 376 SER A CA 1
ATOM 3041 C C . SER A 1 376 ? 17.187 -11.282 -19.084 1.00 94.50 376 SER A C 1
ATOM 3043 O O . SER A 1 376 ? 18.309 -11.601 -19.468 1.00 94.50 376 SER A O 1
ATOM 3045 N N . GLU A 1 377 ? 16.193 -12.177 -19.012 1.00 93.75 377 GLU A N 1
ATOM 3046 C CA . GLU A 1 377 ? 16.281 -13.556 -19.530 1.00 93.75 377 GLU A CA 1
ATOM 3047 C C . GLU A 1 377 ? 15.971 -13.650 -21.045 1.00 93.75 377 GLU A C 1
ATOM 3049 O O . GLU A 1 377 ? 16.243 -14.679 -21.669 1.00 93.75 377 GLU A O 1
ATOM 3054 N N . MET A 1 378 ? 15.415 -12.601 -21.667 1.00 91.62 378 MET A N 1
ATOM 3055 C CA . MET A 1 378 ? 14.995 -12.599 -23.076 1.00 91.62 378 MET A CA 1
ATOM 3056 C C . MET A 1 378 ? 16.172 -12.353 -24.037 1.00 91.62 378 MET A C 1
ATOM 3058 O O . MET A 1 378 ? 16.424 -11.231 -24.455 1.00 91.62 378 MET A O 1
ATOM 3062 N N . LEU A 1 379 ? 16.858 -13.424 -24.449 1.00 88.12 379 LEU A N 1
ATOM 3063 C CA . LEU A 1 379 ? 18.052 -13.375 -25.319 1.00 88.12 379 LEU A CA 1
ATOM 3064 C C . LEU A 1 379 ? 17.870 -12.651 -26.669 1.00 88.12 379 LEU A C 1
ATOM 3066 O O . LEU A 1 379 ? 18.839 -12.120 -27.207 1.00 88.12 379 LEU A O 1
ATOM 3070 N N . ASP A 1 380 ? 16.655 -12.638 -27.220 1.00 88.62 380 ASP A N 1
ATOM 3071 C CA . ASP A 1 380 ? 16.326 -11.953 -28.480 1.00 88.62 380 ASP A CA 1
ATOM 3072 C C . ASP A 1 380 ? 15.989 -10.455 -28.283 1.00 88.62 380 ASP A C 1
ATOM 3074 O O . ASP A 1 380 ? 15.706 -9.742 -29.249 1.00 88.62 380 ASP A O 1
ATOM 3078 N N . LEU A 1 381 ? 15.988 -9.957 -27.038 1.00 93.19 381 LEU A N 1
ATOM 3079 C CA . LEU A 1 381 ? 15.753 -8.551 -26.719 1.00 93.19 381 LEU A CA 1
ATOM 3080 C C . LEU A 1 381 ? 17.029 -7.745 -26.990 1.00 93.19 381 LEU A C 1
ATOM 3082 O O . LEU A 1 381 ? 18.095 -8.020 -26.446 1.00 93.19 381 LEU A O 1
ATOM 3086 N N . THR A 1 382 ? 16.928 -6.731 -27.848 1.00 94.06 382 THR A N 1
ATOM 3087 C CA . THR A 1 382 ? 18.071 -5.908 -28.260 1.00 94.06 382 THR A CA 1
ATOM 3088 C C . THR A 1 382 ? 17.820 -4.442 -27.948 1.00 94.06 382 THR A C 1
ATOM 3090 O O . THR A 1 382 ? 16.676 -4.002 -27.876 1.00 94.06 382 THR A O 1
ATOM 3093 N N . TYR A 1 383 ? 18.887 -3.645 -27.908 1.00 93.94 383 TYR A N 1
ATOM 3094 C CA . TYR A 1 383 ? 18.814 -2.186 -27.772 1.00 93.94 383 TYR A CA 1
ATOM 3095 C C . TYR A 1 383 ? 18.007 -1.466 -28.879 1.00 93.94 383 TYR A C 1
ATOM 3097 O O . TYR A 1 383 ? 17.801 -0.260 -28.809 1.00 93.94 383 TYR A O 1
ATOM 3105 N N . ARG A 1 384 ? 17.578 -2.176 -29.935 1.00 94.94 384 ARG A N 1
ATOM 3106 C CA . ARG A 1 384 ? 16.743 -1.642 -31.028 1.00 94.94 384 ARG A CA 1
ATOM 3107 C C . ARG A 1 384 ? 15.287 -2.093 -30.970 1.00 94.94 384 ARG A C 1
ATOM 3109 O O . ARG A 1 384 ? 14.493 -1.611 -31.775 1.00 94.94 384 ARG A O 1
ATOM 3116 N N . THR A 1 385 ? 14.957 -3.035 -30.092 1.00 96.75 385 THR A N 1
ATOM 3117 C CA . THR A 1 385 ? 13.623 -3.626 -30.007 1.00 96.75 385 THR A CA 1
ATOM 3118 C C . THR A 1 385 ? 12.625 -2.569 -29.537 1.00 96.75 385 THR A C 1
ATOM 3120 O O . THR A 1 385 ? 12.883 -1.836 -28.586 1.00 96.75 385 THR A O 1
ATOM 3123 N N . THR A 1 386 ? 11.478 -2.470 -30.203 1.00 96.75 386 THR A N 1
ATOM 3124 C CA . THR A 1 386 ? 10.397 -1.555 -29.821 1.00 96.75 386 THR A CA 1
ATOM 3125 C C . THR A 1 386 ? 9.486 -2.179 -28.765 1.00 96.75 386 THR A C 1
ATOM 3127 O O . THR A 1 386 ? 9.389 -3.403 -28.651 1.00 96.75 386 THR A O 1
ATOM 3130 N N . TRP A 1 387 ? 8.738 -1.347 -28.030 1.00 97.25 387 TRP A N 1
ATOM 3131 C CA . TRP A 1 387 ? 7.757 -1.838 -27.053 1.00 97.25 387 TRP A CA 1
ATOM 3132 C C . TRP A 1 387 ? 6.748 -2.825 -27.665 1.00 97.25 387 TRP A C 1
ATOM 3134 O O . TRP A 1 387 ? 6.389 -3.805 -27.022 1.00 97.25 387 TRP A O 1
ATOM 3144 N N . SER A 1 388 ? 6.323 -2.626 -28.920 1.00 96.06 388 SER A N 1
ATOM 3145 C CA . SER A 1 388 ? 5.366 -3.539 -29.563 1.00 96.06 388 SER A CA 1
ATOM 3146 C C . SER A 1 388 ? 5.950 -4.926 -29.843 1.00 96.06 388 SER A C 1
ATOM 3148 O O . SER A 1 388 ? 5.202 -5.901 -29.844 1.00 96.06 388 SER A O 1
ATOM 3150 N N . GLU A 1 389 ? 7.255 -5.022 -30.100 1.00 95.88 389 GLU A N 1
ATOM 3151 C CA . GLU A 1 389 ? 7.942 -6.297 -30.323 1.00 95.88 389 GLU A CA 1
ATOM 3152 C C . GLU A 1 389 ? 8.189 -6.988 -28.977 1.00 95.88 389 GLU A C 1
ATOM 3154 O O . GLU A 1 389 ? 7.817 -8.147 -28.802 1.00 95.88 389 GLU A O 1
ATOM 3159 N N . ALA A 1 390 ? 8.687 -6.246 -27.983 1.00 95.88 390 ALA A N 1
ATOM 3160 C CA . ALA A 1 390 ? 8.871 -6.750 -26.624 1.00 95.88 390 ALA A CA 1
ATOM 3161 C C . ALA A 1 390 ? 7.551 -7.222 -25.986 1.00 95.88 390 ALA A C 1
ATOM 3163 O O . ALA A 1 390 ? 7.527 -8.266 -25.339 1.00 95.88 390 ALA A O 1
ATOM 3164 N N . GLN A 1 391 ? 6.434 -6.522 -26.216 1.00 94.94 391 GLN A N 1
ATOM 3165 C CA . GLN A 1 391 ? 5.113 -6.940 -25.738 1.00 94.94 391 GLN A CA 1
ATOM 3166 C C . GLN A 1 391 ? 4.665 -8.273 -26.363 1.00 94.94 391 GLN A C 1
ATOM 3168 O O . GLN A 1 391 ? 4.054 -9.083 -25.670 1.00 94.94 391 GLN A O 1
ATOM 3173 N N . GLN A 1 392 ? 4.982 -8.539 -27.637 1.00 95.38 392 GLN A N 1
ATOM 3174 C CA . GLN A 1 392 ? 4.713 -9.845 -28.249 1.00 95.38 392 GLN A CA 1
ATOM 3175 C C . GLN A 1 392 ? 5.572 -10.937 -27.594 1.00 95.38 392 GLN A C 1
ATOM 3177 O O . GLN A 1 392 ? 5.038 -11.945 -27.144 1.00 95.38 392 GLN A O 1
ATOM 3182 N N . MET A 1 393 ? 6.874 -10.692 -27.431 1.00 94.00 393 MET A N 1
ATOM 3183 C CA . MET A 1 393 ? 7.797 -11.634 -26.781 1.00 94.00 393 MET A CA 1
ATOM 3184 C C . MET A 1 393 ? 7.416 -11.928 -25.316 1.00 94.00 393 MET A C 1
ATOM 3186 O O . MET A 1 393 ? 7.605 -13.045 -24.838 1.00 94.00 393 MET A O 1
ATOM 3190 N N . LEU A 1 394 ? 6.843 -10.950 -24.604 1.00 94.44 394 LEU A N 1
ATOM 3191 C CA . LEU A 1 394 ? 6.276 -11.120 -23.262 1.00 94.44 394 LEU A CA 1
ATOM 3192 C C . LEU A 1 394 ? 5.000 -11.977 -23.272 1.00 94.44 394 LEU A C 1
ATOM 3194 O O . LEU A 1 394 ? 4.824 -12.806 -22.383 1.00 94.44 394 LEU A O 1
ATOM 3198 N N . LEU A 1 395 ? 4.128 -11.827 -24.276 1.00 93.12 395 LEU A N 1
ATOM 3199 C CA . LEU A 1 395 ? 2.945 -12.682 -24.453 1.00 93.12 395 LEU A CA 1
ATOM 3200 C C . LEU A 1 395 ? 3.312 -14.123 -24.840 1.00 93.12 395 LEU A C 1
ATOM 3202 O O . LEU A 1 395 ? 2.606 -15.052 -24.454 1.00 93.12 395 LEU A O 1
ATOM 3206 N N . ASP A 1 396 ? 4.431 -14.323 -25.535 1.00 92.62 396 ASP A N 1
ATOM 3207 C CA . ASP A 1 396 ? 4.976 -15.652 -25.832 1.00 92.62 396 ASP A CA 1
ATOM 3208 C C . ASP A 1 396 ? 5.722 -16.274 -24.624 1.00 92.62 396 ASP A C 1
ATOM 3210 O O . ASP A 1 396 ? 6.010 -17.474 -24.611 1.00 92.62 396 ASP A O 1
ATOM 3214 N N . ASN A 1 397 ? 6.007 -15.493 -23.571 1.00 92.06 397 ASN A N 1
ATOM 3215 C CA . ASN A 1 397 ? 6.709 -15.956 -22.374 1.00 92.06 397 ASN A CA 1
ATOM 3216 C C . ASN A 1 397 ? 5.749 -16.565 -21.331 1.00 92.06 397 ASN A C 1
ATOM 3218 O O . ASN A 1 397 ? 4.845 -15.912 -20.798 1.00 92.06 397 ASN A O 1
ATOM 3222 N N . THR A 1 398 ? 5.990 -17.828 -20.970 1.00 93.50 398 THR A N 1
ATOM 3223 C CA . THR A 1 398 ? 5.167 -18.588 -20.014 1.00 93.50 398 THR A CA 1
ATOM 3224 C C . THR A 1 398 ? 5.277 -18.105 -18.566 1.00 93.50 398 THR A C 1
ATOM 3226 O O . THR A 1 398 ? 4.326 -18.288 -17.806 1.00 93.50 398 THR A O 1
ATOM 3229 N N . ARG A 1 399 ? 6.381 -17.453 -18.163 1.00 92.94 399 ARG A N 1
ATOM 3230 C CA . ARG A 1 399 ? 6.487 -16.825 -16.831 1.00 92.94 399 ARG A CA 1
ATOM 3231 C C . ARG A 1 399 ? 5.580 -15.599 -16.713 1.00 92.94 399 ARG A C 1
ATOM 3233 O O . ARG A 1 399 ? 4.987 -15.392 -15.661 1.00 92.94 399 ARG A O 1
ATOM 3240 N N . PHE A 1 400 ? 5.464 -14.806 -17.780 1.00 94.44 400 PHE A N 1
ATOM 3241 C CA . PHE A 1 400 ? 4.618 -13.612 -17.798 1.00 94.44 400 PHE A CA 1
ATOM 3242 C C . PHE A 1 400 ? 3.133 -13.988 -17.888 1.00 94.44 400 PHE A C 1
ATOM 3244 O O . PHE A 1 400 ? 2.331 -13.576 -17.053 1.00 94.44 400 PHE A O 1
ATOM 3251 N N . THR A 1 401 ? 2.770 -14.845 -18.846 1.00 93.81 401 THR A N 1
ATOM 3252 C CA . THR A 1 401 ? 1.375 -15.281 -19.050 1.00 93.81 401 THR A CA 1
ATOM 3253 C C . THR A 1 401 ? 0.840 -16.220 -17.962 1.00 93.81 401 THR A C 1
ATOM 3255 O O . THR A 1 401 ? -0.374 -16.300 -17.770 1.00 93.81 401 THR A O 1
ATOM 3258 N N . GLY A 1 402 ? 1.716 -16.894 -17.209 1.00 94.75 402 GLY A N 1
ATOM 3259 C CA . GLY A 1 402 ? 1.341 -17.714 -16.054 1.00 94.75 402 GLY A CA 1
ATOM 3260 C C . GLY A 1 402 ? 1.031 -16.927 -14.772 1.00 94.75 402 GLY A C 1
ATOM 3261 O O . GLY A 1 402 ? 0.368 -17.465 -13.885 1.00 94.75 402 GLY A O 1
ATOM 3262 N N . ASP A 1 403 ? 1.480 -15.672 -14.659 1.00 95.75 403 ASP A N 1
ATOM 3263 C CA . ASP A 1 403 ? 1.316 -14.841 -13.460 1.00 95.75 403 ASP A CA 1
ATOM 3264 C C . ASP A 1 403 ? 0.266 -13.740 -13.695 1.00 95.75 403 ASP A C 1
ATOM 3266 O O . ASP A 1 403 ? 0.477 -12.775 -14.433 1.00 95.75 403 ASP A O 1
ATOM 3270 N N . VAL A 1 404 ? -0.900 -13.903 -13.063 1.00 95.19 404 VAL A N 1
ATOM 3271 C CA . VAL A 1 404 ? -2.033 -12.975 -13.194 1.00 95.19 404 VAL A CA 1
ATOM 3272 C C . VAL A 1 404 ? -1.771 -11.654 -12.468 1.00 95.19 404 VAL A C 1
ATOM 3274 O O . VAL A 1 404 ? -2.239 -10.618 -12.934 1.00 95.19 404 VAL A O 1
ATOM 3277 N N . ASP A 1 405 ? -1.009 -11.633 -11.370 1.00 94.94 405 ASP A N 1
ATOM 3278 C CA . ASP A 1 405 ? -0.682 -10.361 -10.712 1.00 94.94 405 ASP A CA 1
ATOM 3279 C C . ASP A 1 405 ? 0.263 -9.543 -11.601 1.00 94.94 405 ASP A C 1
ATOM 3281 O O . ASP A 1 405 ? 0.117 -8.328 -11.717 1.00 94.94 405 ASP A O 1
ATOM 3285 N N . LEU A 1 406 ? 1.225 -10.216 -12.238 1.00 95.62 406 LEU A N 1
ATOM 3286 C CA . LEU A 1 406 ? 2.218 -9.609 -13.123 1.00 95.62 406 LEU A CA 1
ATOM 3287 C C . LEU A 1 406 ? 1.597 -9.060 -14.415 1.00 95.62 406 LEU A C 1
ATOM 3289 O O . LEU A 1 406 ? 1.986 -7.985 -14.861 1.00 95.62 406 LEU A O 1
ATOM 3293 N N . GLN A 1 407 ? 0.583 -9.729 -14.969 1.00 94.50 407 GLN A N 1
ATOM 3294 C CA . GLN A 1 407 ? -0.233 -9.189 -16.069 1.00 94.50 407 GLN A CA 1
ATOM 3295 C C . GLN A 1 407 ? -1.076 -7.969 -15.658 1.00 94.50 407 GLN A C 1
ATOM 3297 O O . GLN A 1 407 ? -1.454 -7.174 -16.516 1.00 94.50 407 GLN A O 1
ATOM 3302 N N . ASN A 1 408 ? -1.348 -7.803 -14.360 1.00 94.31 408 ASN A N 1
ATOM 3303 C CA . ASN A 1 408 ? -1.975 -6.613 -13.778 1.00 94.31 408 ASN A CA 1
ATOM 3304 C C . ASN A 1 408 ? -0.942 -5.576 -13.274 1.00 94.31 408 ASN A C 1
ATOM 3306 O O . ASN A 1 408 ? -1.300 -4.682 -12.504 1.00 94.31 408 ASN A O 1
ATOM 3310 N N . LEU A 1 409 ? 0.332 -5.674 -13.683 1.00 95.19 409 LEU A N 1
ATOM 3311 C CA . LEU A 1 409 ? 1.303 -4.587 -13.525 1.00 95.19 409 LEU A CA 1
ATOM 3312 C C . LEU A 1 409 ? 0.811 -3.336 -14.272 1.00 95.19 409 LEU A C 1
ATOM 3314 O O . LEU A 1 409 ? 0.213 -3.437 -15.344 1.00 95.19 409 LEU A O 1
ATOM 3318 N N . ASP A 1 410 ? 1.061 -2.159 -13.697 1.00 95.31 410 ASP A N 1
ATOM 3319 C CA . ASP A 1 410 ? 0.639 -0.899 -14.304 1.00 95.31 410 ASP A CA 1
ATOM 3320 C C . ASP A 1 410 ? 1.359 -0.670 -15.642 1.00 95.31 410 ASP A C 1
ATOM 3322 O O . ASP A 1 410 ? 2.530 -1.028 -15.802 1.00 95.31 410 ASP A O 1
ATOM 3326 N N . LYS A 1 411 ? 0.671 -0.094 -16.629 1.00 94.44 411 LYS A N 1
ATOM 3327 C CA . LYS A 1 411 ? 1.210 -0.021 -18.003 1.00 94.44 411 LYS A CA 1
ATOM 3328 C C . LYS A 1 411 ? 2.372 0.955 -18.083 1.00 94.44 411 LYS A C 1
ATOM 3330 O O . LYS A 1 411 ? 3.379 0.675 -18.724 1.00 94.44 411 LYS A O 1
ATOM 3335 N N . GLU A 1 412 ? 2.236 2.061 -17.372 1.00 96.44 412 GLU A N 1
ATOM 3336 C CA . GLU A 1 412 ? 3.253 3.065 -17.129 1.00 96.44 412 GLU A CA 1
ATOM 3337 C C . GLU A 1 412 ? 4.487 2.454 -16.435 1.00 96.44 412 GLU A C 1
ATOM 3339 O O . GLU A 1 412 ? 5.608 2.743 -16.844 1.00 96.44 412 GLU A O 1
ATOM 3344 N N . ASP A 1 413 ? 4.314 1.543 -15.467 1.00 97.12 413 ASP A N 1
ATOM 3345 C CA . ASP A 1 413 ? 5.441 0.838 -14.830 1.00 97.12 413 ASP A CA 1
ATOM 3346 C C . ASP A 1 413 ? 6.143 -0.127 -15.789 1.00 97.12 413 ASP A C 1
ATOM 3348 O O . ASP A 1 413 ? 7.372 -0.181 -15.820 1.00 97.12 413 ASP A O 1
ATOM 3352 N N . ALA A 1 414 ? 5.377 -0.888 -16.575 1.00 96.81 414 ALA A N 1
ATOM 3353 C CA . ALA A 1 414 ? 5.924 -1.818 -17.557 1.00 96.81 414 ALA A CA 1
ATOM 3354 C C . ALA A 1 414 ? 6.710 -1.081 -18.660 1.00 96.81 414 ALA A C 1
ATOM 3356 O O . ALA A 1 414 ? 7.790 -1.530 -19.049 1.00 96.81 414 ALA A O 1
ATOM 3357 N N . LEU A 1 415 ? 6.213 0.080 -19.103 1.00 97.50 415 LEU A N 1
ATOM 3358 C CA . LEU A 1 415 ? 6.905 0.969 -20.040 1.00 97.50 415 LEU A CA 1
ATOM 3359 C C . LEU A 1 415 ? 8.196 1.549 -19.447 1.00 97.50 415 LEU A C 1
ATOM 3361 O O . LEU A 1 415 ? 9.218 1.517 -20.126 1.00 97.50 415 LEU A O 1
ATOM 3365 N N . VAL A 1 416 ? 8.184 2.020 -18.192 1.00 97.75 416 VAL A N 1
ATOM 3366 C CA . VAL A 1 416 ? 9.392 2.543 -17.524 1.00 97.75 416 VAL A CA 1
ATOM 3367 C C . VAL A 1 416 ? 10.450 1.451 -17.354 1.00 97.75 416 VAL A C 1
ATOM 3369 O O . VAL A 1 416 ? 11.603 1.669 -17.708 1.00 97.75 416 VAL A O 1
ATOM 3372 N N . CYS A 1 417 ? 10.071 0.251 -16.899 1.00 97.88 417 CYS A N 1
ATOM 3373 C CA . CYS A 1 417 ? 11.012 -0.871 -16.780 1.00 97.88 417 CYS A CA 1
ATOM 3374 C C . CYS A 1 417 ? 11.630 -1.251 -18.136 1.00 97.88 417 CYS A C 1
ATOM 3376 O O . CYS A 1 417 ? 12.805 -1.599 -18.218 1.00 97.88 417 CYS A O 1
ATOM 3378 N N . PHE A 1 418 ? 10.841 -1.182 -19.209 1.00 97.88 418 PHE A N 1
ATOM 3379 C CA . PHE A 1 418 ? 11.315 -1.437 -20.564 1.00 97.88 418 PHE A CA 1
ATOM 3380 C C . PHE A 1 418 ? 12.250 -0.332 -21.082 1.00 97.88 418 PHE A C 1
ATOM 3382 O O . PHE A 1 418 ? 13.293 -0.650 -21.649 1.00 97.88 418 PHE A O 1
ATOM 3389 N N . GLU A 1 419 ? 11.926 0.945 -20.859 1.00 97.50 419 GLU A N 1
ATOM 3390 C CA . GLU A 1 419 ? 12.789 2.082 -21.211 1.00 97.50 419 GLU A CA 1
ATOM 3391 C C . GLU A 1 419 ? 14.134 2.014 -20.468 1.00 97.50 419 GLU A C 1
ATOM 3393 O O . GLU A 1 419 ? 15.188 2.119 -21.096 1.00 97.50 419 GLU A O 1
ATOM 3398 N N . GLU A 1 420 ? 14.113 1.743 -19.158 1.00 97.44 420 GLU A N 1
ATOM 3399 C CA . GLU A 1 420 ? 15.318 1.524 -18.348 1.00 97.44 420 GLU A CA 1
ATOM 3400 C C . GLU A 1 420 ? 16.155 0.348 -18.884 1.00 97.44 420 GLU A C 1
ATOM 3402 O O . GLU A 1 420 ? 17.375 0.470 -19.020 1.00 97.44 420 GLU A O 1
ATOM 3407 N N . HIS A 1 421 ? 15.520 -0.771 -19.251 1.00 97.69 421 HIS A N 1
ATOM 3408 C CA . HIS A 1 421 ? 16.218 -1.942 -19.786 1.00 97.69 421 HIS A CA 1
ATOM 3409 C C . HIS A 1 421 ? 16.846 -1.686 -21.168 1.00 97.69 421 HIS A C 1
ATOM 3411 O O . HIS A 1 421 ? 18.020 -1.996 -21.373 1.00 97.69 421 HIS A O 1
ATOM 3417 N N . ILE A 1 422 ? 16.112 -1.078 -22.109 1.00 97.31 422 ILE A N 1
ATOM 3418 C CA . ILE A 1 422 ? 16.645 -0.719 -23.435 1.00 97.31 422 ILE A CA 1
ATOM 3419 C C . ILE A 1 422 ? 17.805 0.278 -23.302 1.00 97.31 422 ILE A C 1
ATOM 3421 O O . ILE A 1 422 ? 18.831 0.097 -23.955 1.00 97.31 422 ILE A O 1
ATOM 3425 N N . CYS A 1 423 ? 17.695 1.265 -22.408 1.00 96.81 423 CYS A N 1
ATOM 3426 C CA . CYS A 1 423 ? 18.758 2.231 -22.124 1.00 96.81 423 CYS A CA 1
ATOM 3427 C C . CYS A 1 423 ? 20.046 1.552 -21.608 1.00 96.81 423 CYS A C 1
ATOM 3429 O O . CYS A 1 423 ? 21.147 1.891 -22.049 1.00 96.81 423 CYS A O 1
ATOM 3431 N N . MET A 1 424 ? 19.932 0.528 -20.748 1.00 96.75 424 MET A N 1
ATOM 3432 C CA . MET A 1 424 ? 21.091 -0.281 -20.339 1.00 96.75 424 MET A CA 1
ATOM 3433 C C . MET A 1 424 ? 21.715 -1.053 -21.514 1.00 96.75 424 MET A C 1
ATOM 3435 O O . MET A 1 424 ? 22.941 -1.069 -21.639 1.00 96.75 424 MET A O 1
ATOM 3439 N N . LEU A 1 425 ? 20.904 -1.647 -22.399 1.00 96.06 425 LEU A N 1
ATOM 3440 C CA . LEU A 1 425 ? 21.402 -2.349 -23.591 1.00 96.06 425 LEU A CA 1
ATOM 3441 C C . LEU A 1 425 ? 22.072 -1.392 -24.599 1.00 96.06 425 LEU A C 1
ATOM 3443 O O . LEU A 1 425 ? 23.066 -1.762 -25.229 1.00 96.06 425 LEU A O 1
ATOM 3447 N N . GLU A 1 426 ? 21.572 -0.159 -24.746 1.00 95.81 426 GLU A N 1
ATOM 3448 C CA . GLU A 1 426 ? 22.227 0.892 -25.539 1.00 95.81 426 GLU A CA 1
ATOM 3449 C C . GLU A 1 426 ? 23.595 1.267 -24.949 1.00 95.81 426 GLU A C 1
ATOM 3451 O O . GLU A 1 426 ? 24.582 1.353 -25.691 1.00 95.81 426 GLU A O 1
ATOM 3456 N N . GLN A 1 427 ? 23.677 1.438 -23.622 1.00 96.75 427 GLN A N 1
ATOM 3457 C CA . GLN A 1 427 ? 24.936 1.731 -22.934 1.00 96.75 427 GLN A CA 1
ATOM 3458 C C . GLN A 1 427 ? 25.954 0.594 -23.109 1.00 96.75 427 GLN A C 1
ATOM 3460 O O . GLN A 1 427 ? 27.094 0.866 -23.491 1.00 96.75 427 GLN A O 1
ATOM 3465 N N . GLU A 1 428 ? 25.570 -0.665 -22.870 1.00 94.94 428 GLU A N 1
ATOM 3466 C CA . GLU A 1 428 ? 26.485 -1.808 -23.001 1.00 94.94 428 GLU A CA 1
ATOM 3467 C C . GLU A 1 428 ? 27.027 -1.935 -24.434 1.00 94.94 428 GLU A C 1
ATOM 3469 O O . GLU A 1 428 ? 28.238 -2.061 -24.631 1.00 94.94 428 GLU A O 1
ATOM 3474 N N . HIS A 1 429 ? 26.161 -1.798 -25.444 1.00 94.81 429 HIS A N 1
ATOM 3475 C CA . HIS A 1 429 ? 26.553 -1.818 -26.854 1.00 94.81 429 HIS A CA 1
ATOM 3476 C C . HIS A 1 429 ? 27.595 -0.737 -27.200 1.00 94.81 429 HIS A C 1
ATOM 3478 O O . HIS A 1 429 ? 28.593 -1.019 -27.878 1.00 94.81 429 HIS A O 1
ATOM 3484 N N . ASP A 1 430 ? 27.394 0.507 -26.755 1.00 94.88 430 ASP A N 1
ATOM 3485 C CA . ASP A 1 430 ? 28.332 1.591 -27.057 1.00 94.88 430 ASP A CA 1
ATOM 3486 C C . ASP A 1 430 ? 29.611 1.528 -26.189 1.00 94.88 430 ASP A C 1
ATOM 3488 O O . ASP A 1 430 ? 30.696 1.880 -26.675 1.00 94.88 430 ASP A O 1
ATOM 3492 N N . GLU A 1 431 ? 29.552 0.961 -24.977 1.00 96.31 431 GLU A N 1
ATOM 3493 C CA . GLU A 1 431 ? 30.737 0.595 -24.188 1.00 96.31 431 GLU A CA 1
ATOM 3494 C C . GLU A 1 431 ? 31.582 -0.498 -24.861 1.00 96.31 431 GLU A C 1
ATOM 3496 O O . GLU A 1 431 ? 32.815 -0.386 -24.878 1.00 96.31 431 GLU A O 1
ATOM 3501 N N . ASP A 1 432 ? 30.956 -1.518 -25.454 1.00 95.00 432 ASP A N 1
ATOM 3502 C CA . ASP A 1 432 ? 31.603 -2.589 -26.226 1.00 95.00 432 ASP A CA 1
ATOM 3503 C C . ASP A 1 432 ? 32.303 -2.047 -27.475 1.00 95.00 432 ASP A C 1
ATOM 3505 O O . ASP A 1 432 ? 33.488 -2.297 -27.717 1.00 95.00 432 ASP A O 1
ATOM 3509 N N . LYS A 1 433 ? 31.607 -1.202 -28.230 1.00 95.44 433 LYS A N 1
ATOM 3510 C CA . LYS A 1 433 ? 32.125 -0.480 -29.401 1.00 95.44 433 LYS A CA 1
ATOM 3511 C C . LYS A 1 433 ? 33.300 0.439 -29.041 1.00 95.44 433 LYS A C 1
ATOM 3513 O O . LYS A 1 433 ? 34.285 0.526 -29.781 1.00 95.44 433 LYS A O 1
ATOM 3518 N N . GLU A 1 434 ? 33.260 1.086 -27.876 1.00 96.19 434 GLU A N 1
ATOM 3519 C CA . GLU A 1 434 ? 34.388 1.821 -27.291 1.00 96.19 434 GLU A CA 1
ATOM 3520 C C . GLU A 1 434 ? 35.520 0.866 -26.847 1.00 96.19 434 GLU A C 1
ATOM 3522 O O . GLU A 1 434 ? 36.702 1.173 -27.022 1.00 96.19 434 GLU A O 1
ATOM 3527 N N . ARG A 1 435 ? 35.208 -0.317 -26.302 1.00 96.25 435 ARG A N 1
ATOM 3528 C CA . ARG A 1 435 ? 36.173 -1.349 -25.857 1.00 96.25 435 ARG A CA 1
ATOM 3529 C C . ARG A 1 435 ? 36.973 -1.925 -27.026 1.00 96.25 435 ARG A C 1
ATOM 3531 O O . ARG A 1 435 ? 38.207 -1.969 -26.958 1.00 96.25 435 ARG A O 1
ATOM 3538 N N . GLU A 1 436 ? 36.296 -2.267 -28.115 1.00 95.56 436 GLU A N 1
ATOM 3539 C CA . GLU A 1 436 ? 36.897 -2.780 -29.346 1.00 95.56 436 GLU A CA 1
ATOM 3540 C C . GLU A 1 436 ? 37.713 -1.693 -30.062 1.00 95.56 436 GLU A C 1
ATOM 3542 O O . GLU A 1 436 ? 38.887 -1.892 -30.380 1.00 95.56 436 GLU A O 1
ATOM 3547 N N . ARG A 1 437 ? 37.190 -0.467 -30.180 1.00 96.25 437 ARG A N 1
ATOM 3548 C CA . ARG A 1 437 ? 37.959 0.666 -30.726 1.00 96.25 437 ARG A CA 1
ATOM 3549 C C . ARG A 1 437 ? 39.208 0.998 -29.891 1.00 96.25 437 ARG A C 1
ATOM 3551 O O . ARG A 1 437 ? 40.233 1.398 -30.451 1.00 96.25 437 ARG A O 1
ATOM 3558 N N . ARG A 1 438 ? 39.185 0.799 -28.565 1.00 96.88 438 ARG A N 1
ATOM 3559 C CA . ARG A 1 438 ? 40.390 0.861 -27.706 1.00 96.88 438 ARG A CA 1
ATOM 3560 C C . ARG A 1 438 ? 41.345 -0.307 -27.956 1.00 96.88 438 ARG A C 1
ATOM 3562 O O . ARG A 1 438 ? 42.558 -0.102 -27.918 1.00 96.88 438 ARG A O 1
ATOM 3569 N N . ARG A 1 439 ? 40.850 -1.526 -28.202 1.00 96.62 439 ARG A N 1
ATOM 3570 C CA . ARG A 1 439 ? 41.672 -2.687 -28.599 1.00 96.62 439 ARG A CA 1
ATOM 3571 C C . ARG A 1 439 ? 42.404 -2.404 -29.913 1.00 96.62 439 ARG A C 1
ATOM 3573 O O . ARG A 1 439 ? 43.631 -2.411 -29.894 1.00 96.62 439 ARG A O 1
ATOM 3580 N N . GLN A 1 440 ? 41.697 -2.001 -30.963 1.00 96.00 440 GLN A N 1
ATOM 3581 C CA . GLN A 1 440 ? 42.284 -1.663 -32.266 1.00 96.00 440 GLN A CA 1
ATOM 3582 C C . GLN A 1 440 ? 43.333 -0.544 -32.167 1.00 96.00 440 GLN A C 1
ATOM 3584 O O . GLN A 1 440 ? 44.432 -0.677 -32.700 1.00 96.00 440 GLN A O 1
ATOM 3589 N N . LYS A 1 441 ? 43.071 0.533 -31.408 1.00 96.62 441 LYS A N 1
ATOM 3590 C CA . LYS A 1 441 ? 44.066 1.603 -31.171 1.00 96.62 441 LYS A CA 1
ATOM 3591 C C . LYS A 1 441 ? 45.338 1.108 -30.460 1.00 96.62 441 LYS A C 1
ATOM 3593 O O . LYS A 1 441 ? 46.420 1.631 -30.734 1.00 96.62 441 LYS A O 1
ATOM 3598 N N . ARG A 1 442 ? 45.230 0.124 -29.554 1.00 96.62 442 ARG A N 1
ATOM 3599 C CA . ARG A 1 442 ? 46.380 -0.512 -28.874 1.00 96.62 442 ARG A CA 1
ATOM 3600 C C . ARG A 1 442 ? 47.136 -1.460 -29.804 1.00 96.62 442 ARG A C 1
ATOM 3602 O O . ARG A 1 442 ? 48.358 -1.438 -29.812 1.00 96.62 442 ARG A O 1
ATOM 3609 N N . GLU A 1 443 ? 46.425 -2.241 -30.605 1.00 97.00 443 GLU A N 1
ATOM 3610 C CA . GLU A 1 443 ? 46.990 -3.163 -31.595 1.00 97.00 443 GLU A CA 1
ATOM 3611 C C . GLU A 1 443 ? 47.747 -2.411 -32.696 1.00 97.00 443 GLU A C 1
ATOM 3613 O O . GLU A 1 443 ? 48.930 -2.646 -32.903 1.00 97.00 443 GLU A O 1
ATOM 3618 N N . GLN A 1 444 ? 47.142 -1.375 -33.282 1.00 96.62 444 GLN A N 1
ATOM 3619 C CA . GLN A 1 444 ? 47.823 -0.467 -34.210 1.00 96.62 444 GLN A CA 1
ATOM 3620 C C . GLN A 1 444 ? 49.056 0.215 -33.595 1.00 96.62 444 GLN A C 1
ATOM 3622 O O . GLN A 1 444 ? 49.982 0.566 -34.323 1.00 96.62 444 GLN A O 1
ATOM 3627 N N . ARG A 1 445 ? 49.083 0.442 -32.271 1.00 97.00 445 ARG A N 1
ATOM 3628 C CA . ARG A 1 445 ? 50.278 0.952 -31.583 1.00 97.00 445 ARG A CA 1
ATOM 3629 C C . ARG A 1 445 ? 51.360 -0.125 -31.500 1.00 97.00 445 ARG A C 1
ATOM 3631 O O . ARG A 1 445 ? 52.453 0.139 -31.986 1.00 97.00 445 ARG A O 1
ATOM 3638 N N . LYS A 1 446 ? 51.033 -1.323 -31.002 1.00 97.50 446 LYS A N 1
ATOM 3639 C CA . LYS A 1 446 ? 51.960 -2.466 -30.963 1.00 97.50 446 LYS A CA 1
ATOM 3640 C C . LYS A 1 446 ? 52.555 -2.766 -32.337 1.00 97.50 446 LYS A C 1
ATOM 3642 O O . LYS A 1 446 ? 53.753 -2.978 -32.440 1.00 97.50 446 LYS A O 1
ATOM 3647 N N . ASN A 1 447 ? 51.743 -2.720 -33.392 1.00 96.81 447 ASN A N 1
ATOM 3648 C CA . ASN A 1 447 ? 52.199 -2.983 -34.755 1.00 96.81 447 ASN A CA 1
ATOM 3649 C C . ASN A 1 447 ? 53.171 -1.899 -35.250 1.00 96.81 447 ASN A C 1
ATOM 3651 O O . ASN A 1 447 ? 54.125 -2.228 -35.941 1.00 96.81 447 ASN A O 1
ATOM 3655 N N . ARG A 1 448 ? 52.989 -0.624 -34.868 1.00 96.69 448 ARG A N 1
ATOM 3656 C CA . ARG A 1 448 ? 53.976 0.439 -35.149 1.00 96.69 448 ARG A CA 1
ATOM 3657 C C . ARG A 1 448 ? 55.256 0.274 -34.331 1.00 96.69 448 ARG A C 1
ATOM 3659 O O . ARG A 1 448 ? 56.332 0.456 -34.878 1.00 96.69 448 ARG A O 1
ATOM 3666 N N . GLU A 1 449 ? 55.145 -0.072 -33.051 1.00 97.12 449 GLU A N 1
ATOM 3667 C CA . GLU A 1 449 ? 56.293 -0.285 -32.156 1.00 97.12 449 GLU A CA 1
ATOM 3668 C C . GLU A 1 449 ? 57.141 -1.484 -32.618 1.00 97.12 449 GLU A C 1
ATOM 3670 O O . GLU A 1 449 ? 58.346 -1.346 -32.794 1.00 97.12 449 GLU A O 1
ATOM 3675 N N . ALA A 1 450 ? 56.511 -2.619 -32.934 1.00 96.25 450 ALA A N 1
ATOM 3676 C CA . ALA A 1 450 ? 57.178 -3.786 -33.514 1.00 96.25 450 ALA A CA 1
ATOM 3677 C C . ALA A 1 450 ? 57.770 -3.500 -34.906 1.00 96.25 450 ALA A C 1
ATOM 3679 O O . ALA A 1 450 ? 58.836 -4.012 -35.236 1.00 96.25 450 ALA A O 1
ATOM 3680 N N . PHE A 1 451 ? 57.117 -2.657 -35.714 1.00 94.06 451 PHE A N 1
ATOM 3681 C CA . PHE A 1 451 ? 57.660 -2.257 -37.011 1.00 94.06 451 PHE A CA 1
ATOM 3682 C C . PHE A 1 451 ? 58.904 -1.365 -36.886 1.00 94.06 451 PHE A C 1
ATOM 3684 O O . PHE A 1 451 ? 59.813 -1.492 -37.697 1.00 94.06 451 PHE A O 1
ATOM 3691 N N . ILE A 1 452 ? 58.978 -0.503 -35.867 1.00 94.31 452 ILE A N 1
ATOM 3692 C CA . ILE A 1 452 ? 60.191 0.279 -35.575 1.00 94.31 452 ILE A CA 1
ATOM 3693 C C . ILE A 1 452 ? 61.347 -0.664 -35.213 1.00 94.31 452 ILE A C 1
ATOM 3695 O O . ILE A 1 452 ? 62.398 -0.570 -35.835 1.00 94.31 452 ILE A O 1
ATOM 3699 N N . VAL A 1 453 ? 61.119 -1.639 -34.322 1.00 95.81 453 VAL A N 1
ATOM 3700 C CA . VAL A 1 453 ? 62.136 -2.650 -33.966 1.00 95.81 453 VAL A CA 1
ATOM 3701 C C . VAL A 1 453 ? 62.622 -3.423 -35.201 1.00 95.81 453 VAL A C 1
ATOM 3703 O O . VAL A 1 453 ? 63.824 -3.586 -35.380 1.00 95.81 453 VAL A O 1
ATOM 3706 N N . LEU A 1 454 ? 61.722 -3.819 -36.110 1.00 93.44 454 LEU A N 1
ATOM 3707 C CA . LEU A 1 454 ? 62.099 -4.468 -37.373 1.00 93.44 454 LEU A CA 1
ATOM 3708 C C . LEU A 1 454 ? 62.966 -3.568 -38.277 1.00 93.44 454 LEU A C 1
ATOM 3710 O O . LEU A 1 454 ? 63.873 -4.062 -38.946 1.00 93.44 454 LEU A O 1
ATOM 3714 N N . LEU A 1 455 ? 62.708 -2.257 -38.325 1.00 90.69 455 LEU A N 1
ATOM 3715 C CA . LEU A 1 455 ? 63.559 -1.321 -39.069 1.00 90.69 455 LEU A CA 1
ATOM 3716 C C . LEU A 1 455 ? 64.945 -1.184 -38.422 1.00 90.69 455 LEU A C 1
ATOM 3718 O O . LEU A 1 455 ? 65.941 -1.170 -39.146 1.00 90.69 455 LEU A O 1
ATOM 3722 N N . ASP A 1 456 ? 65.015 -1.130 -37.091 1.00 93.00 456 ASP A N 1
ATOM 3723 C CA . ASP A 1 456 ? 66.277 -1.072 -36.349 1.00 93.00 456 ASP A CA 1
ATOM 3724 C C . ASP A 1 456 ? 67.111 -2.352 -36.581 1.00 93.00 456 ASP A C 1
ATOM 3726 O O . ASP A 1 456 ? 68.284 -2.262 -36.951 1.00 93.00 456 ASP A O 1
ATOM 3730 N N . GLU A 1 457 ? 66.498 -3.541 -36.511 1.00 92.81 457 GLU A N 1
ATOM 3731 C CA . GLU A 1 457 ? 67.138 -4.827 -36.844 1.00 92.81 457 GLU A CA 1
ATOM 3732 C C . GLU A 1 457 ? 67.663 -4.867 -38.293 1.00 92.81 457 GLU A C 1
ATOM 3734 O O . GLU A 1 457 ? 68.792 -5.298 -38.547 1.00 92.81 457 GLU A O 1
ATOM 3739 N N . LEU A 1 458 ? 66.878 -4.387 -39.267 1.00 90.94 458 LEU A N 1
ATOM 3740 C CA . LEU A 1 458 ? 67.300 -4.313 -40.672 1.00 90.94 458 LEU A CA 1
ATOM 3741 C C . LEU A 1 458 ? 68.438 -3.301 -40.890 1.00 90.94 458 LEU A C 1
ATOM 3743 O O . LEU A 1 458 ? 69.240 -3.473 -41.816 1.00 90.94 458 LEU A O 1
ATOM 3747 N N . HIS A 1 459 ? 68.534 -2.265 -40.055 1.00 90.81 459 HIS A N 1
ATOM 3748 C CA . HIS A 1 459 ? 69.634 -1.302 -40.068 1.00 90.81 459 HIS A CA 1
ATOM 3749 C C . HIS A 1 459 ? 70.913 -1.889 -39.447 1.00 90.81 459 HIS A C 1
ATOM 3751 O O . HIS A 1 459 ? 71.987 -1.755 -40.036 1.00 90.81 459 HIS A O 1
ATOM 3757 N N . GLU A 1 460 ? 70.819 -2.632 -38.337 1.00 93.44 460 GLU A N 1
ATOM 3758 C CA . GLU A 1 460 ? 71.954 -3.386 -37.775 1.00 93.44 460 GLU A CA 1
ATOM 3759 C C . GLU A 1 460 ? 72.501 -4.432 -38.762 1.00 93.44 460 GLU A C 1
ATOM 3761 O O . GLU A 1 460 ? 73.716 -4.555 -38.943 1.00 93.44 460 GLU A O 1
ATOM 3766 N N . GLN A 1 461 ? 71.610 -5.118 -39.487 1.00 91.44 461 GLN A N 1
ATOM 3767 C CA . GLN A 1 461 ? 71.957 -6.042 -40.576 1.00 91.44 461 GLN A CA 1
ATOM 3768 C C . GLN A 1 461 ? 72.491 -5.340 -41.843 1.00 91.44 461 GLN A C 1
ATOM 3770 O O . GLN A 1 461 ? 72.908 -6.013 -42.787 1.00 91.44 461 GLN A O 1
ATOM 3775 N N . LYS A 1 462 ? 72.512 -3.997 -41.879 1.00 88.75 462 LYS A N 1
ATOM 3776 C CA . LYS A 1 462 ? 72.941 -3.148 -43.012 1.00 88.75 462 LYS A CA 1
ATOM 3777 C C . LYS A 1 462 ? 72.110 -3.323 -44.292 1.00 88.75 462 LYS A C 1
ATOM 3779 O O . LYS A 1 462 ? 72.561 -2.955 -45.376 1.00 88.75 462 LYS A O 1
ATOM 3784 N N . LEU A 1 463 ? 70.896 -3.861 -44.168 1.00 85.50 463 LEU A N 1
ATOM 3785 C CA . LEU A 1 463 ? 69.915 -3.977 -45.253 1.00 85.50 463 LEU A CA 1
ATOM 3786 C C . LEU A 1 463 ? 69.117 -2.670 -45.416 1.00 85.50 463 LEU A C 1
ATOM 3788 O O . LEU A 1 463 ? 68.770 -2.273 -46.531 1.00 85.50 463 LEU A O 1
ATOM 3792 N N . LEU A 1 464 ? 68.885 -1.962 -44.308 1.00 87.31 464 LEU A N 1
ATOM 3793 C CA . LEU A 1 464 ? 68.351 -0.605 -44.278 1.00 87.31 464 LEU A CA 1
ATOM 3794 C C . LEU A 1 464 ? 69.487 0.414 -44.108 1.00 87.31 464 LEU A C 1
ATOM 3796 O O . LEU A 1 464 ? 70.344 0.277 -43.241 1.00 87.31 464 LEU A O 1
ATOM 3800 N N . THR A 1 465 ? 69.476 1.463 -44.928 1.00 86.50 465 THR A N 1
ATOM 3801 C CA . THR A 1 465 ? 70.379 2.620 -44.847 1.00 86.50 465 THR A CA 1
ATOM 3802 C C . THR A 1 465 ? 69.601 3.899 -45.158 1.00 86.50 465 THR A C 1
ATOM 3804 O O . THR A 1 465 ? 68.507 3.836 -45.719 1.00 86.50 465 THR A O 1
ATOM 3807 N N . SER A 1 466 ? 70.176 5.073 -44.886 1.00 86.12 466 SER A N 1
ATOM 3808 C CA . SER A 1 466 ? 69.566 6.370 -45.230 1.00 86.12 466 SER A CA 1
ATOM 3809 C C . SER A 1 466 ? 69.358 6.605 -46.736 1.00 86.12 466 SER A C 1
ATOM 3811 O O . SER A 1 466 ? 68.636 7.528 -47.104 1.00 86.12 466 SER A O 1
ATOM 3813 N N . MET A 1 467 ? 69.968 5.785 -47.601 1.00 87.88 467 MET A N 1
ATOM 3814 C CA . MET A 1 467 ? 69.801 5.818 -49.061 1.00 87.88 467 MET A CA 1
ATOM 3815 C C . MET A 1 467 ? 68.849 4.724 -49.584 1.00 87.88 467 MET A C 1
ATOM 3817 O O . MET A 1 467 ? 68.515 4.724 -50.769 1.00 87.88 467 MET A O 1
ATOM 3821 N N . SER A 1 468 ? 68.406 3.788 -48.734 1.00 86.62 468 SER A N 1
ATOM 3822 C CA . SER A 1 468 ? 67.486 2.712 -49.121 1.00 86.62 468 SER A CA 1
ATOM 3823 C C . SER A 1 468 ? 66.070 3.264 -49.324 1.00 86.62 468 SER A C 1
ATOM 3825 O O . SER A 1 468 ? 65.520 3.926 -48.446 1.00 86.62 468 SER A O 1
ATOM 3827 N N . LEU A 1 469 ? 65.441 2.972 -50.467 1.00 88.38 469 LEU A N 1
ATOM 3828 C CA . LEU A 1 469 ? 64.078 3.427 -50.756 1.00 88.38 469 LEU A CA 1
ATOM 3829 C C . LEU A 1 469 ? 63.038 2.427 -50.232 1.00 88.38 469 LEU A C 1
ATOM 3831 O O . LEU A 1 469 ? 63.221 1.213 -50.323 1.00 88.38 469 LEU A O 1
ATOM 3835 N N . TRP A 1 470 ? 61.893 2.938 -49.769 1.00 85.94 470 TRP A N 1
ATOM 3836 C CA . TRP A 1 470 ? 60.795 2.122 -49.228 1.00 85.94 470 TRP A CA 1
ATOM 3837 C C . TRP A 1 470 ? 60.353 0.984 -50.160 1.00 85.94 470 TRP A C 1
ATOM 3839 O O . TRP A 1 470 ? 60.125 -0.130 -49.702 1.00 85.94 470 TRP A O 1
ATOM 3849 N N . LYS A 1 471 ? 60.274 1.243 -51.472 1.00 86.00 471 LYS A N 1
ATOM 3850 C CA . LYS A 1 471 ? 59.895 0.245 -52.488 1.00 86.00 471 LYS A CA 1
ATOM 3851 C C . LYS A 1 471 ? 60.823 -0.984 -52.488 1.00 86.00 471 LYS A C 1
ATOM 3853 O O . LYS A 1 471 ? 60.358 -2.098 -52.687 1.00 86.00 471 LYS A O 1
ATOM 3858 N N . ASP A 1 472 ? 62.118 -0.774 -52.244 1.00 81.50 472 ASP A N 1
ATOM 3859 C CA . ASP A 1 472 ? 63.146 -1.814 -52.311 1.00 81.50 472 ASP A CA 1
ATOM 3860 C C . ASP A 1 472 ? 63.186 -2.580 -50.977 1.00 81.50 472 ASP A C 1
ATOM 3862 O O . ASP A 1 472 ? 63.250 -3.808 -50.955 1.00 81.50 472 ASP A O 1
ATOM 3866 N N . LEU A 1 473 ? 63.019 -1.855 -49.863 1.00 83.00 473 LEU A N 1
ATOM 3867 C CA . LEU A 1 473 ? 62.868 -2.408 -48.515 1.00 83.00 473 LEU A CA 1
ATOM 3868 C C . LEU A 1 473 ? 61.587 -3.250 -48.357 1.00 83.00 473 LEU A C 1
ATOM 3870 O O . LEU A 1 473 ? 61.600 -4.284 -47.691 1.00 83.00 473 LEU A O 1
ATOM 3874 N N . TYR A 1 474 ? 60.485 -2.852 -48.997 1.00 83.44 474 TYR A N 1
ATOM 3875 C CA . TYR A 1 474 ? 59.210 -3.572 -48.944 1.00 83.44 474 TYR A CA 1
ATOM 3876 C C . TYR A 1 474 ? 59.335 -5.011 -49.475 1.00 83.44 474 TYR A C 1
ATOM 3878 O O . TYR A 1 474 ? 58.752 -5.925 -48.900 1.00 83.44 474 TYR A O 1
ATOM 3886 N N . HIS A 1 475 ? 60.173 -5.254 -50.488 1.00 82.69 475 HIS A N 1
ATOM 3887 C CA . HIS A 1 475 ? 60.469 -6.603 -50.994 1.00 82.69 475 HIS A CA 1
ATOM 3888 C C . HIS A 1 475 ? 61.363 -7.457 -50.069 1.00 82.69 475 HIS A C 1
ATOM 3890 O O . HIS A 1 475 ? 61.527 -8.656 -50.315 1.00 82.69 475 HIS A O 1
ATOM 3896 N N . ILE A 1 476 ? 61.947 -6.860 -49.026 1.00 80.56 476 ILE A N 1
ATOM 3897 C CA . ILE A 1 476 ? 62.688 -7.552 -47.960 1.00 80.56 476 ILE A CA 1
ATOM 3898 C C . ILE A 1 476 ? 61.741 -7.873 -46.794 1.00 80.56 476 ILE A C 1
ATOM 3900 O O . ILE A 1 476 ? 61.782 -8.979 -46.271 1.00 80.56 476 ILE A O 1
ATOM 3904 N N . ILE A 1 477 ? 60.865 -6.926 -46.439 1.00 82.75 477 ILE A N 1
ATOM 3905 C CA . ILE A 1 477 ? 59.905 -7.021 -45.324 1.00 82.75 477 ILE A CA 1
ATOM 3906 C C . ILE A 1 477 ? 58.696 -7.917 -45.648 1.00 82.75 477 ILE A C 1
ATOM 3908 O O . ILE A 1 477 ? 58.156 -8.566 -44.759 1.00 82.75 477 ILE A O 1
ATOM 3912 N N . ASN A 1 478 ? 58.240 -7.944 -46.902 1.00 79.38 478 ASN A N 1
ATOM 3913 C CA . ASN A 1 478 ? 57.032 -8.656 -47.330 1.00 79.38 478 ASN A CA 1
ATOM 3914 C C . ASN A 1 478 ? 57.367 -10.053 -47.901 1.00 79.38 478 ASN A C 1
ATOM 3916 O O . ASN A 1 478 ? 57.048 -10.349 -49.059 1.00 79.38 478 ASN A O 1
ATOM 3920 N N . LYS A 1 479 ? 58.052 -10.876 -47.097 1.00 60.22 479 LYS A N 1
ATOM 3921 C CA . LYS A 1 479 ? 58.436 -12.272 -47.371 1.00 60.22 479 LYS A CA 1
ATOM 3922 C C . LYS A 1 479 ? 58.117 -13.173 -46.183 1.00 60.22 479 LYS A C 1
ATOM 3924 O O . LYS A 1 479 ? 57.733 -14.327 -46.464 1.00 60.22 479 LYS A O 1
#

Mean predicted aligned error: 22.31 Å

Sequence (479 aa):
MAGYPHHFVTAHLGYPGYAHTTFVPASISNPANSVTQLSAAQINAGWVEHHSHDGRKYYYNTFTQQTTWEKPQELKTQREKILCNCPWKEFKSENGKPYYFNENTKQSVWIKPQELIDAENQAAACNSAVNATVPEQPPSIPPVTPCTPATPKDDVNKPPEPSEIERAMKATLASFDTSDTGPSSISIPLPPEKVDDSDKDESDEEKPVSNPHITTFSPNTQTVPEYKTRGEMAEGLRRLFRDCNVPGGATWEQALKLISGDPRYCILRTFNEKKQIFNVYKTQRLKEEREEQRIRIKRAKEDLEKYLLKCNKLHSTMSYRRVDQLLSDTKEWTDVPDRDRREIFDDVIQEVGKREREEAKILRKRNIRVFNEILSEMLDLTYRTTWSEAQQMLLDNTRFTGDVDLQNLDKEDALVCFEEHICMLEQEHDEDKERERRRQKREQRKNREAFIVLLDELHEQKLLTSMSLWKDLYHIINK

Foldseek 3Di:
DDDDDDDDDDDDDDDDDDDDDDDDDDDDDDDDDDPPPDDPVLQLVQWDWDADPVRQIWIARPVVRDIDSDDDPSNQDPLSVLVVPQQWDWDADPVRQIWIAGNVVRDIGSDDDPSVVVSVVVSVVVVVPPDDDDDDDDDDDDDDDDDDDDDDDDDDDDDDDDDVVVVVVVVVVVVPDDDDDDDDDDDDDDDDDDDDDDDDDDDDDDDDDDDDDDDDDDDDDDDDDDQDDPVSLLVLLLVLLVVLVPALPDDPVRSCVSRVPPPSVVSDDDPVSSVVSVVVSSVVRVVVVVVVVVVQQVVLLVLLLVVLLPPPVDALPDDPVVVCVVCVVPPSVVSYDPVSSVVSVVVSSVVRHVVVVVVVVVLLVVLLVVLLVVLVVPPPDALPDDPVRVVVVLVVDCSNVVDPSNVVHDPVSSVVSVVVSSVVRVVVVVVVVVVVVVVVVVVVVVVVVVVVVVQVVCVVVVVDDPPDDPVNVCVVVVD

Nearest PDB structures (foldseek):
  8pxx-assembly1_A  TM=5.631E-01  e=4.005E-09  Homo sapiens
  1uzc-assembly1_A  TM=8.683E-01  e=8.654E-04  Homo sapiens
  1o6w-assembly1_A  TM=4.447E-01  e=4.868E-06  Saccharomyces cerevisiae
  2l5f-assembly1_A  TM=3.825E-01  e=1.144E-05  Homo sapiens
  6jk1-assembly1_A  TM=3.128E-01  e=6.281E-04  Mus musculus

Organism: NCBI:txid31246